Protein AF-A0A8T5RYR0-F1 (afdb_monomer_lite)

Foldseek 3Di:
DPQPLVVLLVVLLVLLVLLLCLLVPLFDPDPALQLLLLLLQLVLCLPPPQLVVLQVLCVVPPDSVVSQVLLVLLQVVVVVVVVVLVVVLVVVVVVVVVVLVVVVVVVVVVVVVVVVVLLDVVQDDDPVSVVVSLVVVLVVLLVVLLVLLVVLLVVLVVLVVVLVVDPPPVVVNVVSLVVNVVSLVVNVVSLVVSVVSVVVNVVVLDDDPPPPDDPVSVVLVVLVVVLVVLSVVLVVLSVVLVVLSCVLVVVVVVCVVDVDDDDPVVSVVSVVVSVVSSVVSVVSSVVNVLSVLVSVLVSQVPPDPDDLLSNLVSLLVNLVVLLVLLVVLLVLLVVLLCCLVVPDPDLVSNLVSLVVNLVSLVVSLVSLVVNVVSVVVSVVSVVVPVPDPPPPPVVVVLSVVLVVLSVVLNVLSVVLSVLSVVLNCLSPPPDDDNQPPVNNVVSSVSNVVSSVSNVVSSVSVVVSSVVVCVVSLPPPPVVPSVVVVVVVVVVVVVVVVVSVVVVLVVLLVSLVVSLVVVVVVLLVVLLVLLLLLLLLLSVCCSVPVVSSVSSSVSVSSLSSQSSPPDSDCPDPPDDDPPPDDDPPVSSSVSSSSSVNSNVVNVCCCPPVVDDSSVSSSSSSSSSSNSVSCSVPRSQDDPPSDDNVSSVVSNVVSVVVVVVVVVVVVVVVVD

Radius of gyration: 36.92 Å; chains: 1; bounding box: 91×62×112 Å

Structure (mmCIF, N/CA/C/O backbone):
data_AF-A0A8T5RYR0-F1
#
_entry.id   AF-A0A8T5RYR0-F1
#
loop_
_atom_site.group_PDB
_atom_site.id
_atom_site.type_symbol
_atom_site.label_atom_id
_atom_site.label_alt_id
_atom_site.label_comp_id
_atom_site.label_asym_id
_atom_site.label_entity_id
_atom_site.label_seq_id
_atom_site.pdbx_PDB_ins_code
_atom_site.Cartn_x
_atom_site.Cartn_y
_atom_site.Cartn_z
_atom_site.occupancy
_atom_site.B_iso_or_equiv
_atom_site.auth_seq_id
_atom_site.auth_comp_id
_atom_site.auth_asym_id
_atom_site.auth_atom_id
_atom_site.pdbx_PDB_model_num
ATOM 1 N N . MET A 1 1 ? 32.685 -0.122 -35.891 1.00 48.34 1 MET A N 1
ATOM 2 C CA . MET A 1 1 ? 32.875 1.288 -35.494 1.00 48.34 1 MET A CA 1
ATOM 3 C C . MET A 1 1 ? 33.095 1.297 -33.997 1.00 48.34 1 MET A C 1
ATOM 5 O O . MET A 1 1 ? 32.309 0.670 -33.303 1.00 48.34 1 MET A O 1
ATOM 9 N N . SER A 1 2 ? 34.163 1.917 -33.499 1.00 61.47 2 SER A N 1
ATOM 10 C CA . SER A 1 2 ? 34.266 2.234 -32.073 1.00 61.47 2 SER A CA 1
ATOM 11 C C . SER A 1 2 ? 33.228 3.317 -31.791 1.00 61.47 2 SER A C 1
ATOM 13 O O . SER A 1 2 ? 33.514 4.496 -31.992 1.00 61.47 2 SER A O 1
ATOM 15 N N . VAL A 1 3 ? 31.996 2.914 -31.465 1.00 64.06 3 VAL A N 1
ATOM 16 C CA . VAL A 1 3 ? 30.991 3.843 -30.939 1.00 64.06 3 VAL A CA 1
ATOM 17 C C . VAL A 1 3 ? 31.652 4.532 -29.755 1.00 64.06 3 VAL A C 1
ATOM 19 O O . VAL A 1 3 ? 32.257 3.864 -28.914 1.00 64.06 3 VAL A O 1
ATOM 22 N N . ASP A 1 4 ? 31.639 5.859 -29.752 1.00 90.75 4 ASP A N 1
ATOM 23 C CA . ASP A 1 4 ? 32.261 6.633 -28.690 1.00 90.75 4 ASP A CA 1
ATOM 24 C C . ASP A 1 4 ? 31.447 6.441 -27.407 1.00 90.75 4 ASP A C 1
ATOM 26 O O . ASP A 1 4 ? 30.490 7.168 -27.157 1.00 90.75 4 ASP A O 1
ATOM 30 N N . ILE A 1 5 ? 31.809 5.420 -26.619 1.00 94.44 5 ILE A N 1
ATOM 31 C CA . ILE A 1 5 ? 31.150 5.014 -25.364 1.00 94.44 5 ILE A CA 1
ATOM 32 C C . ILE A 1 5 ? 31.005 6.200 -24.399 1.00 94.44 5 ILE A C 1
ATOM 34 O O . ILE A 1 5 ? 30.100 6.211 -23.564 1.00 94.44 5 ILE A O 1
ATOM 38 N N . ILE A 1 6 ? 31.856 7.224 -24.532 1.00 95.50 6 ILE A N 1
ATOM 39 C CA . ILE A 1 6 ? 31.826 8.429 -23.704 1.00 95.50 6 ILE A CA 1
ATOM 40 C C . ILE A 1 6 ? 30.469 9.133 -23.806 1.00 95.50 6 ILE A C 1
ATOM 42 O O . ILE A 1 6 ? 29.952 9.599 -22.787 1.00 95.50 6 ILE A O 1
ATOM 46 N N . PHE A 1 7 ? 29.867 9.197 -24.996 1.00 95.06 7 PHE A N 1
ATOM 47 C CA . PHE A 1 7 ? 28.600 9.901 -25.184 1.00 95.06 7 PHE A CA 1
ATOM 48 C C . PHE A 1 7 ? 27.394 9.155 -24.567 1.00 95.06 7 PHE A C 1
ATOM 50 O O . PHE A 1 7 ? 26.741 9.757 -23.707 1.00 95.06 7 PHE A O 1
ATOM 57 N N . PRO A 1 8 ? 27.128 7.860 -24.870 1.00 96.31 8 PRO A N 1
ATOM 58 C CA . PRO A 1 8 ? 26.122 7.056 -24.167 1.00 96.31 8 PRO A CA 1
ATOM 59 C C . PRO A 1 8 ? 26.311 7.050 -22.648 1.00 96.31 8 PRO A C 1
ATOM 61 O O . PRO A 1 8 ? 25.336 7.160 -21.908 1.00 96.31 8 PRO A O 1
ATOM 64 N N . LEU A 1 9 ? 27.559 6.977 -22.167 1.00 97.19 9 LEU A N 1
ATOM 65 C CA . LEU A 1 9 ? 27.861 7.007 -20.735 1.00 97.19 9 LEU A CA 1
ATOM 66 C C . LEU A 1 9 ? 27.463 8.341 -20.104 1.00 97.19 9 LEU A C 1
ATOM 68 O O . LEU A 1 9 ? 26.803 8.362 -19.067 1.00 97.19 9 LEU A O 1
ATOM 72 N N . SER A 1 10 ? 27.840 9.452 -20.736 1.00 97.00 10 SER A N 1
ATOM 73 C CA . SER A 1 10 ? 27.502 10.791 -20.249 1.00 97.00 10 SER A CA 1
ATOM 74 C C . SER A 1 10 ? 25.987 10.980 -20.178 1.00 97.00 10 SER A C 1
ATOM 76 O O . SER A 1 10 ? 25.469 11.437 -19.161 1.00 97.00 10 SER A O 1
ATOM 78 N N . LEU A 1 11 ? 25.269 10.572 -21.228 1.00 96.88 11 LEU A N 1
ATOM 79 C CA . LEU A 1 11 ? 23.815 10.682 -21.288 1.00 96.88 11 LEU A CA 1
ATOM 80 C C . LEU A 1 11 ? 23.120 9.747 -20.283 1.00 96.88 11 LEU A C 1
ATOM 82 O O . LEU A 1 11 ? 22.223 10.183 -19.563 1.00 96.88 11 LEU A O 1
ATOM 86 N N . GLY A 1 12 ? 23.585 8.501 -20.157 1.00 97.75 12 GLY A N 1
ATOM 87 C CA . GLY A 1 12 ? 23.091 7.543 -19.168 1.00 97.75 12 GLY A CA 1
ATOM 88 C C . GLY A 1 12 ? 23.269 8.040 -17.732 1.00 97.75 12 GLY A C 1
ATOM 89 O O . GLY A 1 12 ? 22.342 7.941 -16.932 1.00 97.75 12 GLY A O 1
ATOM 90 N N . LEU A 1 13 ? 24.412 8.649 -17.399 1.00 98.12 13 LEU A N 1
ATOM 91 C CA . LEU A 1 13 ? 24.643 9.238 -16.074 1.00 98.12 13 LEU A CA 1
ATOM 92 C C . LEU A 1 13 ? 23.741 10.449 -15.802 1.00 98.12 13 LEU A C 1
ATOM 94 O O . LEU A 1 13 ? 23.253 10.594 -14.679 1.00 98.12 13 LEU A O 1
ATOM 98 N N . ILE A 1 14 ? 23.481 11.294 -16.807 1.00 97.75 14 ILE A N 1
ATOM 99 C CA . ILE A 1 14 ? 22.520 12.403 -16.691 1.00 97.75 14 ILE A CA 1
ATOM 100 C C . ILE A 1 14 ? 21.125 11.848 -16.395 1.00 97.75 14 ILE A C 1
ATOM 102 O O . ILE A 1 14 ? 20.492 12.262 -15.425 1.00 97.75 14 ILE A O 1
ATOM 106 N N . PHE A 1 15 ? 20.665 10.871 -17.176 1.00 97.62 15 PHE A N 1
ATOM 107 C CA . PHE A 1 15 ? 19.359 10.242 -16.986 1.00 97.62 15 PHE A CA 1
ATOM 108 C C . PHE A 1 15 ? 19.239 9.518 -15.640 1.00 97.62 15 PHE A C 1
ATOM 110 O O . PHE A 1 15 ? 18.255 9.712 -14.928 1.00 97.62 15 PHE A O 1
ATOM 117 N N . GLY A 1 16 ? 20.261 8.763 -15.231 1.00 96.94 16 GLY A N 1
ATOM 118 C CA . GLY A 1 16 ? 20.325 8.142 -13.906 1.00 96.94 16 GLY A CA 1
ATOM 119 C C . GLY A 1 16 ? 20.284 9.168 -12.769 1.00 96.94 16 GLY A C 1
ATOM 120 O O . GLY A 1 16 ? 19.612 8.948 -11.765 1.00 96.94 16 GLY A O 1
ATOM 121 N N . SER A 1 17 ? 20.933 10.323 -12.943 1.00 97.06 17 SER A N 1
ATOM 122 C CA . SER A 1 17 ? 20.884 11.423 -11.970 1.00 97.06 17 SER A CA 1
ATOM 123 C C . SER A 1 17 ? 19.500 12.074 -11.901 1.00 97.06 17 SER A C 1
ATOM 125 O O . SER A 1 17 ? 19.059 12.458 -10.822 1.00 97.06 17 SER A O 1
ATOM 127 N N . ILE A 1 18 ? 18.782 12.175 -13.025 1.00 96.31 18 ILE A N 1
ATOM 128 C CA . ILE A 1 18 ? 17.394 12.656 -13.029 1.00 96.31 18 ILE A CA 1
ATOM 129 C C . ILE A 1 18 ? 16.492 11.691 -12.249 1.00 96.31 18 ILE A C 1
ATOM 131 O O . ILE A 1 18 ? 15.712 12.157 -11.422 1.00 96.31 18 ILE A O 1
ATOM 135 N N . PHE A 1 19 ? 16.631 10.372 -12.444 1.00 94.25 19 PHE A N 1
ATOM 136 C CA . PHE A 1 19 ? 15.916 9.379 -11.626 1.00 94.25 19 PHE A CA 1
ATOM 137 C C . PHE A 1 19 ? 16.214 9.548 -10.139 1.00 94.25 19 PHE A C 1
ATOM 139 O O . PHE A 1 19 ? 15.282 9.626 -9.346 1.00 94.25 19 PHE A O 1
ATOM 146 N N . PHE A 1 20 ? 17.490 9.707 -9.778 1.00 94.62 20 PHE A N 1
ATOM 147 C CA . PHE A 1 20 ? 17.896 9.963 -8.397 1.00 94.62 20 PHE A CA 1
ATOM 148 C C . PHE A 1 20 ? 17.194 11.198 -7.810 1.00 94.62 20 PHE A C 1
ATOM 150 O O . PHE A 1 20 ? 16.667 11.147 -6.703 1.00 94.62 20 PHE A O 1
ATOM 157 N N . ILE A 1 21 ? 17.144 12.309 -8.555 1.00 94.06 21 ILE A N 1
ATOM 158 C CA . ILE A 1 21 ? 16.470 13.537 -8.108 1.00 94.06 21 ILE A CA 1
ATOM 159 C C . ILE A 1 21 ? 14.967 13.290 -7.929 1.00 94.06 21 ILE A C 1
ATOM 161 O O . ILE A 1 21 ? 14.403 13.688 -6.912 1.00 94.06 21 ILE A O 1
ATOM 165 N N . VAL A 1 22 ? 14.304 12.632 -8.882 1.00 91.38 22 VAL A N 1
ATOM 166 C CA . VAL A 1 22 ? 12.870 12.315 -8.761 1.00 91.38 22 VAL A CA 1
ATOM 167 C C . VAL A 1 22 ? 12.610 11.458 -7.525 1.00 91.38 22 VAL A C 1
ATOM 169 O O . VAL A 1 22 ? 11.732 11.786 -6.725 1.00 91.38 22 VAL A O 1
ATOM 172 N N . ASP A 1 23 ? 13.413 10.418 -7.323 1.00 88.88 23 ASP A N 1
ATOM 173 C CA . ASP A 1 23 ? 13.276 9.506 -6.192 1.00 88.88 23 ASP A CA 1
ATOM 174 C C . ASP A 1 23 ? 13.583 10.177 -4.852 1.00 88.88 23 ASP A C 1
ATOM 176 O O . ASP A 1 23 ? 13.017 9.775 -3.843 1.00 88.88 23 ASP A O 1
ATOM 180 N N . VAL A 1 24 ? 14.408 11.221 -4.796 1.00 89.81 24 VAL A N 1
ATOM 181 C CA . VAL A 1 24 ? 14.650 11.969 -3.551 1.00 89.81 24 VAL A CA 1
ATOM 182 C C . VAL A 1 24 ? 13.555 13.011 -3.288 1.00 89.81 24 VAL A C 1
ATOM 184 O O . VAL A 1 24 ? 13.100 13.149 -2.158 1.00 89.81 24 VAL A O 1
ATOM 187 N N . TYR A 1 25 ? 13.087 13.741 -4.306 1.00 86.88 25 TYR A N 1
ATOM 188 C CA . TYR A 1 25 ? 12.253 14.937 -4.098 1.00 86.88 25 TYR A CA 1
ATOM 189 C C . TYR A 1 25 ? 10.734 14.724 -4.241 1.00 86.88 25 TYR A C 1
ATOM 191 O O . TYR A 1 25 ? 9.960 15.578 -3.804 1.00 86.88 25 TYR A O 1
ATOM 199 N N . ASN A 1 26 ? 10.264 13.622 -4.832 1.00 79.62 26 ASN A N 1
ATOM 200 C CA . ASN A 1 26 ? 8.847 13.446 -5.194 1.00 79.62 26 ASN A CA 1
ATOM 201 C C . ASN A 1 26 ? 7.929 12.962 -4.042 1.00 79.62 26 ASN A C 1
ATOM 203 O O . ASN A 1 26 ? 6.965 12.242 -4.282 1.00 79.62 26 ASN A O 1
ATOM 207 N N . GLU A 1 27 ? 8.203 13.302 -2.777 1.00 68.56 27 GLU A N 1
ATOM 208 C CA . GLU A 1 27 ? 7.495 12.665 -1.651 1.00 68.56 27 GLU A CA 1
ATOM 209 C C . GLU A 1 27 ? 6.054 13.125 -1.403 1.00 68.56 27 GLU A C 1
ATOM 211 O O . GLU A 1 27 ? 5.293 12.334 -0.863 1.00 68.56 27 GLU A O 1
ATOM 216 N N . ASN A 1 28 ? 5.623 14.340 -1.777 1.00 59.81 28 ASN A N 1
ATOM 217 C CA . ASN A 1 28 ? 4.366 14.858 -1.198 1.00 59.81 28 ASN A CA 1
ATOM 218 C C . ASN A 1 28 ? 3.474 15.774 -2.064 1.00 59.81 28 ASN A C 1
ATOM 220 O O . ASN A 1 28 ? 2.496 16.294 -1.532 1.00 59.81 28 ASN A O 1
ATOM 224 N N . LYS A 1 29 ? 3.741 16.019 -3.362 1.00 57.31 29 LYS A N 1
ATOM 225 C CA . LYS A 1 29 ? 3.126 17.196 -4.036 1.00 57.31 29 LYS A CA 1
ATOM 226 C C . LYS A 1 29 ? 2.291 16.993 -5.310 1.00 57.31 29 LYS A C 1
ATOM 228 O O . LYS A 1 29 ? 1.731 17.970 -5.794 1.00 57.31 29 LYS A O 1
ATOM 233 N N . THR A 1 30 ? 2.143 15.788 -5.855 1.00 59.16 30 THR A N 1
ATOM 234 C CA . THR A 1 30 ? 1.615 15.602 -7.232 1.00 59.16 30 THR A CA 1
ATOM 235 C C . THR A 1 30 ? 0.280 14.844 -7.347 1.00 59.16 30 THR A C 1
ATOM 237 O O . THR A 1 30 ? -0.147 14.491 -8.445 1.00 59.16 30 THR A O 1
ATOM 240 N N . ARG A 1 31 ? -0.423 14.629 -6.229 1.00 58.12 31 ARG A N 1
ATOM 241 C CA . ARG A 1 31 ? -1.202 13.400 -5.990 1.00 58.12 31 ARG A CA 1
ATOM 242 C C . ARG A 1 31 ? -2.435 13.067 -6.841 1.00 58.12 31 ARG A C 1
ATOM 244 O O . ARG A 1 31 ? -2.744 11.887 -6.890 1.00 58.12 31 ARG A O 1
ATOM 251 N N . GLU A 1 32 ? -3.119 13.979 -7.534 1.00 60.66 32 GLU A N 1
ATOM 252 C CA . GLU A 1 32 ? -4.402 13.575 -8.168 1.00 60.66 32 GLU A CA 1
ATOM 253 C C . GLU A 1 32 ? -4.607 13.965 -9.628 1.00 60.66 32 GLU A C 1
ATOM 255 O O . GLU A 1 32 ? -5.208 13.212 -10.389 1.00 60.66 32 GLU A O 1
ATOM 260 N N . ILE A 1 33 ? -4.126 15.128 -10.066 1.00 60.00 33 ILE A N 1
ATOM 261 C CA . ILE A 1 33 ? -4.369 15.572 -11.452 1.00 60.00 33 ILE A CA 1
ATOM 262 C C . ILE A 1 33 ? -3.377 14.908 -12.424 1.00 60.00 33 ILE A C 1
ATOM 264 O O . ILE A 1 33 ? -3.654 14.787 -13.616 1.00 60.00 33 ILE A O 1
ATOM 268 N N . GLN A 1 34 ? -2.238 14.424 -11.922 1.00 75.06 34 GLN A N 1
ATOM 269 C CA . GLN A 1 34 ? -1.176 13.868 -12.757 1.00 75.06 34 GLN A CA 1
ATOM 270 C C . GLN A 1 34 ? -1.337 12.370 -13.041 1.00 75.06 34 GLN A C 1
ATOM 272 O O . GLN A 1 34 ? -0.968 11.935 -14.125 1.00 75.06 34 GLN A O 1
ATOM 277 N N . THR A 1 35 ? -1.918 11.575 -12.140 1.00 86.19 35 THR A N 1
ATOM 278 C CA . THR A 1 35 ? -1.907 10.104 -12.268 1.00 86.19 35 THR A CA 1
ATOM 279 C C . THR A 1 35 ? -2.655 9.618 -13.510 1.00 86.19 35 THR A C 1
ATOM 281 O O . THR A 1 35 ? -2.075 8.908 -14.327 1.00 86.19 35 THR A O 1
ATOM 284 N N . SER A 1 36 ? -3.895 10.076 -13.730 1.00 88.25 36 SER A N 1
ATOM 285 C CA . SER A 1 36 ? -4.678 9.706 -14.923 1.00 88.25 36 SER A CA 1
ATOM 286 C C . SER A 1 36 ? -4.006 10.158 -16.227 1.00 88.25 36 SER A C 1
ATOM 288 O O . SER A 1 36 ? -3.950 9.389 -17.184 1.00 88.25 36 SER A O 1
ATOM 290 N N . LEU A 1 37 ? -3.456 11.380 -16.264 1.00 91.62 37 LEU A N 1
ATOM 291 C CA . LEU A 1 37 ? -2.739 11.909 -17.431 1.00 91.62 37 LEU A CA 1
ATOM 292 C C . LEU A 1 37 ? -1.499 11.063 -17.752 1.00 91.62 37 LEU A C 1
ATOM 294 O O . LEU A 1 37 ? -1.302 10.663 -18.899 1.00 91.62 37 LEU A O 1
ATOM 298 N N . ILE A 1 38 ? -0.682 10.766 -16.738 1.00 90.31 38 ILE A N 1
ATOM 299 C CA . ILE A 1 38 ? 0.534 9.975 -16.916 1.00 90.31 38 ILE A CA 1
ATOM 300 C C . ILE A 1 38 ? 0.182 8.530 -17.304 1.00 90.31 38 ILE A C 1
ATOM 302 O O . ILE A 1 38 ? 0.850 7.974 -18.172 1.00 90.31 38 ILE A O 1
ATOM 306 N N . ALA A 1 39 ? -0.893 7.932 -16.773 1.00 90.50 39 ALA A N 1
ATOM 307 C CA . ALA A 1 39 ? -1.381 6.631 -17.248 1.00 90.50 39 ALA A CA 1
ATOM 308 C C . ALA A 1 39 ? -1.670 6.643 -18.755 1.00 90.50 39 ALA A C 1
ATOM 310 O O . ALA A 1 39 ? -1.235 5.735 -19.460 1.00 90.50 39 ALA A O 1
ATOM 311 N N . GLY A 1 40 ? -2.349 7.679 -19.260 1.00 93.38 40 GLY A N 1
ATOM 312 C CA . GLY A 1 40 ? -2.639 7.823 -20.691 1.00 93.38 40 GLY A CA 1
ATOM 313 C C . GLY A 1 40 ? -1.374 7.890 -21.546 1.00 93.38 40 GLY A C 1
ATOM 314 O O . GLY A 1 40 ? -1.249 7.166 -22.537 1.00 93.38 40 GLY A O 1
ATOM 315 N N . VAL A 1 41 ? -0.401 8.700 -21.118 1.00 93.12 41 VAL A N 1
ATOM 316 C CA . VAL A 1 41 ? 0.931 8.796 -21.741 1.00 93.12 41 VAL A CA 1
ATOM 317 C C . VAL A 1 41 ? 1.626 7.432 -21.770 1.00 93.12 41 VAL A C 1
ATOM 319 O O . VAL A 1 41 ? 2.108 6.982 -22.808 1.00 93.12 41 VAL A O 1
ATOM 322 N N . THR A 1 42 ? 1.632 6.745 -20.632 1.00 91.56 42 THR A N 1
ATOM 323 C CA . THR A 1 42 ? 2.400 5.515 -20.429 1.00 91.56 42 THR A CA 1
ATOM 324 C C . THR A 1 42 ? 1.789 4.334 -21.192 1.00 91.56 42 THR A C 1
ATOM 326 O O . THR A 1 42 ? 2.519 3.575 -21.825 1.00 91.56 42 THR A O 1
ATOM 329 N N . ILE A 1 43 ? 0.454 4.212 -21.223 1.00 94.19 43 ILE A N 1
ATOM 330 C CA . ILE A 1 43 ? -0.252 3.212 -22.045 1.00 94.19 43 ILE A CA 1
ATOM 331 C C . ILE A 1 43 ? -0.008 3.455 -23.535 1.00 94.19 43 ILE A C 1
ATOM 333 O O . ILE A 1 43 ? 0.263 2.512 -24.275 1.00 94.19 43 ILE A O 1
ATOM 337 N N . THR A 1 44 ? -0.049 4.713 -23.974 1.00 95.25 44 THR A N 1
ATOM 338 C CA . THR A 1 44 ? 0.218 5.063 -25.377 1.00 95.25 44 THR A CA 1
ATOM 339 C C . THR A 1 44 ? 1.630 4.671 -25.781 1.00 95.25 44 THR A C 1
ATOM 341 O O . THR A 1 44 ? 1.809 4.017 -26.803 1.00 95.25 44 THR A O 1
ATOM 344 N N . TYR A 1 45 ? 2.626 5.005 -24.957 1.00 93.19 45 TYR A N 1
ATOM 345 C CA . TYR A 1 45 ? 4.001 4.574 -25.187 1.00 93.19 45 TYR A CA 1
ATOM 346 C C . TYR A 1 45 ? 4.122 3.053 -25.278 1.00 93.19 45 TYR A C 1
ATOM 348 O O . TYR A 1 45 ? 4.747 2.539 -26.205 1.00 93.19 45 TYR A O 1
ATOM 356 N N . PHE A 1 46 ? 3.509 2.338 -24.328 1.00 94.31 46 PHE A N 1
ATOM 357 C CA . PHE A 1 46 ? 3.577 0.884 -24.263 1.00 94.31 46 PHE A CA 1
ATOM 358 C C . PHE A 1 46 ? 3.101 0.236 -25.572 1.00 94.31 46 PHE A C 1
ATOM 360 O O . PHE A 1 46 ? 3.798 -0.608 -26.131 1.00 94.31 46 PHE A O 1
ATOM 367 N N . PHE A 1 47 ? 1.940 0.657 -26.084 1.00 95.81 47 PHE A N 1
ATOM 368 C CA . PHE A 1 47 ? 1.344 0.057 -27.279 1.00 95.81 47 PHE A CA 1
ATOM 369 C C . PHE A 1 47 ? 1.919 0.568 -28.600 1.00 95.81 47 PHE A C 1
ATOM 371 O O . PHE A 1 47 ? 2.031 -0.219 -29.535 1.00 95.81 47 PHE A O 1
ATOM 378 N N . ILE A 1 48 ? 2.256 1.857 -28.701 1.00 95.62 48 ILE A N 1
ATOM 379 C CA . ILE A 1 48 ? 2.672 2.462 -29.977 1.00 95.62 48 ILE A CA 1
ATOM 380 C C . ILE A 1 48 ? 4.175 2.315 -30.219 1.00 95.62 48 ILE A C 1
ATOM 382 O O . ILE A 1 48 ? 4.577 2.134 -31.361 1.00 95.62 48 ILE A O 1
ATOM 386 N N . ILE A 1 49 ? 5.000 2.392 -29.172 1.00 93.56 49 ILE A N 1
ATOM 387 C CA . ILE A 1 49 ? 6.463 2.406 -29.312 1.00 93.56 49 ILE A CA 1
ATOM 388 C C . ILE A 1 49 ? 7.062 1.094 -28.823 1.00 93.56 49 ILE A C 1
ATOM 390 O O . ILE A 1 49 ? 7.742 0.390 -29.560 1.00 93.56 49 ILE A O 1
ATOM 394 N N . LEU A 1 50 ? 6.790 0.741 -27.572 1.00 93.31 50 LEU A N 1
ATOM 395 C CA . LEU A 1 50 ? 7.540 -0.305 -26.888 1.00 93.31 50 LEU A CA 1
ATOM 396 C C . LEU A 1 50 ? 7.214 -1.716 -27.391 1.00 93.31 50 LEU A C 1
ATOM 398 O O . LEU A 1 50 ? 8.120 -2.532 -27.534 1.00 93.31 50 LEU A O 1
ATOM 402 N N . LEU A 1 51 ? 5.941 -2.016 -27.661 1.00 94.81 51 LEU A N 1
ATOM 403 C CA . LEU A 1 51 ? 5.533 -3.323 -28.184 1.00 94.81 51 LEU A CA 1
ATOM 404 C C . LEU A 1 51 ? 6.139 -3.613 -29.571 1.00 94.81 51 LEU A C 1
ATOM 406 O O . LEU A 1 51 ? 6.745 -4.677 -29.714 1.00 94.81 51 LEU A O 1
ATOM 410 N N . PRO A 1 52 ? 6.041 -2.699 -30.559 1.00 95.31 52 PRO A N 1
ATOM 411 C CA . PRO A 1 52 ? 6.723 -2.864 -31.844 1.00 95.31 52 PRO A CA 1
ATOM 412 C C . PRO A 1 52 ? 8.244 -2.992 -31.712 1.00 95.31 52 PRO A C 1
ATOM 414 O O . PRO A 1 52 ? 8.841 -3.853 -32.351 1.00 95.31 52 PRO A O 1
ATOM 417 N N . GLU A 1 53 ? 8.867 -2.196 -30.841 1.00 94.31 53 GLU A N 1
ATOM 418 C CA . GLU A 1 53 ? 10.317 -2.235 -30.623 1.00 94.31 53 GLU A CA 1
ATOM 419 C C . GLU A 1 53 ? 10.781 -3.594 -30.074 1.00 94.31 53 GLU A C 1
ATOM 421 O O . GLU A 1 53 ? 11.789 -4.144 -30.512 1.00 94.31 53 GLU A O 1
ATOM 426 N N . ILE A 1 54 ? 10.018 -4.188 -29.150 1.00 94.81 54 ILE A N 1
ATOM 427 C CA . ILE A 1 54 ? 10.271 -5.549 -28.653 1.00 94.81 54 ILE A CA 1
ATOM 428 C C . ILE A 1 54 ? 10.107 -6.587 -29.767 1.00 94.81 54 ILE A C 1
ATOM 430 O O . ILE A 1 54 ? 10.893 -7.532 -29.850 1.00 94.81 54 ILE A O 1
ATOM 434 N N . GLU A 1 55 ? 9.082 -6.440 -30.607 1.00 95.81 55 GLU A N 1
ATOM 435 C CA . GLU A 1 55 ? 8.819 -7.369 -31.705 1.00 95.81 55 GLU A CA 1
ATOM 436 C C . GLU A 1 55 ? 9.964 -7.384 -32.725 1.00 95.81 55 GLU A C 1
ATOM 438 O O . GLU A 1 55 ? 10.395 -8.467 -33.130 1.00 95.81 55 GLU A O 1
ATOM 443 N N . ILE A 1 56 ? 10.483 -6.203 -33.077 1.00 95.50 56 ILE A N 1
ATOM 444 C CA . ILE A 1 56 ? 11.636 -6.029 -33.969 1.00 95.50 56 ILE A CA 1
ATOM 445 C C . ILE A 1 56 ? 12.917 -6.528 -33.286 1.00 95.50 56 ILE A C 1
ATOM 447 O O . ILE A 1 56 ? 13.661 -7.328 -33.853 1.00 95.50 56 ILE A O 1
ATOM 451 N N . GLY A 1 57 ? 13.161 -6.121 -32.039 1.00 93.06 57 GLY A N 1
ATOM 452 C CA . GLY A 1 57 ? 14.365 -6.486 -31.290 1.00 93.06 57 GLY A CA 1
ATOM 453 C C . GLY A 1 57 ? 14.516 -7.988 -31.033 1.00 93.06 57 GLY A C 1
ATOM 454 O O . GLY A 1 57 ? 15.634 -8.485 -30.909 1.00 93.06 57 GLY A O 1
ATOM 455 N N . LEU A 1 58 ? 13.404 -8.730 -30.999 1.00 94.69 58 LEU A N 1
ATOM 456 C CA . LEU A 1 58 ? 13.369 -10.188 -30.838 1.00 94.69 58 LEU A CA 1
ATOM 457 C C . LEU A 1 58 ? 13.020 -10.926 -32.142 1.00 94.69 58 LEU A C 1
ATOM 459 O O . LEU A 1 58 ? 12.575 -12.079 -32.097 1.00 94.69 58 LEU A O 1
ATOM 463 N N . GLU A 1 59 ? 13.226 -10.309 -33.311 1.00 95.25 59 GLU A N 1
ATOM 464 C CA . GLU A 1 59 ? 12.887 -10.920 -34.603 1.00 95.25 59 GLU A CA 1
ATOM 465 C C . GLU A 1 59 ? 13.578 -12.283 -34.800 1.00 95.25 59 GLU A C 1
ATOM 467 O O . GLU A 1 59 ? 12.950 -13.232 -35.276 1.00 95.25 59 GLU A O 1
ATOM 472 N N . HIS A 1 60 ? 14.827 -12.406 -34.334 1.00 92.06 60 HIS A N 1
ATOM 473 C CA . HIS A 1 60 ? 15.663 -13.606 -34.440 1.00 92.06 60 HIS A CA 1
ATOM 474 C C . HIS A 1 60 ? 15.214 -14.783 -33.557 1.00 92.06 60 HIS A C 1
ATOM 476 O O . HIS A 1 60 ? 15.733 -15.894 -33.713 1.00 92.06 60 HIS A O 1
ATOM 482 N N . PHE A 1 61 ? 14.265 -14.586 -32.633 1.00 90.62 61 PHE A N 1
ATOM 483 C CA . PHE A 1 61 ? 13.770 -15.686 -31.809 1.00 90.62 61 PHE A CA 1
ATOM 484 C C . PHE A 1 61 ? 12.947 -16.674 -32.650 1.00 90.62 61 PHE A C 1
ATOM 486 O O . PHE A 1 61 ? 12.013 -16.271 -33.342 1.00 90.62 61 PHE A O 1
ATOM 493 N N . PRO A 1 62 ? 13.227 -17.989 -32.557 1.00 88.06 62 PRO A N 1
ATOM 494 C CA . PRO A 1 62 ? 12.673 -18.988 -33.472 1.00 88.06 62 PRO A CA 1
ATOM 495 C C . PRO A 1 62 ? 11.161 -19.212 -33.338 1.00 88.06 62 PRO A C 1
ATOM 497 O O . PRO A 1 62 ? 10.575 -19.866 -34.197 1.00 88.06 62 PRO A O 1
ATOM 500 N N . PHE A 1 63 ? 10.520 -18.702 -32.282 1.00 89.62 63 PHE A N 1
ATOM 501 C CA . PHE A 1 63 ? 9.070 -18.779 -32.141 1.00 89.62 63 PHE A CA 1
ATOM 502 C C . PHE A 1 63 ? 8.489 -17.404 -31.829 1.00 89.62 63 PHE A C 1
ATOM 504 O O . PHE A 1 63 ? 8.839 -16.795 -30.818 1.00 89.62 63 PHE A O 1
ATOM 511 N N . GLU A 1 64 ? 7.538 -16.973 -32.656 1.00 89.38 64 GLU A N 1
ATOM 512 C CA . GLU A 1 64 ? 6.849 -15.680 -32.545 1.00 89.38 64 GLU A CA 1
ATOM 513 C C . GLU A 1 64 ? 6.227 -15.470 -31.157 1.00 89.38 64 GLU A C 1
ATOM 515 O O . GLU A 1 64 ? 6.322 -14.389 -30.583 1.00 89.38 64 GLU A O 1
ATOM 520 N N . LEU A 1 65 ? 5.679 -16.534 -30.555 1.00 88.12 65 LEU A N 1
ATOM 521 C CA . LEU A 1 65 ? 5.095 -16.491 -29.211 1.00 88.12 65 LEU A CA 1
ATOM 522 C C . LEU A 1 65 ? 6.102 -16.080 -28.125 1.00 88.12 65 LEU A C 1
ATOM 524 O O . LEU A 1 65 ? 5.706 -15.426 -27.163 1.00 88.12 65 LEU A O 1
ATOM 528 N N . PHE A 1 66 ? 7.392 -16.425 -28.255 1.00 89.50 66 PHE A N 1
ATOM 529 C CA . PHE A 1 66 ? 8.389 -16.089 -27.230 1.00 89.50 66 PHE A CA 1
ATOM 530 C C . PHE A 1 66 ? 8.718 -14.596 -27.175 1.00 89.50 66 PHE A C 1
ATOM 532 O O . PHE A 1 66 ? 9.182 -14.144 -26.128 1.00 89.50 66 PHE A O 1
ATOM 539 N N . ARG A 1 67 ? 8.409 -13.821 -28.226 1.00 92.31 67 ARG A N 1
ATOM 540 C CA . ARG A 1 67 ? 8.652 -12.369 -28.255 1.00 92.31 67 ARG A CA 1
ATOM 541 C C . ARG A 1 67 ? 7.909 -11.638 -27.131 1.00 92.31 67 ARG A C 1
ATOM 543 O O . ARG A 1 67 ? 8.451 -10.728 -26.520 1.00 92.31 67 ARG A O 1
ATOM 550 N N . TYR A 1 68 ? 6.709 -12.100 -26.771 1.00 95.12 68 TYR A N 1
ATOM 551 C CA . TYR A 1 68 ? 5.892 -11.480 -25.716 1.00 95.12 68 TYR A CA 1
ATOM 552 C C . TYR A 1 68 ? 5.937 -12.223 -24.373 1.00 95.12 68 TYR A C 1
ATOM 554 O O . TYR A 1 68 ? 5.403 -11.734 -23.374 1.00 95.12 68 TYR A O 1
ATOM 562 N N . VAL A 1 69 ? 6.594 -13.387 -24.302 1.00 95.44 69 VAL A N 1
ATOM 563 C CA . VAL A 1 69 ? 6.709 -14.162 -23.053 1.00 95.44 69 VAL A CA 1
ATOM 564 C C . VAL A 1 69 ? 7.451 -13.369 -21.979 1.00 95.44 69 VAL A C 1
ATOM 566 O O . VAL A 1 69 ? 7.069 -13.445 -20.815 1.00 95.44 69 VAL A O 1
ATOM 569 N N . GLY A 1 70 ? 8.444 -12.554 -22.349 1.00 95.56 70 GLY A N 1
ATOM 570 C CA . GLY A 1 70 ? 9.124 -11.662 -21.405 1.00 95.56 70 GLY A CA 1
ATOM 571 C C . GLY A 1 70 ? 8.155 -10.701 -20.708 1.00 95.56 70 GLY A C 1
ATOM 572 O O . GLY A 1 70 ? 8.168 -10.609 -19.481 1.00 95.56 70 GLY A O 1
ATOM 573 N N . ILE A 1 71 ? 7.252 -10.072 -21.471 1.00 96.88 71 ILE A N 1
ATOM 574 C CA . ILE A 1 71 ? 6.207 -9.177 -20.945 1.00 96.88 71 ILE A CA 1
ATOM 575 C C . ILE A 1 71 ? 5.290 -9.941 -19.984 1.00 96.88 71 ILE A C 1
ATOM 577 O O . ILE A 1 71 ? 5.049 -9.492 -18.864 1.00 96.88 71 ILE A O 1
ATOM 581 N N . LEU A 1 72 ? 4.820 -11.127 -20.378 1.00 97.12 72 LEU A N 1
ATOM 582 C CA . LEU A 1 72 ? 3.954 -11.943 -19.525 1.00 97.12 72 LEU A CA 1
ATOM 583 C C . LEU A 1 72 ? 4.657 -12.370 -18.228 1.00 97.12 72 LEU A C 1
ATOM 585 O O . LEU A 1 72 ? 4.055 -12.312 -17.158 1.00 97.12 72 LEU A O 1
ATOM 589 N N . ILE A 1 73 ? 5.930 -12.773 -18.299 1.00 97.19 73 ILE A N 1
ATOM 590 C CA . ILE A 1 73 ? 6.722 -13.146 -17.120 1.00 97.19 73 ILE A CA 1
ATOM 591 C C . ILE A 1 73 ? 6.892 -11.942 -16.194 1.00 97.19 73 ILE A C 1
ATOM 593 O O . ILE A 1 73 ? 6.689 -12.089 -14.990 1.00 97.19 73 ILE A O 1
ATOM 597 N N . GLY A 1 74 ? 7.223 -10.763 -16.725 1.00 96.00 74 GLY A N 1
ATOM 598 C CA . GLY A 1 74 ? 7.336 -9.529 -15.942 1.00 96.00 74 GLY A CA 1
ATOM 599 C C . GLY A 1 74 ? 6.042 -9.180 -15.214 1.00 96.00 74 GLY A C 1
ATOM 600 O O . GLY A 1 74 ? 6.043 -8.999 -13.995 1.00 96.00 74 GLY A O 1
ATOM 601 N N . PHE A 1 75 ? 4.927 -9.192 -15.946 1.00 96.38 75 PHE A N 1
ATOM 602 C CA . PHE A 1 75 ? 3.592 -8.941 -15.406 1.00 96.38 75 PHE A CA 1
ATOM 603 C C . PHE A 1 75 ? 3.230 -9.938 -14.294 1.00 96.38 75 PHE A C 1
ATOM 605 O O . PHE A 1 75 ? 2.883 -9.551 -13.177 1.00 96.38 75 PHE A O 1
ATOM 612 N N . CYS A 1 76 ? 3.367 -11.239 -14.572 1.00 96.81 76 CYS A N 1
ATOM 613 C CA . CYS A 1 76 ? 3.070 -12.302 -13.614 1.00 96.81 76 CYS A CA 1
ATOM 614 C C . CYS A 1 76 ? 3.982 -12.247 -12.385 1.00 96.81 76 CYS A C 1
ATOM 616 O O . CYS A 1 76 ? 3.519 -12.514 -11.281 1.00 96.81 76 CYS A O 1
ATOM 618 N N . THR A 1 77 ? 5.260 -11.899 -12.548 1.00 94.62 77 THR A N 1
ATOM 619 C CA . THR A 1 77 ? 6.218 -11.844 -11.435 1.00 94.62 77 THR A CA 1
ATOM 620 C C . THR A 1 77 ? 5.791 -10.812 -10.401 1.00 94.62 77 THR A C 1
ATOM 622 O O . THR A 1 77 ? 5.759 -11.131 -9.213 1.00 94.62 77 THR A O 1
ATOM 625 N N . ILE A 1 78 ? 5.407 -9.605 -10.826 1.00 90.50 78 ILE A N 1
ATOM 626 C CA . ILE A 1 78 ? 4.954 -8.564 -9.894 1.00 90.50 78 ILE A CA 1
ATOM 627 C C . ILE A 1 78 ? 3.613 -8.939 -9.280 1.00 90.50 78 ILE A C 1
ATOM 629 O O . ILE A 1 78 ? 3.480 -8.888 -8.059 1.00 90.50 78 ILE A O 1
ATOM 633 N N . HIS A 1 79 ? 2.666 -9.417 -10.091 1.00 91.69 79 HIS A N 1
ATOM 634 C CA . HIS A 1 79 ? 1.364 -9.851 -9.595 1.00 91.69 79 HIS A CA 1
ATOM 635 C C . HIS A 1 79 ? 1.472 -10.936 -8.513 1.00 91.69 79 HIS A C 1
ATOM 637 O O . HIS A 1 79 ? 0.879 -10.830 -7.438 1.00 91.69 79 HIS A O 1
ATOM 643 N N . LEU A 1 80 ? 2.251 -11.987 -8.785 1.00 93.31 80 LEU A N 1
ATOM 644 C CA . LEU A 1 80 ? 2.456 -13.093 -7.854 1.00 93.31 80 LEU A CA 1
ATOM 645 C C . LEU A 1 80 ? 3.237 -12.649 -6.621 1.00 93.31 80 LEU A C 1
ATOM 647 O O . LEU A 1 80 ? 2.924 -13.108 -5.526 1.00 93.31 80 LEU A O 1
ATOM 651 N N . THR A 1 81 ? 4.216 -11.755 -6.779 1.00 86.81 81 THR A N 1
ATOM 652 C CA . THR A 1 81 ? 4.968 -11.193 -5.652 1.00 86.81 81 THR A CA 1
ATOM 653 C C . THR A 1 81 ? 4.027 -10.423 -4.731 1.00 86.81 81 THR A C 1
ATOM 655 O O . THR A 1 81 ? 3.927 -10.788 -3.560 1.00 86.81 81 THR A O 1
ATOM 658 N N . GLU A 1 82 ? 3.259 -9.457 -5.251 1.00 84.56 82 GLU A N 1
ATOM 659 C CA . GLU A 1 82 ? 2.255 -8.692 -4.491 1.00 84.56 82 GLU A CA 1
ATOM 660 C C . GLU A 1 82 ? 1.274 -9.627 -3.768 1.00 84.56 82 GLU A C 1
ATOM 662 O O . GLU A 1 82 ? 1.104 -9.538 -2.550 1.00 84.56 82 GLU A O 1
ATOM 667 N N . LYS A 1 83 ? 0.685 -10.594 -4.487 1.00 87.25 83 LYS A N 1
ATOM 668 C CA . LYS A 1 83 ? -0.244 -11.569 -3.896 1.00 87.25 83 LYS A CA 1
ATOM 669 C C . LYS A 1 83 ? 0.404 -12.423 -2.815 1.00 87.25 83 LYS A C 1
ATOM 671 O O . LYS A 1 83 ? -0.210 -12.645 -1.774 1.00 87.25 83 LYS A O 1
ATOM 676 N N . PHE A 1 84 ? 1.628 -12.895 -3.027 1.00 87.88 84 PHE A N 1
ATOM 677 C CA . PHE A 1 84 ? 2.352 -13.688 -2.039 1.00 87.88 84 PHE A CA 1
ATOM 678 C C . PHE A 1 84 ? 2.617 -12.890 -0.759 1.00 87.88 84 PHE A C 1
ATOM 680 O O . PHE A 1 84 ? 2.482 -13.424 0.344 1.00 87.88 84 PHE A O 1
ATOM 687 N N . ILE A 1 85 ? 2.952 -11.607 -0.890 1.00 80.88 85 ILE A N 1
ATOM 688 C CA . ILE A 1 85 ? 3.192 -10.724 0.251 1.00 80.88 85 ILE A CA 1
ATOM 689 C C . ILE A 1 85 ? 1.905 -10.487 1.024 1.00 80.88 85 ILE A C 1
ATOM 691 O O . ILE A 1 85 ? 1.899 -10.701 2.236 1.00 80.88 85 ILE A O 1
ATOM 695 N N . LEU A 1 86 ? 0.818 -10.130 0.333 1.00 79.88 86 LEU A N 1
ATOM 696 C CA . LEU A 1 86 ? -0.493 -9.933 0.949 1.00 79.88 86 LEU A CA 1
ATOM 697 C C . LEU A 1 86 ? -0.945 -11.196 1.693 1.00 79.88 86 LEU A C 1
ATOM 699 O O . LEU A 1 86 ? -1.290 -11.117 2.868 1.00 79.88 86 LEU A O 1
ATOM 703 N N . LEU A 1 87 ? -0.825 -12.374 1.073 1.00 85.50 87 LEU A N 1
ATOM 704 C CA . LEU A 1 87 ? -1.168 -13.650 1.708 1.00 85.50 87 LEU A CA 1
ATOM 705 C C . LEU A 1 87 ? -0.294 -13.959 2.929 1.00 85.50 87 LEU A C 1
ATOM 707 O O . LEU A 1 87 ? -0.780 -14.477 3.936 1.00 85.50 87 LEU A O 1
ATOM 711 N N . ARG A 1 88 ? 1.014 -13.687 2.870 1.00 84.44 88 ARG A N 1
ATOM 712 C CA . ARG A 1 88 ? 1.924 -13.946 3.997 1.00 84.44 88 ARG A CA 1
ATOM 713 C C . ARG A 1 88 ? 1.638 -13.017 5.173 1.00 84.44 88 ARG A C 1
ATOM 715 O O . ARG A 1 88 ? 1.667 -13.456 6.326 1.00 84.44 88 ARG A O 1
ATOM 722 N N . VAL A 1 89 ? 1.382 -11.750 4.870 1.00 76.88 89 VAL A N 1
ATOM 723 C CA . VAL A 1 89 ? 0.983 -10.715 5.822 1.00 76.88 89 VAL A CA 1
ATOM 724 C C . VAL A 1 89 ? -0.337 -11.095 6.490 1.00 76.88 89 VAL A C 1
ATOM 726 O O . VAL A 1 89 ? -0.403 -11.162 7.720 1.00 76.88 89 VAL A O 1
ATOM 729 N N . GLU A 1 90 ? -1.343 -11.446 5.692 1.00 78.94 90 GLU A N 1
ATOM 730 C CA . GLU A 1 90 ? -2.663 -11.849 6.163 1.00 78.94 90 GLU A CA 1
ATOM 731 C C . GLU A 1 90 ? -2.568 -13.077 7.076 1.00 78.94 90 GLU A C 1
ATOM 733 O O . GLU A 1 90 ? -2.986 -13.012 8.230 1.00 78.94 90 GLU A O 1
ATOM 738 N N . ASN A 1 91 ? -1.898 -14.152 6.646 1.00 83.50 91 ASN A N 1
ATOM 739 C CA . ASN A 1 91 ? -1.743 -15.367 7.454 1.00 83.50 91 ASN A CA 1
ATOM 740 C C . ASN A 1 91 ? -1.054 -15.108 8.805 1.00 83.50 91 ASN A C 1
ATOM 742 O O . ASN A 1 91 ? -1.492 -15.613 9.841 1.00 83.50 91 ASN A O 1
ATOM 746 N N . LYS A 1 92 ? 0.022 -14.308 8.825 1.00 78.44 92 LYS A N 1
ATOM 747 C CA . LYS A 1 92 ? 0.739 -13.986 10.071 1.00 78.44 92 LYS A CA 1
ATOM 748 C C . LYS A 1 92 ? -0.109 -13.113 11.000 1.00 78.44 92 LYS A C 1
ATOM 750 O O . LYS A 1 92 ? -0.042 -13.288 12.217 1.00 78.44 92 LYS A O 1
ATOM 755 N N . SER A 1 93 ? -0.896 -12.193 10.440 1.00 74.00 93 SER A N 1
ATOM 756 C CA . SER A 1 93 ? -1.825 -11.356 11.205 1.00 74.00 93 SER A CA 1
ATOM 757 C C . SER A 1 93 ? -2.975 -12.180 11.792 1.00 74.00 93 SER A C 1
ATOM 759 O O . SER A 1 93 ? -3.235 -12.078 12.987 1.00 74.00 93 SER A O 1
ATOM 761 N N . GLN A 1 94 ? -3.569 -13.089 11.011 1.00 78.00 94 GLN A N 1
ATOM 762 C CA . GLN A 1 94 ? -4.652 -13.969 11.450 1.00 78.00 94 GLN A CA 1
ATOM 763 C C . GLN A 1 94 ? -4.211 -14.935 12.555 1.00 78.00 94 GLN A C 1
ATOM 765 O O . GLN A 1 94 ? -4.983 -15.194 13.474 1.00 78.00 94 GLN A O 1
ATOM 770 N N . LEU A 1 95 ? -2.983 -15.466 12.503 1.00 83.31 95 LEU A N 1
ATOM 771 C CA . LEU A 1 95 ? -2.459 -16.329 13.570 1.00 83.31 95 LEU A CA 1
ATOM 772 C C . LEU A 1 95 ? -2.338 -15.579 14.900 1.00 83.31 95 LEU A C 1
ATOM 774 O O . LEU A 1 95 ? -2.829 -16.070 15.912 1.00 83.31 95 LEU A O 1
ATOM 778 N N . LYS A 1 96 ? -1.766 -14.369 14.888 1.00 76.69 96 LYS A N 1
ATOM 779 C CA . LYS A 1 96 ? -1.686 -13.529 16.093 1.00 76.69 96 LYS A CA 1
ATOM 780 C C . LYS A 1 96 ? -3.066 -13.130 16.605 1.00 76.69 96 LYS A C 1
ATOM 782 O O . LYS A 1 96 ? -3.306 -13.175 17.802 1.00 76.69 96 LYS A O 1
ATOM 787 N N . LEU A 1 97 ? -3.982 -12.780 15.703 1.00 75.06 97 LEU A N 1
ATOM 788 C CA . LEU A 1 97 ? -5.358 -12.440 16.063 1.00 75.06 97 LEU A CA 1
ATOM 789 C C . LEU A 1 97 ? -6.067 -13.627 16.745 1.00 75.06 97 LEU A C 1
ATOM 791 O O . LEU A 1 97 ? -6.749 -13.452 17.747 1.00 75.06 97 LEU A O 1
ATOM 795 N N . LYS A 1 98 ? -5.859 -14.853 16.244 1.00 81.75 98 LYS A N 1
ATOM 796 C CA . LYS A 1 98 ? -6.389 -16.083 16.855 1.00 81.75 98 LYS A CA 1
ATOM 797 C C . LYS A 1 98 ? -5.801 -16.366 18.238 1.00 81.75 98 LYS A C 1
ATOM 799 O O . LYS A 1 98 ? -6.530 -16.848 19.101 1.00 81.75 98 LYS A O 1
ATOM 804 N N . GLU A 1 99 ? -4.511 -16.105 18.448 1.00 82.00 99 GLU A N 1
ATOM 805 C CA . GLU A 1 99 ? -3.882 -16.229 19.771 1.00 82.00 99 GLU A CA 1
ATOM 806 C C . GLU A 1 99 ? -4.524 -15.263 20.774 1.00 82.00 99 GLU A C 1
ATOM 808 O O . GLU A 1 99 ? -4.881 -15.685 21.870 1.00 82.00 99 GLU A O 1
ATOM 813 N N . LEU A 1 100 ? -4.793 -14.023 20.361 1.00 71.62 100 LEU A N 1
ATOM 814 C CA . LEU A 1 100 ? -5.446 -13.030 21.217 1.00 71.62 100 LEU A CA 1
ATOM 815 C C . LEU A 1 100 ? -6.881 -13.384 21.564 1.00 71.62 100 LEU A C 1
ATOM 817 O O . LEU A 1 100 ? -7.239 -13.349 22.733 1.00 71.62 100 LEU A O 1
ATOM 821 N N . TYR A 1 101 ? -7.689 -13.795 20.585 1.00 76.88 101 TYR A N 1
ATOM 822 C CA . TYR A 1 101 ? -9.059 -14.223 20.874 1.00 76.88 101 TYR A CA 1
ATOM 823 C C . TYR A 1 101 ? -9.107 -15.420 21.826 1.00 76.88 101 TYR A C 1
ATOM 825 O O . TYR A 1 101 ? -10.057 -15.580 22.590 1.00 76.88 101 TYR A O 1
ATOM 833 N N . LYS A 1 102 ? -8.078 -16.273 21.805 1.00 85.38 102 LYS A N 1
ATOM 834 C CA . LYS A 1 102 ? -7.954 -17.375 22.757 1.00 85.38 102 LYS A CA 1
ATOM 835 C C . LYS A 1 102 ? -7.611 -16.875 24.164 1.00 85.38 102 LYS A C 1
ATOM 837 O O . LYS A 1 102 ? -8.169 -17.402 25.124 1.00 85.38 102 LYS A O 1
ATOM 842 N N . GLU A 1 103 ? -6.718 -15.894 24.287 1.00 77.31 103 GLU A N 1
ATOM 843 C CA . GLU A 1 103 ? -6.382 -15.258 25.568 1.00 77.31 103 GLU A CA 1
ATOM 844 C C . GLU A 1 103 ? -7.585 -14.511 26.159 1.00 77.31 103 GLU A C 1
ATOM 846 O O . GLU A 1 103 ? -7.912 -14.714 27.328 1.00 77.31 103 GLU A O 1
ATOM 851 N N . GLU A 1 104 ? -8.298 -13.738 25.341 1.00 73.25 104 GLU A N 1
ATOM 852 C CA . GLU A 1 104 ? -9.532 -13.034 25.707 1.00 73.25 104 GLU A CA 1
ATOM 853 C C . GLU A 1 104 ? -10.592 -14.017 26.225 1.00 73.25 104 GLU A C 1
ATOM 855 O O . GLU A 1 104 ? -11.070 -13.886 27.352 1.00 73.25 104 GLU A O 1
ATOM 860 N N . ALA A 1 105 ? -10.862 -15.094 25.478 1.00 79.00 105 ALA A N 1
ATOM 861 C CA . ALA A 1 105 ? -11.808 -16.128 25.894 1.00 79.00 105 ALA A CA 1
ATOM 862 C C . ALA A 1 105 ? -11.408 -16.824 27.212 1.00 79.00 105 ALA A C 1
ATOM 864 O O . ALA A 1 105 ? -12.275 -17.198 28.010 1.00 79.00 105 ALA A O 1
ATOM 865 N N . GLU A 1 106 ? -10.108 -17.017 27.467 1.00 81.50 106 GLU A N 1
ATOM 866 C CA . GLU A 1 106 ? -9.627 -17.579 28.734 1.00 81.50 106 GLU A CA 1
ATOM 867 C C . GLU A 1 106 ? -9.886 -16.625 29.910 1.00 81.50 106 GLU A C 1
ATOM 869 O O . GLU A 1 106 ? -10.225 -17.077 31.010 1.00 81.50 106 GLU A O 1
ATOM 874 N N . ILE A 1 107 ? -9.753 -15.316 29.689 1.00 71.88 107 ILE A N 1
ATOM 875 C CA . ILE A 1 107 ? -10.015 -14.295 30.706 1.00 71.88 107 ILE A CA 1
ATOM 876 C C . ILE A 1 107 ? -11.506 -14.220 31.021 1.00 71.88 107 ILE A C 1
ATOM 878 O O . ILE A 1 107 ? -11.864 -14.376 32.190 1.00 71.88 107 ILE A O 1
ATOM 882 N N . THR A 1 108 ? -12.372 -14.146 30.008 1.00 72.19 108 THR A N 1
ATOM 883 C CA . THR A 1 108 ? -13.831 -14.153 30.202 1.00 72.19 108 THR A CA 1
ATOM 884 C C . THR A 1 108 ? -14.291 -15.401 30.965 1.00 72.19 108 THR A C 1
ATOM 886 O O . THR A 1 108 ? -15.184 -15.362 31.814 1.00 72.19 108 THR A O 1
ATOM 889 N N . LEU A 1 109 ? -13.657 -16.554 30.716 1.00 80.00 109 LEU A N 1
ATOM 890 C CA . LEU A 1 109 ? -13.958 -17.786 31.444 1.00 80.00 109 LEU A CA 1
ATOM 891 C C . LEU A 1 109 ? -13.502 -17.727 32.913 1.00 80.00 109 LEU A C 1
ATOM 893 O O . LEU A 1 109 ? -14.190 -18.259 33.794 1.00 80.00 109 LEU A O 1
ATOM 897 N N . LYS A 1 110 ? -12.363 -17.084 33.203 1.00 77.62 110 LYS A N 1
ATOM 898 C CA . LYS A 1 110 ? -11.890 -16.842 34.578 1.00 77.62 110 LYS A CA 1
ATOM 899 C C . LYS A 1 110 ? -12.809 -15.876 35.325 1.00 77.62 110 LYS A C 1
ATOM 901 O O . LYS A 1 110 ? -13.126 -16.159 36.480 1.00 77.62 110 LYS A O 1
ATOM 906 N N . GLU A 1 111 ? -13.277 -14.815 34.676 1.00 69.06 111 GLU A N 1
ATOM 907 C CA . GLU A 1 111 ? -14.233 -13.848 35.233 1.00 69.06 111 GLU A CA 1
ATOM 908 C C . GLU A 1 111 ? -15.535 -14.532 35.637 1.00 69.06 111 GLU A C 1
ATOM 910 O O . GLU A 1 111 ? -15.866 -14.549 36.824 1.00 69.06 111 GLU A O 1
ATOM 915 N N . LYS A 1 112 ? -16.168 -15.266 34.710 1.00 75.19 112 LYS A N 1
ATOM 916 C CA . LYS A 1 112 ? -17.386 -16.050 34.990 1.00 75.19 112 LYS A CA 1
ATOM 917 C C . LYS A 1 112 ? -17.213 -17.033 36.149 1.00 75.19 112 LYS A C 1
ATOM 919 O O . LYS A 1 112 ? -18.153 -17.324 36.892 1.00 75.19 112 LYS A O 1
ATOM 924 N N . LYS A 1 113 ? -16.014 -17.599 36.326 1.00 78.69 113 LYS A N 1
ATOM 925 C CA . LYS A 1 113 ? -15.720 -18.507 37.446 1.00 78.69 113 LYS A CA 1
ATOM 926 C C . LYS A 1 113 ? -15.601 -17.761 38.777 1.00 78.69 113 LYS A C 1
ATOM 928 O O . LYS A 1 113 ? -16.051 -18.282 39.801 1.00 78.69 113 LYS A O 1
ATOM 933 N N . ILE A 1 114 ? -14.973 -16.586 38.783 1.00 69.50 114 ILE A N 1
ATOM 934 C CA . ILE A 1 114 ? -14.821 -15.767 39.991 1.00 69.50 114 ILE A CA 1
ATOM 935 C C . ILE A 1 114 ? -16.171 -15.201 40.410 1.00 69.50 114 ILE A C 1
ATOM 937 O O . ILE A 1 114 ? -16.525 -15.295 41.581 1.00 69.50 114 ILE A O 1
ATOM 941 N N . GLU A 1 115 ? -16.951 -14.719 39.458 1.00 65.62 115 GLU A N 1
ATOM 942 C CA . GLU A 1 115 ? -18.314 -14.261 39.662 1.00 65.62 115 GLU A CA 1
ATOM 943 C C . GLU A 1 115 ? -19.201 -15.334 40.297 1.00 65.62 115 GLU A C 1
ATOM 945 O O . GLU A 1 115 ? -19.747 -15.119 41.378 1.00 65.62 115 GLU A O 1
ATOM 950 N N . LYS A 1 116 ? -19.237 -16.549 39.733 1.00 74.62 116 LYS A N 1
ATOM 951 C CA . LYS A 1 116 ? -19.949 -17.685 40.350 1.00 74.62 116 LYS A CA 1
ATOM 952 C C . LYS A 1 116 ? -19.490 -17.966 41.784 1.00 74.62 116 LYS A C 1
ATOM 954 O O . LYS A 1 116 ? -20.298 -18.322 42.639 1.00 74.62 116 LYS A O 1
ATOM 959 N N . SER A 1 117 ? -18.193 -17.821 42.062 1.00 71.00 117 SER A N 1
ATOM 960 C CA . SER A 1 117 ? -17.630 -17.990 43.408 1.00 71.00 117 SER A CA 1
ATOM 961 C C . SER A 1 117 ? -18.062 -16.871 44.365 1.00 71.00 117 SER A C 1
ATOM 963 O O . SER A 1 117 ? -18.369 -17.145 45.526 1.00 71.00 117 SER A O 1
ATOM 965 N N . LEU A 1 118 ? -18.123 -15.625 43.887 1.00 64.81 118 LEU A N 1
ATOM 966 C CA . LEU A 1 118 ? -18.591 -14.468 44.652 1.00 64.81 118 LEU A CA 1
ATOM 967 C C . LEU A 1 118 ? -20.081 -14.583 44.967 1.00 64.81 118 LEU A C 1
ATOM 969 O O . LEU A 1 118 ? -20.445 -14.478 46.135 1.00 64.81 118 LEU A O 1
ATOM 973 N N . ILE A 1 119 ? -20.909 -14.905 43.970 1.00 64.50 119 ILE A N 1
ATOM 974 C CA . ILE A 1 119 ? -22.344 -15.168 44.141 1.00 64.50 119 ILE A CA 1
ATOM 975 C C . ILE A 1 119 ? -22.547 -16.249 45.209 1.00 64.50 119 ILE A C 1
ATOM 977 O O . ILE A 1 119 ? -23.281 -16.041 46.173 1.00 64.50 119 ILE A O 1
ATOM 981 N N . LYS A 1 120 ? -21.811 -17.366 45.122 1.00 69.44 120 LYS A N 1
ATOM 982 C CA . LYS A 1 120 ? -21.883 -18.437 46.126 1.00 69.44 120 LYS A CA 1
ATOM 983 C C . LYS A 1 120 ? -21.507 -17.961 47.539 1.00 69.44 120 LYS A C 1
ATOM 985 O O . LYS A 1 120 ? -22.154 -18.357 48.504 1.00 69.44 120 LYS A O 1
ATOM 990 N N . LYS A 1 121 ? -20.477 -17.116 47.682 1.00 64.56 121 LYS A N 1
ATOM 991 C CA . LYS A 1 121 ? -20.039 -16.580 48.986 1.00 64.56 121 LYS A CA 1
ATOM 992 C C . LYS A 1 121 ? -21.025 -15.585 49.592 1.00 64.56 121 LYS A C 1
ATOM 994 O O . LYS A 1 121 ? -21.288 -15.669 50.785 1.00 64.56 121 LYS A O 1
ATOM 999 N N . ILE A 1 122 ? -21.554 -14.665 48.786 1.00 57.19 122 ILE A N 1
ATOM 1000 C CA . ILE A 1 122 ? -22.544 -13.667 49.222 1.00 57.19 122 ILE A CA 1
ATOM 1001 C C . ILE A 1 122 ? -23.813 -14.378 49.695 1.00 57.19 122 ILE A C 1
ATOM 1003 O O . ILE A 1 122 ? -24.420 -14.013 50.705 1.00 57.19 122 ILE A O 1
ATOM 1007 N N . ILE A 1 123 ? -24.194 -15.439 48.984 1.00 56.12 123 ILE A N 1
ATOM 1008 C CA . ILE A 1 123 ? -25.466 -16.099 49.216 1.00 56.12 123 ILE A CA 1
ATOM 1009 C C . ILE A 1 123 ? -25.384 -17.133 50.336 1.00 56.12 123 ILE A C 1
ATOM 1011 O O . ILE A 1 123 ? -26.398 -17.309 50.971 1.00 56.12 123 ILE A O 1
ATOM 1015 N N . GLY A 1 124 ? -24.242 -17.694 50.745 1.00 55.06 124 GLY A N 1
ATOM 1016 C CA . GLY A 1 124 ? -24.146 -18.596 51.917 1.00 55.06 124 GLY A CA 1
ATOM 1017 C C . GLY A 1 124 ? -25.029 -19.868 51.855 1.00 55.06 124 GLY A C 1
ATOM 1018 O O . GLY A 1 124 ? -26.017 -19.934 51.133 1.00 55.06 124 GLY A O 1
ATOM 1019 N N . ASP A 1 125 ? -24.692 -20.908 52.622 1.00 53.06 125 ASP A N 1
ATOM 1020 C CA . ASP A 1 125 ? -25.244 -22.273 52.444 1.00 53.06 125 ASP A CA 1
ATOM 1021 C C . ASP A 1 125 ? -26.671 -22.516 53.009 1.00 53.06 125 ASP A C 1
ATOM 1023 O O . ASP A 1 125 ? -27.070 -23.659 53.219 1.00 53.06 125 ASP A O 1
ATOM 1027 N N . ASP A 1 126 ? -27.472 -21.477 53.260 1.00 52.69 126 ASP A N 1
ATOM 1028 C CA . ASP A 1 126 ? -28.781 -21.637 53.917 1.00 52.69 126 ASP A CA 1
ATOM 1029 C C . ASP A 1 126 ? -29.897 -22.073 52.938 1.00 52.69 126 ASP A C 1
ATOM 1031 O O . ASP A 1 126 ? -30.106 -21.470 51.887 1.00 52.69 126 ASP A O 1
ATOM 1035 N N . GLU A 1 127 ? -30.694 -23.095 53.268 1.00 48.22 127 GLU A N 1
ATOM 1036 C CA . GLU A 1 127 ? -31.695 -23.666 52.340 1.00 48.22 127 GLU A CA 1
ATOM 1037 C C . GLU A 1 127 ? -32.863 -22.712 52.002 1.00 48.22 127 GLU A C 1
ATOM 1039 O O . GLU A 1 127 ? -33.422 -22.783 50.904 1.00 48.22 127 GLU A O 1
ATOM 1044 N N . LYS A 1 128 ? -33.197 -21.746 52.876 1.00 49.34 128 LYS A N 1
ATOM 1045 C CA . LYS A 1 128 ? -34.149 -20.654 52.553 1.00 49.34 128 LYS A CA 1
ATOM 1046 C C . LYS A 1 128 ? -33.574 -19.648 51.542 1.00 49.34 128 LYS A C 1
ATOM 1048 O O . LYS A 1 128 ? -34.324 -18.936 50.875 1.00 49.34 128 LYS A O 1
ATOM 1053 N N . LYS A 1 129 ? -32.251 -19.641 51.366 1.00 49.28 129 LYS A N 1
ATOM 1054 C CA . LYS A 1 129 ? -31.492 -18.781 50.449 1.00 49.28 129 LYS A CA 1
ATOM 1055 C C . LYS A 1 129 ? -31.541 -19.255 48.989 1.00 49.28 129 LYS A C 1
ATOM 1057 O O . LYS A 1 129 ? -31.234 -18.488 48.083 1.00 49.28 129 LYS A O 1
ATOM 1062 N N . ASN A 1 130 ? -32.077 -20.452 48.732 1.00 49.25 130 ASN A N 1
ATOM 1063 C CA . ASN A 1 130 ? -32.256 -21.028 47.391 1.00 49.25 130 ASN A CA 1
ATOM 1064 C C . ASN A 1 130 ? -33.306 -20.280 46.527 1.00 49.25 130 ASN A C 1
ATOM 1066 O O . ASN A 1 130 ? -33.280 -20.350 45.297 1.00 49.25 130 ASN A O 1
ATOM 1070 N N . SER A 1 131 ? -34.226 -19.530 47.153 1.00 50.66 131 SER A N 1
ATOM 1071 C CA . SER A 1 131 ? -35.134 -18.611 46.441 1.00 50.66 131 SER A CA 1
ATOM 1072 C C . SER A 1 131 ? -34.395 -17.356 45.963 1.00 50.66 131 SER A C 1
ATOM 1074 O O . SER A 1 131 ? -34.500 -16.982 44.797 1.00 50.66 131 SER A O 1
ATOM 1076 N N . TYR A 1 132 ? -33.568 -16.770 46.835 1.00 48.16 132 TYR A N 1
ATOM 1077 C CA . TYR A 1 132 ? -32.753 -15.592 46.533 1.00 48.16 132 TYR A CA 1
ATOM 1078 C C . TYR A 1 132 ? -31.636 -15.898 45.535 1.00 48.16 132 TYR A C 1
ATOM 1080 O O . TYR A 1 132 ? -31.374 -15.074 44.672 1.00 48.16 132 TYR A O 1
ATOM 1088 N N . MET A 1 133 ? -31.053 -17.102 45.575 1.00 49.34 133 MET A N 1
ATOM 1089 C CA . MET A 1 133 ? -30.109 -17.584 44.560 1.00 49.34 133 MET A CA 1
ATOM 1090 C C . MET A 1 133 ? -30.744 -17.576 43.171 1.00 49.34 133 MET A C 1
ATOM 1092 O O . MET A 1 133 ? -30.176 -17.024 42.241 1.00 49.34 133 MET A O 1
ATOM 1096 N N . LYS A 1 134 ? -31.974 -18.086 43.044 1.00 52.06 134 LYS A N 1
ATOM 1097 C CA . LYS A 1 134 ? -32.699 -18.086 41.768 1.00 52.06 134 LYS A CA 1
ATOM 1098 C C . LYS A 1 134 ? -33.123 -16.693 41.310 1.00 52.06 134 LYS A C 1
ATOM 1100 O O . LYS A 1 134 ? -33.351 -16.523 40.121 1.00 52.06 134 LYS A O 1
ATOM 1105 N N . ILE A 1 135 ? -33.296 -15.735 42.221 1.00 50.69 135 ILE A N 1
ATOM 1106 C CA . ILE A 1 135 ? -33.611 -14.341 41.876 1.00 50.69 135 ILE A CA 1
ATOM 1107 C C . ILE A 1 135 ? -32.330 -13.612 41.465 1.00 50.69 135 ILE A C 1
ATOM 1109 O O . ILE A 1 135 ? -32.308 -13.025 40.396 1.00 50.69 135 ILE A O 1
ATOM 1113 N N . ALA A 1 136 ? -31.246 -13.728 42.233 1.00 49.56 136 ALA A N 1
ATOM 1114 C CA . ALA A 1 136 ? -29.948 -13.139 41.912 1.00 49.56 136 ALA A CA 1
ATOM 1115 C C . ALA A 1 136 ? -29.355 -13.707 40.614 1.00 49.56 136 ALA A C 1
ATOM 1117 O O . ALA A 1 136 ? -28.879 -12.943 39.790 1.00 49.56 136 ALA A O 1
ATOM 1118 N N . GLU A 1 137 ? -29.444 -15.022 40.379 1.00 49.03 137 GLU A N 1
ATOM 1119 C CA . GLU A 1 137 ? -29.044 -15.645 39.107 1.00 49.03 137 GLU A CA 1
ATOM 1120 C C . GLU A 1 137 ? -29.875 -15.133 37.926 1.00 49.03 137 GLU A C 1
ATOM 1122 O O . GLU A 1 137 ? -29.357 -15.034 36.819 1.00 49.03 137 GLU A O 1
ATOM 1127 N N . ARG A 1 138 ? -31.154 -14.804 38.150 1.00 51.84 138 ARG A N 1
ATOM 1128 C CA . ARG A 1 138 ? -32.022 -14.245 37.109 1.00 51.84 138 ARG A CA 1
ATOM 1129 C C . ARG A 1 138 ? -31.739 -12.775 36.860 1.00 51.84 138 ARG A C 1
ATOM 1131 O O . ARG A 1 138 ? -31.595 -12.425 35.712 1.00 51.84 138 ARG A O 1
ATOM 1138 N N . LEU A 1 139 ? -31.600 -11.951 37.892 1.00 47.81 139 LEU A N 1
ATOM 1139 C CA . LEU A 1 139 ? -31.226 -10.540 37.740 1.00 47.81 139 LEU A CA 1
ATOM 1140 C C . LEU A 1 139 ? -29.837 -10.392 37.120 1.00 47.81 139 LEU A C 1
ATOM 1142 O O . LEU A 1 139 ? -29.605 -9.517 36.302 1.00 47.81 139 LEU A O 1
ATOM 1146 N N . PHE A 1 140 ? -28.922 -11.295 37.464 1.00 49.59 140 PHE A N 1
ATOM 1147 C CA . PHE A 1 140 ? -27.622 -11.363 36.821 1.00 49.59 140 PHE A CA 1
ATOM 1148 C C . PHE A 1 140 ? -27.731 -11.765 35.345 1.00 49.59 140 PHE A C 1
ATOM 1150 O O . PHE A 1 140 ? -27.121 -11.136 34.491 1.00 49.59 140 PHE A O 1
ATOM 1157 N N . ALA A 1 141 ? -28.523 -12.795 35.032 1.00 48.03 141 ALA A N 1
ATOM 1158 C CA . ALA A 1 141 ? -28.776 -13.170 33.645 1.00 48.03 141 ALA A CA 1
ATOM 1159 C C . ALA A 1 141 ? -29.486 -12.054 32.862 1.00 48.03 141 ALA A C 1
ATOM 1161 O O . ALA A 1 141 ? -29.188 -11.900 31.689 1.00 48.03 141 ALA A O 1
ATOM 1162 N N . LEU A 1 142 ? -30.358 -11.277 33.509 1.00 46.38 142 LEU A N 1
ATOM 1163 C CA . LEU A 1 142 ? -31.004 -10.091 32.951 1.00 46.38 142 LEU A CA 1
ATOM 1164 C C . LEU A 1 142 ? -29.947 -9.039 32.606 1.00 46.38 142 LEU A C 1
ATOM 1166 O O . LEU A 1 142 ? -29.762 -8.745 31.440 1.00 46.38 142 LEU A O 1
ATOM 1170 N N . ARG A 1 143 ? -29.113 -8.638 33.573 1.00 58.38 143 ARG A N 1
ATOM 1171 C CA . ARG A 1 143 ? -28.004 -7.695 33.359 1.00 58.38 143 ARG A CA 1
ATOM 1172 C C . ARG A 1 143 ? -27.057 -8.112 32.230 1.00 58.38 143 ARG A C 1
ATOM 1174 O O . ARG A 1 143 ? -26.595 -7.274 31.464 1.00 58.38 143 ARG A O 1
ATOM 1181 N N . GLU A 1 144 ? -26.728 -9.399 32.134 1.00 52.25 144 GLU A N 1
ATOM 1182 C CA . GLU A 1 144 ? -25.895 -9.914 31.040 1.00 52.25 144 GLU A CA 1
ATOM 1183 C C . GLU A 1 144 ? -26.622 -9.880 29.689 1.00 52.25 144 GLU A C 1
ATOM 1185 O O . GLU A 1 144 ? -25.973 -9.675 28.664 1.00 52.25 144 GLU A O 1
ATOM 1190 N N . ILE A 1 145 ? -27.946 -10.073 29.673 1.00 47.97 145 ILE A N 1
ATOM 1191 C CA . ILE A 1 145 ? -28.778 -9.897 28.478 1.00 47.97 145 ILE A CA 1
ATOM 1192 C C . ILE A 1 145 ? -28.809 -8.413 28.075 1.00 47.97 145 ILE A C 1
ATOM 1194 O O . ILE A 1 145 ? -28.488 -8.141 26.920 1.00 47.97 145 ILE A O 1
ATOM 1198 N N . CYS A 1 146 ? -29.001 -7.481 29.016 1.00 47.78 146 CYS A N 1
ATOM 1199 C CA . CYS A 1 146 ? -28.951 -6.032 28.771 1.00 47.78 146 CYS A CA 1
ATOM 1200 C C . CYS A 1 146 ? -27.572 -5.596 28.242 1.00 47.78 146 CYS A C 1
ATOM 1202 O O . CYS A 1 146 ? -27.468 -4.923 27.218 1.00 47.78 146 CYS A O 1
ATOM 1204 N N . LYS A 1 147 ? -26.470 -6.085 28.842 1.00 52.53 147 LYS A N 1
ATOM 1205 C CA . LYS A 1 147 ? -25.104 -5.838 28.328 1.00 52.53 147 LYS A CA 1
ATOM 1206 C C . LYS A 1 147 ? -24.932 -6.394 26.906 1.00 52.53 147 LYS A C 1
ATOM 1208 O O . LYS A 1 147 ? -24.268 -5.774 26.077 1.00 52.53 147 LYS A O 1
ATOM 1213 N N . MET A 1 148 ? -25.521 -7.554 26.590 1.00 49.09 148 MET A N 1
ATOM 1214 C CA . MET A 1 148 ? -25.510 -8.090 25.224 1.00 49.09 148 MET A CA 1
ATOM 1215 C C . MET A 1 148 ? -26.367 -7.268 24.257 1.00 49.09 148 MET A C 1
ATOM 1217 O O . MET A 1 148 ? -25.933 -7.096 23.118 1.00 49.09 148 MET A O 1
ATOM 1221 N N . GLN A 1 149 ? -27.533 -6.767 24.670 1.00 50.91 149 GLN A N 1
ATOM 1222 C CA . GLN A 1 149 ? -28.368 -5.868 23.866 1.00 50.91 149 GLN A CA 1
ATOM 1223 C C . GLN A 1 149 ? -27.625 -4.575 23.550 1.00 50.91 149 GLN A C 1
ATOM 1225 O O . GLN A 1 149 ? -27.525 -4.237 22.375 1.00 50.91 149 GLN A O 1
ATOM 1230 N N . TYR A 1 150 ? -26.988 -3.952 24.545 1.00 56.09 150 TYR A N 1
ATOM 1231 C CA . TYR A 1 150 ? -26.159 -2.760 24.358 1.00 56.09 150 TYR A CA 1
ATOM 1232 C C . TYR A 1 150 ? -25.035 -2.989 23.334 1.00 56.09 150 TYR A C 1
ATOM 1234 O O . TYR A 1 150 ? -24.887 -2.234 22.378 1.00 56.09 150 TYR A O 1
ATOM 1242 N N . ILE A 1 151 ? -24.288 -4.096 23.448 1.00 52.09 151 ILE A N 1
ATOM 1243 C CA . ILE A 1 151 ? -23.229 -4.445 22.480 1.00 52.09 151 ILE A CA 1
ATOM 1244 C C . ILE A 1 151 ? -23.799 -4.723 21.076 1.00 52.09 151 ILE A C 1
ATOM 1246 O O . ILE A 1 151 ? -23.135 -4.454 20.070 1.00 52.09 151 ILE A O 1
ATOM 1250 N N . CYS A 1 152 ? -24.988 -5.328 20.979 1.00 48.88 152 CYS A N 1
ATOM 1251 C CA . CYS A 1 152 ? -25.651 -5.551 19.692 1.00 48.88 152 CYS A CA 1
ATOM 1252 C C . CYS A 1 152 ? -26.061 -4.224 19.057 1.00 48.88 152 CYS A C 1
ATOM 1254 O O . CYS A 1 152 ? -25.767 -4.020 17.883 1.00 48.88 152 CYS A O 1
ATOM 1256 N N . PHE A 1 153 ? -26.652 -3.337 19.851 1.00 57.84 153 PHE A N 1
ATOM 1257 C CA . PHE A 1 153 ? -27.098 -2.010 19.453 1.00 57.84 153 PHE A CA 1
ATOM 1258 C C . PHE A 1 153 ? -25.932 -1.131 18.984 1.00 57.84 153 PHE A C 1
ATOM 1260 O O . PHE A 1 153 ? -25.956 -0.602 17.877 1.00 57.84 153 PHE A O 1
ATOM 1267 N N . GLU A 1 154 ? -24.834 -1.071 19.741 1.00 58.31 154 GLU A N 1
ATOM 1268 C CA . GLU A 1 154 ? -23.658 -0.281 19.357 1.00 58.31 154 GLU A CA 1
ATOM 1269 C C . GLU A 1 154 ? -23.031 -0.786 18.039 1.00 58.31 154 GLU A C 1
ATOM 1271 O O . GLU A 1 154 ? -22.607 -0.013 17.176 1.00 58.31 154 GLU A O 1
ATOM 1276 N N . LYS A 1 155 ? -23.021 -2.111 17.825 1.00 56.03 155 LYS A N 1
ATOM 1277 C CA . LYS A 1 155 ? -22.574 -2.711 16.556 1.00 56.03 155 LYS A CA 1
ATOM 1278 C C . LYS A 1 155 ? -23.522 -2.443 15.395 1.00 56.03 155 LYS A C 1
ATOM 1280 O O . LYS A 1 155 ? -23.041 -2.356 14.265 1.00 56.03 155 LYS A O 1
ATOM 1285 N N . GLU A 1 156 ? -24.820 -2.376 15.656 1.00 57.31 156 GLU A N 1
ATOM 1286 C CA . GLU A 1 156 ? -25.852 -2.028 14.683 1.00 57.31 156 GLU A CA 1
ATOM 1287 C C . GLU A 1 156 ? -25.669 -0.577 14.231 1.00 57.31 156 GLU A C 1
ATOM 1289 O O . GLU A 1 156 ? -25.396 -0.361 13.052 1.00 57.31 156 GLU A O 1
ATOM 1294 N N . LYS A 1 157 ? -25.585 0.372 15.172 1.00 65.31 157 LYS A N 1
ATOM 1295 C CA . LYS A 1 157 ? -25.265 1.788 14.918 1.00 65.31 157 LYS A CA 1
ATOM 1296 C C . LYS A 1 157 ? -23.980 1.967 14.103 1.00 65.31 157 LYS A C 1
ATOM 1298 O O . LYS A 1 157 ? -23.957 2.630 13.070 1.00 65.31 157 LYS A O 1
ATOM 1303 N N . ASN A 1 158 ? -22.904 1.284 14.492 1.00 56.47 158 ASN A N 1
ATOM 1304 C CA . ASN A 1 158 ? -21.620 1.359 13.785 1.00 56.47 158 ASN A CA 1
ATOM 1305 C C . ASN A 1 158 ? -21.681 0.725 12.373 1.00 56.47 158 ASN A C 1
ATOM 1307 O O . ASN A 1 158 ? -20.893 1.062 11.485 1.00 56.47 158 ASN A O 1
ATOM 1311 N N . LEU A 1 159 ? -22.590 -0.229 12.137 1.00 59.69 159 LEU A N 1
ATOM 1312 C CA . LEU A 1 159 ? -22.856 -0.773 10.803 1.00 59.69 159 LEU A CA 1
ATOM 1313 C C . LEU A 1 159 ? -23.721 0.164 9.957 1.00 59.69 159 LEU A C 1
ATOM 1315 O O . LEU A 1 159 ? -23.453 0.243 8.757 1.00 59.69 159 LEU A O 1
ATOM 1319 N N . GLU A 1 160 ? -24.685 0.867 10.555 1.00 60.84 160 GLU A N 1
ATOM 1320 C CA . GLU A 1 160 ? -25.506 1.904 9.914 1.00 60.84 160 GLU A CA 1
ATOM 1321 C C . GLU A 1 160 ? -24.653 3.091 9.457 1.00 60.84 160 GLU A C 1
ATOM 1323 O O . GLU A 1 160 ? -24.654 3.424 8.273 1.00 60.84 160 GLU A O 1
ATOM 1328 N N . GLU A 1 161 ? -23.801 3.629 10.332 1.00 62.50 161 GLU A N 1
ATOM 1329 C CA . GLU A 1 161 ? -22.849 4.697 9.985 1.00 62.50 161 GLU A CA 1
ATOM 1330 C C . GLU A 1 161 ? -21.906 4.264 8.849 1.00 62.50 161 GLU A C 1
ATOM 1332 O O . GLU A 1 161 ? -21.622 4.999 7.900 1.00 62.50 161 GLU A O 1
ATOM 1337 N N . LYS A 1 162 ? -21.443 3.007 8.883 1.00 62.09 162 LYS A N 1
ATOM 1338 C CA . LYS A 1 162 ? -20.638 2.432 7.796 1.00 62.09 162 LYS A CA 1
ATOM 1339 C C . LYS A 1 162 ? -21.433 2.180 6.522 1.00 62.09 162 LYS A C 1
ATOM 1341 O O . LYS A 1 162 ? -20.796 1.985 5.480 1.00 62.09 162 LYS A O 1
ATOM 1346 N N . LEU A 1 163 ? -22.755 2.065 6.586 1.00 62.16 163 LEU A N 1
ATOM 1347 C CA . LEU A 1 163 ? -23.648 1.942 5.435 1.00 62.16 163 LEU A CA 1
ATOM 1348 C C . LEU A 1 163 ? -23.805 3.308 4.762 1.00 62.16 163 LEU A C 1
ATOM 1350 O O . LEU A 1 163 ? -23.635 3.368 3.546 1.00 62.16 163 LEU A O 1
ATOM 1354 N N . ASP A 1 164 ? -23.954 4.376 5.546 1.00 55.81 164 ASP A N 1
ATOM 1355 C CA . ASP A 1 164 ? -24.019 5.765 5.068 1.00 55.81 164 ASP A CA 1
ATOM 1356 C C . ASP A 1 164 ? -22.730 6.210 4.357 1.00 55.81 164 ASP A C 1
ATOM 1358 O O . ASP A 1 164 ? -22.771 6.899 3.339 1.00 55.81 164 ASP A O 1
ATOM 1362 N N . ILE A 1 165 ? -21.565 5.752 4.831 1.00 55.00 165 ILE A N 1
ATOM 1363 C CA . ILE A 1 165 ? -20.255 6.065 4.221 1.00 55.00 165 ILE A CA 1
ATOM 1364 C C . ILE A 1 165 ? -19.942 5.143 3.016 1.00 55.00 165 ILE A C 1
ATOM 1366 O O . ILE A 1 165 ? -19.008 5.370 2.240 1.00 55.00 165 ILE A O 1
ATOM 1370 N N . SER A 1 166 ? -20.696 4.056 2.835 1.00 50.81 166 SER A N 1
ATOM 1371 C CA . SER A 1 166 ? -20.417 3.047 1.811 1.00 50.81 166 SER A CA 1
ATOM 1372 C C . SER A 1 166 ? -20.844 3.511 0.419 1.00 50.81 166 SER A C 1
ATOM 1374 O O . SER A 1 166 ? -21.998 3.345 0.041 1.00 50.81 166 SER A O 1
ATOM 1376 N N . ASN A 1 167 ? -19.897 3.954 -0.411 1.00 52.97 167 ASN A N 1
ATOM 1377 C CA . ASN A 1 167 ? -20.155 4.145 -1.845 1.00 52.97 167 ASN A CA 1
ATOM 1378 C C . ASN A 1 167 ? -20.759 2.878 -2.490 1.00 52.97 167 ASN A C 1
ATOM 1380 O O . ASN A 1 167 ? -20.432 1.769 -2.060 1.00 52.97 167 ASN A O 1
ATOM 1384 N N . ASN A 1 168 ? -21.585 3.089 -3.532 1.00 49.50 168 ASN A N 1
ATOM 1385 C CA . ASN A 1 168 ? -22.501 2.215 -4.312 1.00 49.50 168 ASN A CA 1
ATOM 1386 C C . ASN A 1 168 ? -22.091 0.763 -4.682 1.00 49.50 168 ASN A C 1
ATOM 1388 O O . ASN A 1 168 ? -22.717 0.139 -5.541 1.00 49.50 168 ASN A O 1
ATOM 1392 N N . ASN A 1 169 ? -21.072 0.168 -4.070 1.00 54.97 169 ASN A N 1
ATOM 1393 C CA . ASN A 1 169 ? -20.706 -1.222 -4.267 1.00 54.97 169 ASN A CA 1
ATOM 1394 C C . ASN A 1 169 ? -21.761 -2.144 -3.631 1.00 54.97 169 ASN A C 1
ATOM 1396 O O . ASN A 1 169 ? -21.732 -2.452 -2.436 1.00 54.97 169 ASN A O 1
ATOM 1400 N N . SER A 1 170 ? -22.694 -2.593 -4.467 1.00 50.75 170 SER A N 1
ATOM 1401 C CA . SER A 1 170 ? -23.904 -3.341 -4.110 1.00 50.75 170 SER A CA 1
ATOM 1402 C C . SER A 1 170 ? -23.606 -4.585 -3.266 1.00 50.75 170 SER A C 1
ATOM 1404 O O . SER A 1 170 ? -24.392 -4.945 -2.395 1.00 50.75 170 SER A O 1
ATOM 1406 N N . LEU A 1 171 ? -22.447 -5.225 -3.474 1.00 46.66 171 LEU A N 1
ATOM 1407 C CA . LEU A 1 171 ? -22.028 -6.413 -2.724 1.00 46.66 171 LEU A CA 1
ATOM 1408 C C . LEU A 1 171 ? -21.577 -6.082 -1.290 1.00 46.66 171 LEU A C 1
ATOM 1410 O O . LEU A 1 171 ? -21.849 -6.846 -0.366 1.00 46.66 171 LEU A O 1
ATOM 1414 N N . ALA A 1 172 ? -20.907 -4.944 -1.091 1.00 53.59 172 ALA A N 1
ATOM 1415 C CA . ALA A 1 172 ? -20.514 -4.480 0.238 1.00 53.59 172 ALA A CA 1
ATOM 1416 C C . ALA A 1 172 ? -21.746 -4.056 1.051 1.00 53.59 172 ALA A C 1
ATOM 1418 O O . ALA A 1 172 ? -21.848 -4.411 2.223 1.00 53.59 172 ALA A O 1
ATOM 1419 N N . ILE A 1 173 ? -22.703 -3.384 0.403 1.00 57.84 173 ILE A N 1
ATOM 1420 C CA . ILE A 1 173 ? -24.001 -3.016 0.985 1.00 57.84 173 ILE A CA 1
ATOM 1421 C C . ILE A 1 173 ? -24.791 -4.277 1.366 1.00 57.84 173 ILE A C 1
ATOM 1423 O O . ILE A 1 173 ? -25.241 -4.392 2.500 1.00 57.84 173 ILE A O 1
ATOM 1427 N N . LEU A 1 174 ? -24.880 -5.277 0.480 1.00 54.03 174 LEU A N 1
ATOM 1428 C CA . LEU A 1 174 ? -25.555 -6.555 0.759 1.00 54.03 174 LEU A CA 1
ATOM 1429 C C . LEU A 1 174 ? -24.939 -7.328 1.930 1.00 54.03 174 LEU A C 1
ATOM 1431 O O . LEU A 1 174 ? -25.670 -7.869 2.759 1.00 54.03 174 LEU A O 1
ATOM 1435 N N . ASN A 1 175 ? -23.608 -7.375 2.022 1.00 51.38 175 ASN A N 1
ATOM 1436 C CA . ASN A 1 175 ? -22.927 -8.031 3.139 1.00 51.38 175 ASN A CA 1
ATOM 1437 C C . ASN A 1 175 ? -23.155 -7.284 4.462 1.00 51.38 175 ASN A C 1
ATOM 1439 O O . ASN A 1 175 ? -23.363 -7.931 5.487 1.00 51.38 175 ASN A O 1
ATOM 1443 N N . LYS A 1 176 ? -23.161 -5.943 4.437 1.00 61.34 176 LYS A N 1
ATOM 1444 C CA . LYS A 1 176 ? -23.462 -5.105 5.608 1.00 61.34 176 LYS A CA 1
ATOM 1445 C C . LYS A 1 176 ? -24.918 -5.263 6.055 1.00 61.34 176 LYS A C 1
ATOM 1447 O O . LYS A 1 176 ? -25.140 -5.577 7.215 1.00 61.34 176 LYS A O 1
ATOM 1452 N N . LEU A 1 177 ? -25.886 -5.193 5.137 1.00 58.28 177 LEU A N 1
ATOM 1453 C CA . LEU A 1 177 ? -27.309 -5.439 5.418 1.00 58.28 177 LEU A CA 1
ATOM 1454 C C . LEU A 1 177 ? -27.564 -6.864 5.930 1.00 58.28 177 LEU A C 1
ATOM 1456 O O . LEU A 1 177 ? -28.375 -7.079 6.823 1.00 58.28 177 LEU A O 1
ATOM 1460 N N . SER A 1 178 ? -26.854 -7.865 5.400 1.00 58.97 178 SER A N 1
ATOM 1461 C CA . SER A 1 178 ? -26.948 -9.231 5.920 1.00 58.97 178 SER A CA 1
ATOM 1462 C C . SER A 1 178 ? -26.389 -9.358 7.339 1.00 58.97 178 SER A C 1
ATOM 1464 O O . SER A 1 178 ? -26.877 -10.205 8.088 1.00 58.97 178 SER A O 1
ATOM 1466 N N . ALA A 1 179 ? -25.347 -8.601 7.686 1.00 51.38 179 ALA A N 1
ATOM 1467 C CA . ALA A 1 179 ? -24.796 -8.577 9.036 1.00 51.38 179 ALA A CA 1
ATOM 1468 C C . ALA A 1 179 ? -25.750 -7.858 10.000 1.00 51.38 179 ALA A C 1
ATOM 1470 O O . ALA A 1 179 ? -26.030 -8.397 11.067 1.00 51.38 179 ALA A O 1
ATOM 1471 N N . LEU A 1 180 ? -26.315 -6.725 9.574 1.00 58.91 180 LEU A N 1
ATOM 1472 C CA . LEU A 1 180 ? -27.303 -5.940 10.316 1.00 58.91 180 LEU A CA 1
ATOM 1473 C C . LEU A 1 180 ? -28.541 -6.788 10.642 1.00 58.91 180 LEU A C 1
ATOM 1475 O O . LEU A 1 180 ? -28.836 -7.036 11.804 1.00 58.91 180 LEU A O 1
ATOM 1479 N N . LYS A 1 181 ? -29.108 -7.466 9.638 1.00 65.56 181 LYS A N 1
ATOM 1480 C CA . LYS A 1 181 ? -30.202 -8.434 9.821 1.00 65.56 181 LYS A CA 1
ATOM 1481 C C . LYS A 1 181 ? -29.884 -9.580 10.793 1.00 65.56 181 LYS A C 1
ATOM 1483 O O . LYS A 1 181 ? -30.780 -10.112 11.451 1.00 65.56 181 LYS A O 1
ATOM 1488 N N . GLN A 1 182 ? -28.635 -10.051 10.842 1.00 54.06 182 GLN A N 1
ATOM 1489 C CA . GLN A 1 182 ? -28.240 -11.094 11.798 1.00 54.06 182 GLN A CA 1
ATOM 1490 C C . GLN A 1 182 ? -28.131 -10.550 13.224 1.00 54.06 182 GLN A C 1
ATOM 1492 O O . GLN A 1 182 ? -28.487 -11.273 14.155 1.00 54.06 182 GLN A O 1
ATOM 1497 N N . ILE A 1 183 ? -27.661 -9.310 13.377 1.00 47.41 183 ILE A N 1
ATOM 1498 C CA . ILE A 1 183 ? -27.556 -8.607 14.658 1.00 47.41 183 ILE A CA 1
ATOM 1499 C C . ILE A 1 183 ? -28.951 -8.270 15.186 1.00 47.41 183 ILE A C 1
ATOM 1501 O O . ILE A 1 183 ? -29.262 -8.706 16.290 1.00 47.41 183 ILE A O 1
ATOM 1505 N N . SER A 1 184 ? -29.829 -7.684 14.369 1.00 55.72 184 SER A N 1
ATOM 1506 C CA . SER A 1 184 ? -31.235 -7.419 14.713 1.00 55.72 184 SER A CA 1
ATOM 1507 C C . SER A 1 184 ? -31.967 -8.693 15.169 1.00 55.72 184 SER A C 1
ATOM 1509 O O . SER A 1 184 ? -32.602 -8.738 16.219 1.00 55.72 184 SER A O 1
ATOM 1511 N N . LYS A 1 185 ? -31.776 -9.824 14.472 1.00 59.69 185 LYS A N 1
ATOM 1512 C CA . LYS A 1 185 ? -32.350 -11.119 14.891 1.00 59.69 185 LYS A CA 1
ATOM 1513 C C . LYS A 1 185 ? -31.769 -11.659 16.206 1.00 59.69 185 LYS A C 1
ATOM 1515 O O . LYS A 1 185 ? -32.399 -12.476 16.884 1.00 59.69 185 LYS A O 1
ATOM 1520 N N . MET A 1 186 ? -30.525 -11.310 16.525 1.00 47.81 186 MET A N 1
ATOM 1521 C CA . MET A 1 186 ? -29.903 -11.663 17.800 1.00 47.81 186 MET A CA 1
ATOM 1522 C C . MET A 1 186 ? -30.452 -10.779 18.920 1.00 47.81 186 MET A C 1
ATOM 1524 O O . MET A 1 186 ? -30.796 -11.320 19.967 1.00 47.81 186 MET A O 1
ATOM 1528 N N . HIS A 1 187 ? -30.623 -9.482 18.652 1.00 49.88 187 HIS A N 1
ATOM 1529 C CA . HIS A 1 187 ? -31.287 -8.524 19.528 1.00 49.88 187 HIS A CA 1
ATOM 1530 C C . HIS A 1 187 ? -32.715 -8.986 19.869 1.00 49.88 187 HIS A C 1
ATOM 1532 O O . HIS A 1 187 ? -33.034 -9.157 21.040 1.00 49.88 187 HIS A O 1
ATOM 1538 N N . GLU A 1 188 ? -33.526 -9.354 18.869 1.00 62.53 188 GLU A N 1
ATOM 1539 C CA . GLU A 1 188 ? -34.891 -9.889 19.048 1.00 62.53 188 GLU A CA 1
ATOM 1540 C C . GLU A 1 188 ? -34.929 -11.101 19.998 1.00 62.53 188 GLU A C 1
ATOM 1542 O O . GLU A 1 188 ? -35.793 -11.218 20.867 1.00 62.53 188 GLU A O 1
ATOM 1547 N N . LYS A 1 189 ? -33.958 -12.015 19.871 1.00 55.31 189 LYS A N 1
ATOM 1548 C CA . LYS A 1 189 ? -33.855 -13.173 20.769 1.00 55.31 189 LYS A CA 1
ATOM 1549 C C . LYS A 1 189 ? -33.461 -12.788 22.189 1.00 55.31 189 LYS A C 1
ATOM 1551 O O . LYS A 1 189 ? -33.912 -13.459 23.115 1.00 55.31 189 LYS A O 1
ATOM 1556 N N . CYS A 1 190 ? -32.599 -11.787 22.351 1.00 45.06 190 CYS A N 1
ATOM 1557 C CA . CYS A 1 190 ? -32.225 -11.263 23.660 1.00 45.06 190 CYS A CA 1
ATOM 1558 C C . CYS A 1 190 ? -33.448 -10.648 24.350 1.00 45.06 190 CYS A C 1
ATOM 1560 O O . CYS A 1 190 ? -33.783 -11.108 25.438 1.00 45.06 190 CYS A O 1
ATOM 1562 N N . VAL A 1 191 ? -34.187 -9.775 23.655 1.00 57.28 191 VAL A N 1
ATOM 1563 C CA . VAL A 1 191 ? -35.451 -9.176 24.128 1.00 57.28 191 VAL A CA 1
ATOM 1564 C C . VAL A 1 191 ? -36.473 -10.260 24.493 1.00 57.28 191 VAL A C 1
ATOM 1566 O O . VAL A 1 191 ? -37.143 -10.202 25.524 1.00 57.28 191 VAL A O 1
ATOM 1569 N N . GLU A 1 192 ? -36.604 -11.323 23.692 1.00 62.75 192 GLU A N 1
ATOM 1570 C CA . GLU A 1 192 ? -37.557 -12.390 24.013 1.00 62.75 192 GLU A CA 1
ATOM 1571 C C . GLU A 1 192 ? -37.142 -13.223 25.242 1.00 62.75 192 GLU A C 1
ATOM 1573 O O . GLU A 1 192 ? -37.995 -13.626 26.045 1.00 62.75 192 GLU A O 1
ATOM 1578 N N . GLU A 1 193 ? -35.848 -13.511 25.407 1.00 50.41 193 GLU A N 1
ATOM 1579 C CA . GLU A 1 193 ? -35.340 -14.213 26.590 1.00 50.41 193 GLU A CA 1
ATOM 1580 C C . GLU A 1 193 ? -35.427 -13.349 27.849 1.00 50.41 193 GLU A C 1
ATOM 1582 O O . GLU A 1 193 ? -35.854 -13.858 28.889 1.00 50.41 193 GLU A O 1
ATOM 1587 N N . GLU A 1 194 ? -35.137 -12.055 27.748 1.00 51.97 194 GLU A N 1
ATOM 1588 C CA . GLU A 1 194 ? -35.396 -11.056 28.784 1.00 51.97 194 GLU A CA 1
ATOM 1589 C C . GLU A 1 194 ? -36.863 -11.085 29.207 1.00 51.97 194 GLU A C 1
ATOM 1591 O O . GLU A 1 194 ? -37.164 -11.361 30.368 1.00 51.97 194 GLU A O 1
ATOM 1596 N N . ARG A 1 195 ? -37.802 -10.998 28.257 1.00 62.94 195 ARG A N 1
ATOM 1597 C CA . ARG A 1 195 ? -39.250 -11.071 28.518 1.00 62.94 195 ARG A CA 1
ATOM 1598 C C . ARG A 1 195 ? -39.671 -12.367 29.217 1.00 62.94 195 ARG A C 1
ATOM 1600 O O . ARG A 1 195 ? -40.538 -12.376 30.104 1.00 62.94 195 ARG A O 1
ATOM 1607 N N . LYS A 1 196 ? -39.079 -13.507 28.842 1.00 62.25 196 LYS A N 1
ATOM 1608 C CA . LYS A 1 196 ? -39.307 -14.799 29.521 1.00 62.25 196 LYS A CA 1
ATOM 1609 C C . LYS A 1 196 ? -38.759 -14.780 30.943 1.00 62.25 196 LYS A C 1
ATOM 1611 O O . LYS A 1 196 ? -39.411 -15.303 31.855 1.00 62.25 196 LYS A O 1
ATOM 1616 N N . LEU A 1 197 ? -37.587 -14.188 31.147 1.00 49.78 197 LEU A N 1
ATOM 1617 C CA . LEU A 1 197 ? -36.959 -14.063 32.454 1.00 49.78 197 LEU A CA 1
ATOM 1618 C C . LEU A 1 197 ? -37.781 -13.152 33.369 1.00 49.78 197 LEU A C 1
ATOM 1620 O O . LEU A 1 197 ? -38.118 -13.565 34.485 1.00 49.78 197 LEU A O 1
ATOM 1624 N N . HIS A 1 198 ? -38.193 -11.999 32.846 1.00 53.22 198 HIS A N 1
ATOM 1625 C CA . HIS A 1 198 ? -39.057 -11.013 33.481 1.00 53.22 198 HIS A CA 1
ATOM 1626 C C . HIS A 1 198 ? -40.389 -11.607 33.876 1.00 53.22 198 HIS A C 1
ATOM 1628 O O . HIS A 1 198 ? -40.713 -11.657 35.056 1.00 53.22 198 HIS A O 1
ATOM 1634 N N . SER A 1 199 ? -41.130 -12.193 32.931 1.00 61.50 199 SER A N 1
ATOM 1635 C CA . SER A 1 199 ? -42.418 -12.837 33.223 1.00 61.50 199 SER A CA 1
ATOM 1636 C C . SER A 1 199 ? -42.290 -13.963 34.258 1.00 61.50 199 SER A C 1
ATOM 1638 O O . SER A 1 199 ? -43.187 -14.165 35.083 1.00 61.50 199 SER A O 1
ATOM 1640 N N . SER A 1 200 ? -41.159 -14.678 34.278 1.00 58.44 200 SER A N 1
ATOM 1641 C CA . SER A 1 200 ? -40.862 -15.688 35.295 1.00 58.44 200 SER A CA 1
ATOM 1642 C C . SER A 1 200 ? -40.507 -15.097 36.665 1.00 58.44 200 SER A C 1
ATOM 1644 O O . SER A 1 200 ? -40.763 -15.754 37.680 1.00 58.44 200 SER A O 1
ATOM 1646 N N . LEU A 1 201 ? -39.878 -13.919 36.711 1.00 52.06 201 LEU A N 1
ATOM 1647 C CA . LEU A 1 201 ? -39.608 -13.126 37.917 1.00 52.06 201 LEU A CA 1
ATOM 1648 C C . LEU A 1 201 ? -40.924 -12.581 38.482 1.00 52.06 201 LEU A C 1
ATOM 1650 O O . LEU A 1 201 ? -41.292 -12.913 39.607 1.00 52.06 201 LEU A O 1
ATOM 1654 N N . LEU A 1 202 ? -41.697 -11.889 37.651 1.00 56.06 202 LEU A N 1
ATOM 1655 C CA . LEU A 1 202 ? -43.016 -11.323 37.932 1.00 56.06 202 LEU A CA 1
ATOM 1656 C C . LEU A 1 202 ? -43.985 -12.354 38.528 1.00 56.06 202 LEU A C 1
ATOM 1658 O O . LEU A 1 202 ? -44.592 -12.124 39.571 1.00 56.06 202 LEU A O 1
ATOM 1662 N N . LYS A 1 203 ? -44.079 -13.544 37.919 1.00 65.50 203 LYS A N 1
ATOM 1663 C CA . LYS A 1 203 ? -44.970 -14.626 38.377 1.00 65.50 203 LYS A CA 1
ATOM 1664 C C . LYS A 1 203 ? -44.569 -15.226 39.731 1.00 65.50 203 LYS A C 1
ATOM 1666 O O . LYS A 1 203 ? -45.390 -15.877 40.369 1.00 65.50 203 LYS A O 1
ATOM 1671 N N . LYS A 1 204 ? -43.310 -15.062 40.147 1.00 57.53 204 LYS A N 1
ATOM 1672 C CA . LYS A 1 204 ? -42.825 -15.487 41.469 1.00 57.53 204 LYS A CA 1
ATOM 1673 C C . LYS A 1 204 ? -42.913 -14.386 42.520 1.00 57.53 204 LYS A C 1
ATOM 1675 O O . LYS A 1 204 ? -43.004 -14.719 43.695 1.00 57.53 204 LYS A O 1
ATOM 1680 N N . LEU A 1 205 ? -42.829 -13.125 42.100 1.00 50.12 205 LEU A N 1
ATOM 1681 C CA . LEU A 1 205 ? -42.842 -11.958 42.980 1.00 50.12 205 LEU A CA 1
ATOM 1682 C C . LEU A 1 205 ? -44.268 -11.486 43.308 1.00 50.12 205 LEU A C 1
ATOM 1684 O O . LEU A 1 205 ? -44.480 -10.922 44.374 1.00 50.12 205 LEU A O 1
ATOM 1688 N N . LEU A 1 206 ? -45.255 -11.754 42.443 1.00 50.53 206 LEU A N 1
ATOM 1689 C CA . LEU A 1 206 ? -46.661 -11.432 42.705 1.00 50.53 206 LEU A CA 1
ATOM 1690 C C . LEU A 1 206 ? -47.308 -12.443 43.679 1.00 50.53 206 LEU A C 1
ATOM 1692 O O . LEU A 1 206 ? -47.365 -13.636 43.361 1.00 50.53 206 LEU A O 1
ATOM 1696 N N . PRO A 1 207 ? -47.848 -12.003 44.833 1.00 51.38 207 PRO A N 1
ATOM 1697 C CA . PRO A 1 207 ? -48.609 -12.872 45.725 1.00 51.38 207 PRO A CA 1
ATOM 1698 C C . PRO A 1 207 ? -49.936 -13.313 45.079 1.00 51.38 207 PRO A C 1
ATOM 1700 O O . PRO A 1 207 ? -50.527 -12.599 44.266 1.00 51.38 207 PRO A O 1
ATOM 1703 N N . ASN A 1 208 ? -50.419 -14.511 45.438 1.00 50.34 208 ASN A N 1
ATOM 1704 C CA . ASN A 1 208 ? -51.711 -15.029 44.971 1.00 50.34 208 ASN A CA 1
ATOM 1705 C C . ASN A 1 208 ? -52.836 -14.029 45.288 1.00 50.34 208 ASN A C 1
ATOM 1707 O O . ASN A 1 208 ? -52.910 -13.515 46.400 1.00 50.34 208 ASN A O 1
ATOM 1711 N N . GLU A 1 209 ? -53.744 -13.802 44.332 1.00 47.19 209 GLU A N 1
ATOM 1712 C CA . GLU A 1 209 ? -54.731 -12.704 44.323 1.00 47.19 209 GLU A CA 1
ATOM 1713 C C . GLU A 1 209 ? -55.687 -12.597 45.530 1.00 47.19 209 GLU A C 1
ATOM 1715 O O . GLU A 1 209 ? -56.486 -11.663 45.584 1.00 47.19 209 GLU A O 1
ATOM 1720 N N . GLN A 1 210 ? -55.644 -13.525 46.483 1.00 47.38 210 GLN A N 1
ATOM 1721 C CA . GLN A 1 210 ? -56.571 -13.575 47.612 1.00 47.38 210 GLN A CA 1
ATOM 1722 C C . GLN A 1 210 ? -56.234 -12.615 48.768 1.00 47.38 210 GLN A C 1
ATOM 1724 O O . GLN A 1 210 ? -57.117 -12.384 49.586 1.00 47.38 210 GLN A O 1
ATOM 1729 N N . ASP A 1 211 ? -55.052 -11.985 48.796 1.00 50.69 211 ASP A N 1
ATOM 1730 C CA . ASP A 1 211 ? -54.626 -11.062 49.873 1.00 50.69 211 ASP A CA 1
ATOM 1731 C C . ASP A 1 211 ? -54.443 -9.600 49.397 1.00 50.69 211 ASP A C 1
ATOM 1733 O O . ASP A 1 211 ? -53.452 -8.935 49.679 1.00 50.69 211 ASP A O 1
ATOM 1737 N N . LYS A 1 212 ? -55.409 -9.058 48.642 1.00 49.44 212 LYS A N 1
ATOM 1738 C CA . LYS A 1 212 ? -55.370 -7.671 48.124 1.00 49.44 212 LYS A CA 1
ATOM 1739 C C . LYS A 1 212 ? -56.079 -6.673 49.053 1.00 49.44 212 LYS A C 1
ATOM 1741 O O . LYS A 1 212 ? -57.171 -6.208 48.717 1.00 49.44 212 LYS A O 1
ATOM 1746 N N . SER A 1 213 ? -55.502 -6.309 50.203 1.00 43.75 213 SER A N 1
ATOM 1747 C CA . SER A 1 213 ? -56.103 -5.265 51.064 1.00 43.75 213 SER A CA 1
ATOM 1748 C C . SER A 1 213 ? -55.214 -4.076 51.427 1.00 43.75 213 SER A C 1
ATOM 1750 O O . SER A 1 213 ? -55.713 -3.169 52.095 1.00 43.75 213 SER A O 1
ATOM 1752 N N . SER A 1 214 ? -53.952 -3.999 50.990 1.00 51.03 214 SER A N 1
ATOM 1753 C CA . SER A 1 214 ? -53.127 -2.817 51.270 1.00 51.03 214 SER A CA 1
ATOM 1754 C C . SER A 1 214 ? -53.135 -1.811 50.109 1.00 51.03 214 SER A C 1
ATOM 1756 O O . SER A 1 214 ? -53.182 -2.163 48.931 1.00 51.03 214 SER A O 1
ATOM 1758 N N . VAL A 1 215 ? -53.097 -0.517 50.443 1.00 48.78 215 VAL A N 1
ATOM 1759 C CA . VAL A 1 215 ? -52.907 0.585 49.476 1.00 48.78 215 VAL A CA 1
ATOM 1760 C C . VAL A 1 215 ? -51.534 0.481 48.782 1.00 48.78 215 VAL A C 1
ATOM 1762 O O . VAL A 1 215 ? -51.383 0.967 47.666 1.00 48.78 215 VAL A O 1
ATOM 1765 N N . ARG A 1 216 ? -50.572 -0.218 49.405 1.00 50.81 216 ARG A N 1
ATOM 1766 C CA . ARG A 1 216 ? -49.186 -0.410 48.953 1.00 50.81 216 ARG A CA 1
ATOM 1767 C C . ARG A 1 216 ? -49.069 -1.459 47.829 1.00 50.81 216 ARG A C 1
ATOM 1769 O O . ARG A 1 216 ? -48.346 -1.228 46.867 1.00 50.81 216 ARG A O 1
ATOM 1776 N N . ASP A 1 217 ? -49.906 -2.503 47.844 1.00 48.84 217 ASP A N 1
ATOM 1777 C CA . ASP A 1 217 ? -50.021 -3.486 46.743 1.00 48.84 217 ASP A CA 1
ATOM 1778 C C . ASP A 1 217 ? -50.544 -2.866 45.440 1.00 48.84 217 ASP A C 1
ATOM 1780 O O . ASP A 1 217 ? -50.375 -3.417 44.354 1.00 48.84 217 ASP A O 1
ATOM 1784 N N . ARG A 1 218 ? -51.212 -1.710 45.536 1.00 49.31 218 ARG A N 1
ATOM 1785 C CA . ARG A 1 218 ? -51.801 -1.016 44.391 1.00 49.31 218 ARG A CA 1
ATOM 1786 C C . ARG A 1 218 ? -50.754 -0.232 43.592 1.00 49.31 218 ARG A C 1
ATOM 1788 O O . ARG A 1 218 ? -50.894 -0.162 42.379 1.00 49.31 218 ARG A O 1
ATOM 1795 N N . ASP A 1 219 ? -49.712 0.291 44.242 1.00 49.66 219 ASP A N 1
ATOM 1796 C CA . ASP A 1 219 ? -48.650 1.085 43.603 1.00 49.66 219 ASP A CA 1
ATOM 1797 C C . ASP A 1 219 ? -47.638 0.193 42.864 1.00 49.66 219 ASP A C 1
ATOM 1799 O O . ASP A 1 219 ? -47.349 0.408 41.687 1.00 49.66 219 ASP A O 1
ATOM 1803 N N . LEU A 1 220 ? -47.215 -0.911 43.495 1.00 49.16 220 LEU A N 1
ATOM 1804 C CA . LEU A 1 220 ? -46.378 -1.934 42.857 1.00 49.16 220 LEU A CA 1
ATOM 1805 C C . LEU A 1 220 ? -47.086 -2.571 41.644 1.00 49.16 220 LEU A C 1
ATOM 1807 O O . LEU A 1 220 ? -46.468 -2.816 40.611 1.00 49.16 220 LEU A O 1
ATOM 1811 N N . LEU A 1 221 ? -48.405 -2.794 41.739 1.00 50.38 221 LEU A N 1
ATOM 1812 C CA . LEU A 1 221 ? -49.227 -3.307 40.638 1.00 50.38 221 LEU A CA 1
ATOM 1813 C C . LEU A 1 221 ? -49.379 -2.291 39.491 1.00 50.38 221 LEU A C 1
ATOM 1815 O O . LEU A 1 221 ? -49.506 -2.696 38.336 1.00 50.38 221 LEU A O 1
ATOM 1819 N N . VAL A 1 222 ? -49.372 -0.987 39.784 1.00 50.12 222 VAL A N 1
ATOM 1820 C CA . VAL A 1 222 ? -49.370 0.071 38.761 1.00 50.12 222 VAL A CA 1
ATOM 1821 C C . VAL A 1 222 ? -48.017 0.113 38.052 1.00 50.12 222 VAL A C 1
ATOM 1823 O O . VAL A 1 222 ? -48.006 0.028 36.826 1.00 50.12 222 VAL A O 1
ATOM 1826 N N . LYS A 1 223 ? -46.896 0.112 38.788 1.00 50.69 223 LYS A N 1
ATOM 1827 C CA . LYS A 1 223 ? -45.539 0.064 38.208 1.00 50.69 223 LYS A CA 1
ATOM 1828 C C . LYS A 1 223 ? -45.326 -1.185 37.345 1.00 50.69 223 LYS A C 1
ATOM 1830 O O . LYS A 1 223 ? -44.889 -1.075 36.207 1.00 50.69 223 LYS A O 1
ATOM 1835 N N . LEU A 1 224 ? -45.774 -2.354 37.811 1.00 47.62 224 LEU A N 1
ATOM 1836 C CA . LEU A 1 224 ? -45.732 -3.607 37.045 1.00 47.62 224 LEU A CA 1
ATOM 1837 C C . LEU A 1 224 ? -46.597 -3.601 35.778 1.00 47.62 224 LEU A C 1
ATOM 1839 O O . LEU A 1 224 ? -46.230 -4.216 34.778 1.00 47.62 224 LEU A O 1
ATOM 1843 N N . ASN A 1 225 ? -47.754 -2.934 35.801 1.00 48.72 225 ASN A N 1
ATOM 1844 C CA . ASN A 1 225 ? -48.585 -2.788 34.605 1.00 48.72 225 ASN A CA 1
ATOM 1845 C C . ASN A 1 225 ? -48.013 -1.755 33.624 1.00 48.72 225 ASN A C 1
ATOM 1847 O O . ASN A 1 225 ? -48.180 -1.936 32.423 1.00 48.72 225 ASN A O 1
ATOM 1851 N N . MET A 1 226 ? -47.322 -0.717 34.107 1.00 46.25 226 MET A N 1
ATOM 1852 C CA . MET A 1 226 ? -46.601 0.238 33.256 1.00 46.25 226 MET A CA 1
ATOM 1853 C C . MET A 1 226 ? -45.425 -0.436 32.549 1.00 46.25 226 MET A C 1
ATOM 1855 O O . MET A 1 226 ? -45.313 -0.324 31.333 1.00 46.25 226 MET A O 1
ATOM 1859 N N . LEU A 1 227 ? -44.639 -1.223 33.284 1.00 45.81 227 LEU A N 1
ATOM 1860 C CA . LEU A 1 227 ? -43.515 -1.995 32.754 1.00 45.81 227 LEU A CA 1
ATOM 1861 C C . LEU A 1 227 ? -43.999 -3.019 31.704 1.00 45.81 227 LEU A C 1
ATOM 1863 O O . LEU A 1 227 ? -43.448 -3.136 30.616 1.00 45.81 227 LEU A O 1
ATOM 1867 N N . LYS A 1 228 ? -45.147 -3.669 31.950 1.00 51.59 228 LYS A N 1
ATOM 1868 C CA . LYS A 1 228 ? -45.813 -4.545 30.969 1.00 51.59 228 LYS A CA 1
ATOM 1869 C C . LYS A 1 228 ? -46.279 -3.821 29.692 1.00 51.59 228 LYS A C 1
ATOM 1871 O O . LYS A 1 228 ? -46.270 -4.436 28.627 1.00 51.59 228 LYS A O 1
ATOM 1876 N N . GLU A 1 229 ? -46.740 -2.572 29.783 1.00 46.16 229 GLU A N 1
ATOM 1877 C CA . GLU A 1 229 ? -47.162 -1.778 28.616 1.00 46.16 229 GLU A CA 1
ATOM 1878 C C . GLU A 1 229 ? -45.970 -1.176 27.851 1.00 46.16 229 GLU A C 1
ATOM 1880 O O . GLU A 1 229 ? -46.028 -1.118 26.624 1.00 46.16 229 GLU A O 1
ATOM 1885 N N . LEU A 1 230 ? -44.877 -0.805 28.530 1.00 42.84 230 LEU A N 1
ATOM 1886 C CA . LEU A 1 230 ? -43.613 -0.401 27.893 1.00 42.84 230 LEU A CA 1
ATOM 1887 C C . LEU A 1 230 ? -43.037 -1.548 27.056 1.00 42.84 230 LEU A C 1
ATOM 1889 O O . LEU A 1 230 ? -42.889 -1.394 25.847 1.00 42.84 230 LEU A O 1
ATOM 1893 N N . TYR A 1 231 ? -42.932 -2.746 27.635 1.00 49.44 231 TYR A N 1
ATOM 1894 C CA . TYR A 1 231 ? -42.533 -3.962 26.914 1.00 49.44 231 TYR A CA 1
ATOM 1895 C C . TYR A 1 231 ? -43.443 -4.347 25.750 1.00 49.44 231 TYR A C 1
ATOM 1897 O O . TYR A 1 231 ? -43.070 -5.111 24.856 1.00 49.44 231 TYR A O 1
ATOM 1905 N N . LYS A 1 232 ? -44.716 -3.951 25.795 1.00 52.12 232 LYS A N 1
ATOM 1906 C CA . LYS A 1 232 ? -45.634 -4.191 24.683 1.00 52.12 232 LYS A CA 1
ATOM 1907 C C . LYS A 1 232 ? -45.330 -3.229 23.535 1.00 52.12 232 LYS A C 1
ATOM 1909 O O . LYS A 1 232 ? -45.339 -3.666 22.389 1.00 52.12 232 LYS A O 1
ATOM 1914 N N . LYS A 1 233 ? -45.034 -1.966 23.851 1.00 44.75 233 LYS A N 1
ATOM 1915 C CA . LYS A 1 233 ? -44.659 -0.943 22.873 1.00 44.75 233 LYS A CA 1
ATOM 1916 C C . LYS A 1 233 ? -43.297 -1.193 22.244 1.00 44.75 233 LYS A C 1
ATOM 1918 O O . LYS A 1 233 ? -43.184 -1.037 21.040 1.00 44.75 233 LYS A O 1
ATOM 1923 N N . GLU A 1 234 ? -42.307 -1.615 23.017 1.00 48.88 234 GLU A N 1
ATOM 1924 C CA . GLU A 1 234 ? -40.976 -1.961 22.507 1.00 48.88 234 GLU A CA 1
ATOM 1925 C C . GLU A 1 234 ? -41.055 -3.047 21.416 1.00 48.88 234 GLU A C 1
ATOM 1927 O O . GLU A 1 234 ? -40.500 -2.901 20.333 1.00 48.88 234 GLU A O 1
ATOM 1932 N N . VAL A 1 235 ? -41.879 -4.080 21.629 1.00 50.94 235 VAL A N 1
ATOM 1933 C CA . VAL A 1 235 ? -42.139 -5.116 20.614 1.00 50.94 235 VAL A CA 1
ATOM 1934 C C . VAL A 1 235 ? -42.908 -4.589 19.403 1.00 50.94 235 VAL A C 1
ATOM 1936 O O . VAL A 1 235 ? -42.641 -5.019 18.283 1.00 50.94 235 VAL A O 1
ATOM 1939 N N . GLU A 1 236 ? -43.843 -3.657 19.599 1.00 48.41 236 GLU A N 1
ATOM 1940 C CA . GLU A 1 236 ? -44.501 -2.975 18.478 1.00 48.41 236 GLU A CA 1
ATOM 1941 C C . GLU A 1 236 ? -43.485 -2.141 17.669 1.00 48.41 236 GLU A C 1
ATOM 1943 O O . GLU A 1 236 ? -43.554 -2.143 16.442 1.00 48.41 236 GLU A O 1
ATOM 1948 N N . PHE A 1 237 ? -42.507 -1.493 18.315 1.00 46.22 237 PHE A N 1
ATOM 1949 C CA . PHE A 1 237 ? -41.439 -0.740 17.645 1.00 46.22 237 PHE A CA 1
ATOM 1950 C C . PHE A 1 237 ? -40.472 -1.645 16.876 1.00 46.22 237 PHE A C 1
ATOM 1952 O O . PHE A 1 237 ? -40.236 -1.384 15.698 1.00 46.22 237 PHE A O 1
ATOM 1959 N N . LEU A 1 238 ? -40.020 -2.751 17.472 1.00 51.31 238 LEU A N 1
ATOM 1960 C CA . LEU A 1 238 ? -39.191 -3.767 16.809 1.00 51.31 238 LEU A CA 1
ATOM 1961 C C . LEU A 1 238 ? -39.897 -4.401 15.595 1.00 51.31 238 LEU A C 1
ATOM 1963 O O . LEU A 1 238 ? -39.285 -4.590 14.542 1.00 51.31 238 LEU A O 1
ATOM 1967 N N . GLU A 1 239 ? -41.204 -4.690 15.682 1.00 59.12 239 GLU A N 1
ATOM 1968 C CA . GLU A 1 239 ? -41.984 -5.161 14.524 1.00 59.12 239 GLU A CA 1
ATOM 1969 C C . GLU A 1 239 ? -42.105 -4.088 13.428 1.00 59.12 239 GLU A C 1
ATOM 1971 O O . GLU A 1 239 ? -42.093 -4.412 12.236 1.00 59.12 239 GLU A O 1
ATOM 1976 N N . ILE A 1 240 ? -42.241 -2.810 13.797 1.00 49.72 240 ILE A N 1
ATOM 1977 C CA . ILE A 1 240 ? -42.306 -1.691 12.846 1.00 49.72 240 ILE A CA 1
ATOM 1978 C C . ILE A 1 240 ? -40.956 -1.500 12.146 1.00 49.72 240 ILE A C 1
ATOM 1980 O O . ILE A 1 240 ? -40.924 -1.380 10.918 1.00 49.72 240 ILE A O 1
ATOM 1984 N N . GLU A 1 241 ? -39.860 -1.529 12.897 1.00 50.12 241 GLU A N 1
ATOM 1985 C CA . GLU A 1 241 ? -38.493 -1.408 12.396 1.00 50.12 241 GLU A CA 1
ATOM 1986 C C . GLU A 1 241 ? -38.153 -2.553 11.438 1.00 50.12 241 GLU A C 1
ATOM 1988 O O . GLU A 1 241 ? -37.796 -2.301 10.289 1.00 50.12 241 GLU A O 1
ATOM 1993 N N . GLN A 1 242 ? -38.417 -3.809 11.816 1.00 55.91 242 GLN A N 1
ATOM 1994 C CA . GLN A 1 242 ? -38.227 -4.957 10.923 1.00 55.91 242 GLN A CA 1
ATOM 1995 C C . GLN A 1 242 ? -39.109 -4.887 9.673 1.00 55.91 242 GLN A C 1
ATOM 1997 O O . GLN A 1 242 ? -38.700 -5.314 8.588 1.00 55.91 242 GLN A O 1
ATOM 2002 N N . ASN A 1 243 ? -40.343 -4.391 9.783 1.00 60.41 243 ASN A N 1
ATOM 2003 C CA . ASN A 1 243 ? -41.197 -4.207 8.613 1.00 60.41 243 ASN A CA 1
ATOM 2004 C C . ASN A 1 243 ? -40.619 -3.145 7.675 1.00 60.41 243 ASN A C 1
ATOM 2006 O O . ASN A 1 243 ? -40.583 -3.372 6.465 1.00 60.41 243 ASN A O 1
ATOM 2010 N N . LEU A 1 244 ? -40.120 -2.032 8.207 1.00 51.78 244 LEU A N 1
ATOM 2011 C CA . LEU A 1 244 ? -39.457 -0.989 7.429 1.00 51.78 244 LEU A CA 1
ATOM 2012 C C . LEU A 1 244 ? -38.154 -1.489 6.801 1.00 51.78 244 LEU A C 1
ATOM 2014 O O . LEU A 1 244 ? -37.971 -1.321 5.597 1.00 51.78 244 LEU A O 1
ATOM 2018 N N . GLU A 1 245 ? -37.314 -2.195 7.550 1.00 53.84 245 GLU A N 1
ATOM 2019 C CA . GLU A 1 245 ? -36.061 -2.779 7.073 1.00 53.84 245 GLU A CA 1
ATOM 2020 C C . GLU A 1 245 ? -36.322 -3.810 5.959 1.00 53.84 245 GLU A C 1
ATOM 2022 O O . GLU A 1 245 ? -35.724 -3.764 4.882 1.00 53.84 245 GLU A O 1
ATOM 2027 N N . ASN A 1 246 ? -37.314 -4.693 6.136 1.00 61.72 246 ASN A N 1
ATOM 2028 C CA . ASN A 1 246 ? -37.729 -5.634 5.095 1.00 61.72 246 ASN A CA 1
ATOM 2029 C C . ASN A 1 246 ? -38.331 -4.922 3.873 1.00 61.72 246 ASN A C 1
ATOM 2031 O O . ASN A 1 246 ? -38.141 -5.396 2.752 1.00 61.72 246 ASN A O 1
ATOM 2035 N N . ILE A 1 247 ? -39.038 -3.800 4.046 1.00 64.12 247 ILE A N 1
ATOM 2036 C CA . ILE A 1 247 ? -39.538 -2.971 2.938 1.00 64.12 247 ILE A CA 1
ATOM 2037 C C . ILE A 1 247 ? -38.370 -2.321 2.189 1.00 64.12 247 ILE A C 1
ATOM 2039 O O . ILE A 1 247 ? -38.363 -2.355 0.959 1.00 64.12 247 ILE A O 1
ATOM 2043 N N . VAL A 1 248 ? -37.374 -1.780 2.894 1.00 55.44 248 VAL A N 1
ATOM 2044 C CA . VAL A 1 248 ? -36.168 -1.174 2.309 1.00 55.44 248 VAL A CA 1
ATOM 2045 C C . VAL A 1 248 ? -35.368 -2.226 1.540 1.00 55.44 248 VAL A C 1
ATOM 2047 O O . VAL A 1 248 ? -35.102 -2.040 0.352 1.00 55.44 248 VAL A O 1
ATOM 2050 N N . ILE A 1 249 ? -35.095 -3.387 2.144 1.00 59.22 249 ILE A N 1
ATOM 2051 C CA . ILE A 1 249 ? -34.379 -4.502 1.506 1.00 59.22 249 ILE A CA 1
ATOM 2052 C C . ILE A 1 249 ? -35.151 -5.034 0.291 1.00 59.22 249 ILE A C 1
ATOM 2054 O O . ILE A 1 249 ? -34.567 -5.267 -0.768 1.00 59.22 249 ILE A O 1
ATOM 2058 N N . LYS A 1 250 ? -36.471 -5.225 0.403 1.00 66.31 250 LYS A N 1
ATOM 2059 C CA . LYS A 1 250 ? -37.301 -5.750 -0.692 1.00 66.31 250 LYS A CA 1
ATOM 2060 C C . LYS A 1 250 ? -37.430 -4.751 -1.842 1.00 66.31 250 LYS A C 1
ATOM 2062 O O . LYS A 1 250 ? -37.399 -5.171 -2.997 1.00 66.31 250 LYS A O 1
ATOM 2067 N N . ASN A 1 251 ? -37.529 -3.455 -1.552 1.00 58.84 251 ASN A N 1
ATOM 2068 C CA . ASN A 1 251 ? -37.536 -2.405 -2.571 1.00 58.84 251 ASN A CA 1
ATOM 2069 C C . ASN A 1 251 ? -36.171 -2.283 -3.258 1.00 58.84 251 ASN A C 1
ATOM 2071 O O . ASN A 1 251 ? -36.121 -2.205 -4.483 1.00 58.84 251 ASN A O 1
ATOM 2075 N N . TYR A 1 252 ? -35.072 -2.363 -2.505 1.00 55.22 252 TYR A N 1
ATOM 2076 C CA . TYR A 1 252 ? -33.717 -2.374 -3.060 1.00 55.22 252 TYR A CA 1
ATOM 2077 C C . TYR A 1 252 ? -33.487 -3.585 -3.984 1.00 55.22 252 TYR A C 1
ATOM 2079 O O . TYR A 1 252 ? -33.016 -3.436 -5.111 1.00 55.22 252 TYR A O 1
ATOM 2087 N N . MET A 1 253 ? -33.908 -4.782 -3.559 1.00 57.12 253 MET A N 1
ATOM 2088 C CA . MET A 1 253 ? -33.798 -6.013 -4.354 1.00 57.12 253 MET A CA 1
ATOM 2089 C C . MET A 1 253 ? -34.694 -6.011 -5.607 1.00 57.12 253 MET A C 1
ATOM 2091 O O . MET A 1 253 ? -34.267 -6.481 -6.662 1.00 57.12 253 MET A O 1
ATOM 2095 N N . ASN A 1 254 ? -35.918 -5.473 -5.525 1.00 56.97 254 ASN A N 1
ATOM 2096 C CA . ASN A 1 254 ? -36.847 -5.402 -6.662 1.00 56.97 254 ASN A CA 1
ATOM 2097 C C . ASN A 1 254 ? -36.449 -4.334 -7.699 1.00 56.97 254 ASN A C 1
ATOM 2099 O O . ASN A 1 254 ? -36.608 -4.567 -8.899 1.00 56.97 254 ASN A O 1
ATOM 2103 N N . ASN A 1 255 ? -35.885 -3.201 -7.267 1.00 55.06 255 ASN A N 1
ATOM 2104 C CA . ASN A 1 255 ? -35.398 -2.142 -8.164 1.00 55.06 255 ASN A CA 1
ATOM 2105 C C . ASN A 1 255 ? -34.175 -2.569 -8.984 1.00 55.06 255 ASN A C 1
ATOM 2107 O O . ASN A 1 255 ? -33.909 -2.016 -10.047 1.00 55.06 255 ASN A O 1
ATOM 2111 N N . HIS A 1 256 ? -33.449 -3.595 -8.539 1.00 51.88 256 HIS A N 1
ATOM 2112 C CA . HIS A 1 256 ? -32.379 -4.185 -9.338 1.00 51.88 256 HIS A CA 1
ATOM 2113 C C . HIS A 1 256 ? -32.899 -5.050 -10.505 1.00 51.88 256 HIS A C 1
ATOM 2115 O O . HIS A 1 256 ? -32.125 -5.369 -11.409 1.00 51.88 256 HIS A O 1
ATOM 2121 N N . GLN A 1 257 ? -34.190 -5.420 -10.507 1.00 49.97 257 GLN A N 1
ATOM 2122 C CA . GLN A 1 257 ? -34.827 -6.234 -11.553 1.00 49.97 257 GLN A CA 1
ATOM 2123 C C . GLN A 1 257 ? -35.767 -5.446 -12.481 1.00 49.97 257 GLN A C 1
ATOM 2125 O O . GLN A 1 257 ? -35.957 -5.875 -13.617 1.00 49.97 257 GLN A O 1
ATOM 2130 N N . ASN A 1 258 ? -36.309 -4.298 -12.055 1.00 47.00 258 ASN A N 1
ATOM 2131 C CA . ASN A 1 258 ? -37.176 -3.439 -12.872 1.00 47.00 258 ASN A CA 1
ATOM 2132 C C . ASN A 1 258 ? -36.654 -1.992 -12.904 1.00 47.00 258 ASN A C 1
ATOM 2134 O O . ASN A 1 258 ? -36.328 -1.427 -11.869 1.00 47.00 258 ASN A O 1
ATOM 2138 N N . GLN A 1 259 ? -36.602 -1.388 -14.096 1.00 43.50 259 GLN A N 1
ATOM 2139 C CA . GLN A 1 259 ? -35.992 -0.075 -14.385 1.00 43.50 259 GLN A CA 1
ATOM 2140 C C . GLN A 1 259 ? -36.695 1.161 -13.781 1.00 43.50 259 GLN A C 1
ATOM 2142 O O . GLN A 1 259 ? -36.258 2.283 -14.050 1.00 43.50 259 GLN A O 1
ATOM 2147 N N . ASP A 1 260 ? -37.740 0.999 -12.969 1.00 44.19 260 ASP A N 1
ATOM 2148 C CA . ASP A 1 260 ? -38.411 2.132 -12.329 1.00 44.19 260 ASP A CA 1
ATOM 2149 C C . ASP A 1 260 ? -37.636 2.553 -11.075 1.00 44.19 260 ASP A C 1
ATOM 2151 O O . ASP A 1 260 ? -37.648 1.892 -10.037 1.00 44.19 260 ASP A O 1
ATOM 2155 N N . ARG A 1 261 ? -36.903 3.664 -11.200 1.00 45.12 261 ARG A N 1
ATOM 2156 C CA . ARG A 1 261 ? -36.131 4.274 -10.114 1.00 45.12 261 ARG A CA 1
ATOM 2157 C C . ARG A 1 261 ? -37.086 4.813 -9.046 1.00 45.12 261 ARG A C 1
ATOM 2159 O O . ARG A 1 261 ? -37.790 5.786 -9.309 1.00 45.12 261 ARG A O 1
ATOM 2166 N N . LEU A 1 262 ? -37.056 4.249 -7.835 1.00 48.28 262 LEU A N 1
ATOM 2167 C CA . LEU A 1 262 ? -37.392 5.050 -6.651 1.00 48.28 262 LEU A CA 1
ATOM 2168 C C . LEU A 1 262 ? -36.416 6.232 -6.594 1.00 48.28 262 LEU A C 1
ATOM 2170 O O . LEU A 1 262 ? -35.223 6.050 -6.862 1.00 48.28 262 LEU A O 1
ATOM 2174 N N . SER A 1 263 ? -36.921 7.430 -6.297 1.00 60.16 263 SER A N 1
ATOM 2175 C CA . SER A 1 263 ? -36.059 8.598 -6.145 1.00 60.16 263 SER A CA 1
ATOM 2176 C C . SER A 1 263 ? -35.148 8.395 -4.932 1.00 60.16 263 SER A C 1
ATOM 2178 O O . SER A 1 263 ? -35.517 7.770 -3.938 1.00 60.16 263 SER A O 1
ATOM 2180 N N . GLU A 1 264 ? -33.931 8.916 -5.022 1.00 50.84 264 GLU A N 1
ATOM 2181 C CA . GLU A 1 264 ? -32.980 8.957 -3.908 1.00 50.84 264 GLU A CA 1
ATOM 2182 C C . GLU A 1 264 ? -33.585 9.679 -2.685 1.00 50.84 264 GLU A C 1
ATOM 2184 O O . GLU A 1 264 ? -33.325 9.301 -1.545 1.00 50.84 264 GLU A O 1
ATOM 2189 N N . GLU A 1 265 ? -34.500 10.627 -2.929 1.00 56.25 265 GLU A N 1
ATOM 2190 C CA . GLU A 1 265 ? -35.319 11.294 -1.910 1.00 56.25 265 GLU A CA 1
ATOM 2191 C C . GLU A 1 265 ? -36.252 10.333 -1.158 1.00 56.25 265 GLU A C 1
ATOM 2193 O O . GLU A 1 265 ? -36.322 10.410 0.065 1.00 56.25 265 GLU A O 1
ATOM 2198 N N . ASP A 1 266 ? -36.927 9.396 -1.833 1.00 58.31 266 ASP A N 1
ATOM 2199 C CA . ASP A 1 266 ? -37.834 8.444 -1.171 1.00 58.31 266 ASP A CA 1
ATOM 2200 C C . ASP A 1 266 ? -37.073 7.447 -0.279 1.00 58.31 266 ASP A C 1
ATOM 2202 O O . ASP A 1 266 ? -37.585 7.001 0.750 1.00 58.31 266 ASP A O 1
ATOM 2206 N N . LEU A 1 267 ? -35.845 7.080 -0.668 1.00 55.25 267 LEU A N 1
ATOM 2207 C CA . LEU A 1 267 ? -34.954 6.252 0.150 1.00 55.25 267 LEU A CA 1
ATOM 2208 C C . LEU A 1 267 ? -34.424 7.038 1.351 1.00 55.25 267 LEU A C 1
ATOM 2210 O O . LEU A 1 267 ? -34.501 6.541 2.472 1.00 55.25 267 LEU A O 1
ATOM 2214 N N . SER A 1 268 ? -33.955 8.268 1.131 1.00 57.31 268 SER A N 1
ATOM 2215 C CA . SER A 1 268 ? -33.489 9.163 2.196 1.00 57.31 268 SER A CA 1
ATOM 2216 C C . SER A 1 268 ? -34.583 9.438 3.235 1.00 57.31 268 SER A C 1
ATOM 2218 O O . SER A 1 268 ? -34.326 9.354 4.436 1.00 57.31 268 SER A O 1
ATOM 2220 N N . LEU A 1 269 ? -35.826 9.659 2.792 1.00 58.09 269 LEU A N 1
ATOM 2221 C CA . LEU A 1 269 ? -36.976 9.852 3.675 1.00 58.09 269 LEU A CA 1
ATOM 2222 C C . LEU A 1 269 ? -37.226 8.618 4.554 1.00 58.09 269 LEU A C 1
ATOM 2224 O O . LEU A 1 269 ? -37.412 8.746 5.760 1.00 58.09 269 LEU A O 1
ATOM 2228 N N . LYS A 1 270 ? -37.169 7.413 3.974 1.00 60.03 270 LYS A N 1
ATOM 2229 C CA . LYS A 1 270 ? -37.367 6.162 4.722 1.00 60.03 270 LYS A CA 1
ATOM 2230 C C . LYS A 1 270 ? -36.236 5.857 5.698 1.00 60.03 270 LYS A C 1
ATOM 2232 O O . LYS A 1 270 ? -36.515 5.353 6.779 1.00 60.03 270 LYS A O 1
ATOM 2237 N N . PHE A 1 271 ? -34.990 6.180 5.355 1.00 53.22 271 PHE A N 1
ATOM 2238 C CA . PHE A 1 271 ? -33.869 6.093 6.297 1.00 53.22 271 PHE A CA 1
ATOM 2239 C C . PHE A 1 271 ? -34.020 7.097 7.444 1.00 53.22 271 PHE A C 1
ATOM 2241 O O . PHE A 1 271 ? -33.768 6.751 8.593 1.00 53.22 271 PHE A O 1
ATOM 2248 N N . SER A 1 2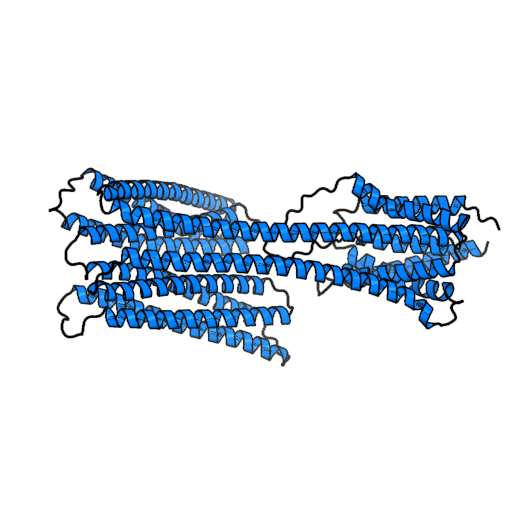72 ? -34.516 8.306 7.165 1.00 57.56 272 SER A N 1
ATOM 2249 C CA . SER A 1 272 ? -34.843 9.277 8.213 1.00 57.56 272 SER A CA 1
ATOM 2250 C C . SER A 1 272 ? -35.979 8.800 9.126 1.00 57.56 272 SER A C 1
ATOM 2252 O O . SER A 1 272 ? -35.921 9.046 10.328 1.00 57.56 272 SER A O 1
ATOM 2254 N N . GLU A 1 273 ? -37.006 8.136 8.590 1.00 53.94 273 GLU A N 1
ATOM 2255 C CA . GLU A 1 273 ? -38.071 7.521 9.395 1.00 53.94 273 GLU A CA 1
ATOM 2256 C C . GLU A 1 273 ? -37.522 6.398 10.284 1.00 53.94 273 GLU A C 1
ATOM 2258 O O . GLU A 1 273 ? -37.862 6.341 11.463 1.00 53.94 273 GLU A O 1
ATOM 2263 N N . LEU A 1 274 ? -36.630 5.560 9.746 1.00 50.00 274 LEU A N 1
ATOM 2264 C CA . LEU A 1 274 ? -35.971 4.477 10.482 1.00 50.00 274 LEU A CA 1
ATOM 2265 C C . LEU A 1 274 ? -35.102 5.026 11.623 1.00 50.00 274 LEU A C 1
ATOM 2267 O O . LEU A 1 274 ? -35.231 4.579 12.756 1.00 50.00 274 LEU A O 1
ATOM 2271 N N . LYS A 1 275 ? -34.333 6.088 11.358 1.00 54.44 275 LYS A N 1
ATOM 2272 C CA . LYS A 1 275 ? -33.520 6.794 12.359 1.00 54.44 275 LYS A CA 1
ATOM 2273 C C . LYS A 1 275 ? -34.364 7.391 13.487 1.00 54.44 275 LYS A C 1
ATOM 2275 O O . LYS A 1 275 ? -33.994 7.306 14.652 1.00 54.44 275 LYS A O 1
ATOM 2280 N N . ASN A 1 276 ? -35.518 7.971 13.156 1.00 51.88 276 ASN A N 1
ATOM 2281 C CA . ASN A 1 276 ? -36.440 8.500 14.162 1.00 51.88 276 ASN A CA 1
ATOM 2282 C C . ASN A 1 276 ? -37.070 7.386 15.012 1.00 51.88 276 ASN A C 1
ATOM 2284 O O . ASN A 1 276 ? -37.328 7.601 16.190 1.00 51.88 276 ASN A O 1
ATOM 2288 N N . ILE A 1 277 ? -37.326 6.210 14.434 1.00 44.84 277 ILE A N 1
ATOM 2289 C CA . ILE A 1 277 ? -37.887 5.057 15.152 1.00 44.84 277 ILE A CA 1
ATOM 2290 C C . ILE A 1 277 ? -36.834 4.399 16.049 1.00 44.84 277 ILE A C 1
ATOM 2292 O O . ILE A 1 277 ? -37.133 4.148 17.212 1.00 44.84 277 ILE A O 1
ATOM 2296 N N . SER A 1 278 ? -35.613 4.201 15.546 1.00 48.12 278 SER A N 1
ATOM 2297 C CA . SER A 1 278 ? -34.462 3.685 16.303 1.00 48.12 278 SER A CA 1
ATOM 2298 C C . SER A 1 278 ? -34.178 4.538 17.545 1.00 48.12 278 SER A C 1
ATOM 2300 O O . SER A 1 278 ? -34.057 4.034 18.653 1.00 48.12 278 SER A O 1
ATOM 2302 N N . LYS A 1 279 ? -34.245 5.859 17.394 1.00 55.25 279 LYS A N 1
ATOM 2303 C CA . LYS A 1 279 ? -34.124 6.817 18.494 1.00 55.25 279 LYS A CA 1
ATOM 2304 C C . LYS A 1 279 ? -35.257 6.754 19.523 1.00 55.25 279 LYS A C 1
ATOM 2306 O O . LYS A 1 279 ? -35.026 6.839 20.719 1.00 55.25 279 LYS A O 1
ATOM 2311 N N . ILE A 1 280 ? -36.502 6.580 19.073 1.00 44.84 280 ILE A N 1
ATOM 2312 C CA . ILE A 1 280 ? -37.639 6.369 19.986 1.00 44.84 280 ILE A CA 1
ATOM 2313 C C . ILE A 1 280 ? -37.490 5.035 20.734 1.00 44.84 280 ILE A C 1
ATOM 2315 O O . ILE A 1 280 ? -37.951 4.917 21.870 1.00 44.84 280 ILE A O 1
ATOM 2319 N N . HIS A 1 281 ? -36.874 4.033 20.104 1.00 45.50 281 HIS A N 1
ATOM 2320 C CA . HIS A 1 281 ? -36.547 2.764 20.741 1.00 45.50 281 HIS A CA 1
ATOM 2321 C C . HIS A 1 281 ? -35.440 2.935 21.793 1.00 45.50 281 HIS A C 1
ATOM 2323 O O . HIS A 1 281 ? -35.615 2.428 22.898 1.00 45.50 281 HIS A O 1
ATOM 2329 N N . GLU A 1 282 ? -34.389 3.705 21.494 1.00 50.38 282 GLU A N 1
ATOM 2330 C CA . GLU A 1 282 ? -33.312 4.102 22.418 1.00 50.38 282 GLU A CA 1
ATOM 2331 C C . GLU A 1 282 ? -33.891 4.773 23.680 1.00 50.38 282 GLU A C 1
ATOM 2333 O O . GLU A 1 282 ? -33.695 4.275 24.787 1.00 50.38 282 GLU A O 1
ATOM 2338 N N . ASP A 1 283 ? -34.772 5.767 23.504 1.00 49.34 283 ASP A N 1
ATOM 2339 C CA . ASP A 1 283 ? -35.503 6.437 24.595 1.00 49.34 283 ASP A CA 1
ATOM 2340 C C . ASP A 1 283 ? -36.411 5.489 25.413 1.00 49.34 283 ASP A C 1
ATOM 2342 O O . ASP A 1 283 ? -36.812 5.805 26.538 1.00 49.34 283 ASP A O 1
ATOM 2346 N N . CYS A 1 284 ? -36.854 4.367 24.833 1.00 43.56 284 CYS A N 1
ATOM 2347 C CA . CYS A 1 284 ? -37.705 3.388 25.518 1.00 43.56 284 CYS A CA 1
ATOM 2348 C C . CYS A 1 284 ? -36.893 2.356 26.307 1.00 43.56 284 CYS A C 1
ATOM 2350 O O . CYS A 1 284 ? -37.344 1.990 27.389 1.00 43.56 284 CYS A O 1
ATOM 2352 N N . VAL A 1 285 ? -35.740 1.922 25.784 1.00 46.12 285 VAL A N 1
ATOM 2353 C CA . VAL A 1 285 ? -34.807 0.997 26.455 1.00 46.12 285 VAL A CA 1
ATOM 2354 C C . VAL A 1 285 ? -34.185 1.674 27.673 1.00 46.12 285 VAL A C 1
ATOM 2356 O O . VAL A 1 285 ? -34.160 1.102 28.756 1.00 46.12 285 VAL A O 1
ATOM 2359 N N . GLU A 1 286 ? -33.788 2.938 27.535 1.00 48.84 286 GLU A N 1
ATOM 2360 C CA . GLU A 1 286 ? -33.228 3.726 28.637 1.00 48.84 286 GLU A CA 1
ATOM 2361 C C . GLU A 1 286 ? -34.240 3.887 29.792 1.00 48.84 286 GLU A C 1
ATOM 2363 O O . GLU A 1 286 ? -33.938 3.612 30.950 1.00 48.84 286 GLU A O 1
ATOM 2368 N N . ARG A 1 287 ? -35.512 4.167 29.467 1.00 46.25 287 ARG A N 1
ATOM 2369 C CA . ARG A 1 287 ? -36.614 4.216 30.452 1.00 46.25 287 ARG A CA 1
ATOM 2370 C C . ARG A 1 287 ? -36.950 2.871 31.095 1.00 46.25 287 ARG A C 1
ATOM 2372 O O . ARG A 1 287 ? -37.672 2.841 32.094 1.00 46.25 287 ARG A O 1
ATOM 2379 N N . GLU A 1 288 ? -36.550 1.763 30.485 1.00 43.47 288 GLU A N 1
ATOM 2380 C CA . GLU A 1 288 ? -36.806 0.420 30.991 1.00 43.47 288 GLU A CA 1
ATOM 2381 C C . GLU A 1 288 ? -35.790 0.026 32.062 1.00 43.47 288 GLU A C 1
ATOM 2383 O O . GLU A 1 288 ? -36.208 -0.430 33.131 1.00 43.47 288 GLU A O 1
ATOM 2388 N N . ASP A 1 289 ? -34.506 0.301 31.815 1.00 46.06 289 ASP A N 1
ATOM 2389 C CA . ASP A 1 289 ? -33.419 0.134 32.785 1.00 46.06 289 ASP A CA 1
ATOM 2390 C C . ASP A 1 289 ? -33.711 0.929 34.078 1.00 46.06 289 ASP A C 1
ATOM 2392 O O . ASP A 1 289 ? -33.583 0.398 35.187 1.00 46.06 289 ASP A O 1
ATOM 2396 N N . ASP A 1 290 ? -34.250 2.147 33.954 1.00 51.00 290 ASP A N 1
ATOM 2397 C CA . ASP A 1 290 ? -34.652 2.994 35.090 1.00 51.00 290 ASP A CA 1
ATOM 2398 C C . ASP A 1 290 ? -35.803 2.407 35.908 1.00 51.00 290 ASP A C 1
ATOM 2400 O O . ASP A 1 290 ? -35.805 2.388 37.147 1.00 51.00 290 ASP A O 1
ATOM 2404 N N . LEU A 1 291 ? -36.828 1.915 35.206 1.00 44.47 291 LEU A N 1
ATOM 2405 C CA . LEU A 1 291 ? -38.032 1.385 35.830 1.00 44.47 291 LEU A CA 1
ATOM 2406 C C . LEU A 1 291 ? -37.750 0.025 36.484 1.00 44.47 291 LEU A C 1
ATOM 2408 O O . LEU A 1 291 ? -38.320 -0.278 37.540 1.00 44.47 291 LEU A O 1
ATOM 2412 N N . GLU A 1 292 ? -36.863 -0.774 35.888 1.00 45.00 292 GLU A N 1
ATOM 2413 C CA . GLU A 1 292 ? -36.296 -1.986 36.469 1.00 45.00 292 GLU A CA 1
ATOM 2414 C C . GLU A 1 292 ? -35.514 -1.687 37.740 1.00 45.00 292 GLU A C 1
ATOM 2416 O O . GLU A 1 292 ? -35.780 -2.315 38.770 1.00 45.00 292 GLU A O 1
ATOM 2421 N N . GLU A 1 293 ? -34.596 -0.721 37.702 1.00 48.22 293 GLU A N 1
ATOM 2422 C CA . GLU A 1 293 ? -33.780 -0.352 38.850 1.00 48.22 293 GLU A CA 1
ATOM 2423 C C . GLU A 1 293 ? -34.666 0.128 40.009 1.00 48.22 293 GLU A C 1
ATOM 2425 O O . GLU A 1 293 ? -34.571 -0.405 41.121 1.00 48.22 293 GLU A O 1
ATOM 2430 N N . ALA A 1 294 ? -35.642 1.002 39.738 1.00 46.06 294 ALA A N 1
ATOM 2431 C CA . ALA A 1 294 ? -36.634 1.466 40.709 1.00 46.06 294 ALA A CA 1
ATOM 2432 C C . ALA A 1 294 ? -37.518 0.330 41.273 1.00 46.06 294 ALA A C 1
ATOM 2434 O O . ALA A 1 294 ? -37.941 0.351 42.439 1.00 46.06 294 ALA A O 1
ATOM 2435 N N . MET A 1 295 ? -37.809 -0.700 40.479 1.00 43.09 295 MET A N 1
ATOM 2436 C CA . MET A 1 295 ? -38.584 -1.868 40.899 1.00 43.09 295 MET A CA 1
ATOM 2437 C C . MET A 1 295 ? -37.784 -2.851 41.753 1.00 43.09 295 MET A C 1
ATOM 2439 O O . MET A 1 295 ? -38.278 -3.336 42.775 1.00 43.09 295 MET A O 1
ATOM 2443 N N . LEU A 1 296 ? -36.548 -3.133 41.353 1.00 45.47 296 LEU A N 1
ATOM 2444 C CA . LEU A 1 296 ? -35.574 -3.964 42.062 1.00 45.47 296 LEU A CA 1
ATOM 2445 C C . LEU A 1 296 ? -35.244 -3.342 43.427 1.00 45.47 296 LEU A C 1
ATOM 2447 O O . LEU A 1 296 ? -35.046 -4.051 44.419 1.00 45.47 296 LEU A O 1
ATOM 2451 N N . PHE A 1 297 ? -35.302 -2.012 43.474 1.00 48.00 297 PHE A N 1
ATOM 2452 C CA . PHE A 1 297 ? -35.243 -1.192 44.665 1.00 48.00 297 PHE A CA 1
ATOM 2453 C C . PHE A 1 297 ? -36.438 -1.411 45.608 1.00 48.00 297 PHE A C 1
ATOM 2455 O O . PHE A 1 297 ? -36.266 -1.800 46.765 1.00 48.00 297 PHE A O 1
ATOM 2462 N N . THR A 1 298 ? -37.659 -1.269 45.086 1.00 42.06 298 THR A N 1
ATOM 2463 C CA . THR A 1 298 ? -38.914 -1.399 45.851 1.00 42.06 298 THR A CA 1
ATOM 2464 C C . THR A 1 298 ? -39.149 -2.837 46.357 1.00 42.06 298 THR A C 1
ATOM 2466 O O . THR A 1 298 ? -39.574 -3.052 47.489 1.00 42.06 298 THR A O 1
ATOM 2469 N N . LEU A 1 299 ? -38.806 -3.860 45.564 1.00 40.41 299 LEU A N 1
ATOM 2470 C CA . LEU A 1 299 ? -38.962 -5.281 45.923 1.00 40.41 299 LEU A CA 1
ATOM 2471 C C . LEU A 1 299 ? -38.015 -5.748 47.043 1.00 40.41 299 LEU A C 1
ATOM 2473 O O . LEU A 1 299 ? -38.297 -6.735 47.729 1.00 40.41 299 LEU A O 1
ATOM 2477 N N . LYS A 1 300 ? -36.893 -5.048 47.244 1.00 45.22 300 LYS A N 1
ATOM 2478 C CA . LYS A 1 300 ? -35.965 -5.283 48.359 1.00 45.22 300 LYS A CA 1
ATOM 2479 C C . LYS A 1 300 ? -36.555 -4.825 49.702 1.00 45.22 300 LYS A C 1
ATOM 2481 O O . LYS A 1 300 ? -36.184 -5.387 50.733 1.00 45.22 300 LYS A O 1
ATOM 2486 N N . GLU A 1 301 ? -37.481 -3.860 49.685 1.00 45.38 301 GLU A N 1
ATOM 2487 C CA . GLU A 1 301 ? -38.112 -3.258 50.871 1.00 45.38 301 GLU A CA 1
ATOM 2488 C C . GLU A 1 301 ? -39.213 -4.136 51.499 1.00 45.38 301 GLU A C 1
ATOM 2490 O O . GLU A 1 301 ? -39.377 -4.120 52.718 1.00 45.38 301 GLU A O 1
ATOM 2495 N N . ASP A 1 302 ? -39.938 -4.939 50.709 1.00 40.69 302 ASP A N 1
ATOM 2496 C CA . ASP A 1 302 ? -41.110 -5.697 51.191 1.00 40.69 302 ASP A CA 1
ATOM 2497 C C . ASP A 1 302 ? -40.778 -7.082 51.791 1.00 40.69 302 ASP A C 1
ATOM 2499 O O . ASP A 1 302 ? -41.578 -7.648 52.539 1.00 40.69 302 ASP A O 1
ATOM 2503 N N . TYR A 1 303 ? -39.598 -7.648 51.501 1.00 41.44 303 TYR A N 1
ATOM 2504 C CA . TYR A 1 303 ? -39.249 -9.029 51.888 1.00 41.44 303 TYR A CA 1
ATOM 2505 C C . TYR A 1 303 ? -38.259 -9.159 53.056 1.00 41.44 303 TYR A C 1
ATOM 2507 O O . TYR A 1 303 ? -38.079 -10.263 53.581 1.00 41.44 303 TYR A O 1
ATOM 2515 N N . VAL A 1 304 ? -37.635 -8.062 53.495 1.00 41.06 304 VAL A N 1
ATOM 2516 C CA . VAL A 1 304 ? -36.776 -8.026 54.688 1.00 41.06 304 VAL A CA 1
ATOM 2517 C C . VAL A 1 304 ? -37.549 -7.328 55.797 1.00 41.06 304 VAL A C 1
ATOM 2519 O O . VAL A 1 304 ? -37.420 -6.130 56.025 1.00 41.06 304 VAL A O 1
ATOM 2522 N N .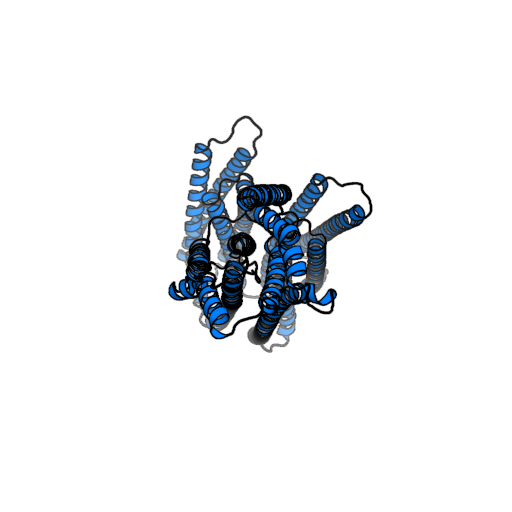 GLY A 1 305 ? -38.387 -8.089 56.499 1.00 44.94 305 GLY A N 1
ATOM 2523 C CA . GLY A 1 305 ? -38.967 -7.607 57.744 1.00 44.94 305 GLY A CA 1
ATOM 2524 C C . GLY A 1 305 ? -37.846 -7.280 58.730 1.00 44.94 305 GLY A C 1
ATOM 2525 O O . GLY A 1 305 ? -37.269 -8.197 59.310 1.00 44.94 305 GLY A O 1
ATOM 2526 N N . GLY A 1 306 ? -37.547 -5.993 58.923 1.00 43.75 306 GLY A N 1
ATOM 2527 C CA . GLY A 1 306 ? -36.855 -5.548 60.129 1.00 43.75 306 GLY A CA 1
ATOM 2528 C C . GLY A 1 306 ? -35.987 -4.297 60.073 1.00 43.75 306 GLY A C 1
ATOM 2529 O O . GLY A 1 306 ? -35.886 -3.673 61.120 1.00 43.75 306 GLY A O 1
ATOM 2530 N N . ASP A 1 307 ? -35.394 -3.886 58.948 1.00 51.09 307 ASP A N 1
ATOM 2531 C CA . ASP A 1 307 ? -34.369 -2.827 59.013 1.00 51.09 307 ASP A CA 1
ATOM 2532 C C . ASP A 1 307 ? -34.657 -1.636 58.095 1.00 51.09 307 ASP A C 1
ATOM 2534 O O . ASP A 1 307 ? -34.408 -1.673 56.889 1.00 51.09 307 ASP A O 1
ATOM 2538 N N . GLN A 1 308 ? -35.107 -0.530 58.704 1.00 54.25 308 GLN A N 1
ATOM 2539 C CA . GLN A 1 308 ? -35.101 0.808 58.093 1.00 54.25 308 GLN A CA 1
ATOM 2540 C C . GLN A 1 308 ? -33.719 1.158 57.500 1.00 54.25 308 GLN A C 1
ATOM 2542 O O . GLN A 1 308 ? -33.648 1.901 56.526 1.00 54.25 308 GLN A O 1
ATOM 2547 N N . GLU A 1 309 ? -32.629 0.574 58.01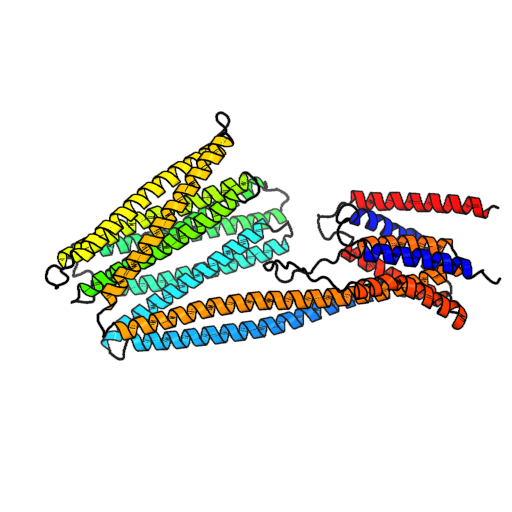4 1.00 48.16 309 GLU A N 1
ATOM 2548 C CA . GLU A 1 309 ? -31.272 0.751 57.481 1.00 48.16 309 GLU A CA 1
ATOM 2549 C C . GLU A 1 309 ? -31.101 0.207 56.054 1.00 48.16 309 GLU A C 1
ATOM 2551 O O . GLU A 1 309 ? -30.451 0.856 55.238 1.00 48.16 309 GLU A O 1
ATOM 2556 N N . PHE A 1 310 ? -31.722 -0.923 55.696 1.00 49.94 310 PHE A N 1
ATOM 2557 C CA . PHE A 1 310 ? -31.644 -1.453 54.326 1.00 49.94 310 PHE A CA 1
ATOM 2558 C C . PHE A 1 310 ? -32.406 -0.583 53.319 1.00 49.94 310 PHE A C 1
ATOM 2560 O O . PHE A 1 310 ? -31.970 -0.461 52.172 1.00 49.94 310 PHE A O 1
ATOM 2567 N N . ARG A 1 311 ? -33.499 0.053 53.766 1.00 54.84 311 ARG A N 1
ATOM 2568 C CA . ARG A 1 311 ? -34.279 1.024 52.985 1.00 54.84 311 ARG A CA 1
ATOM 2569 C C . ARG A 1 311 ? -33.419 2.234 52.614 1.00 54.84 311 ARG A C 1
ATOM 2571 O O . ARG A 1 311 ? -33.298 2.581 51.445 1.00 54.84 311 ARG A O 1
ATOM 2578 N N . LEU A 1 312 ? -32.736 2.796 53.612 1.00 52.75 312 LEU A N 1
ATOM 2579 C CA . LEU A 1 312 ? -31.842 3.940 53.439 1.00 52.75 312 LEU A CA 1
ATOM 2580 C C . LEU A 1 312 ? -30.618 3.595 52.579 1.00 52.75 312 LEU A C 1
ATOM 2582 O O . LEU A 1 312 ? -30.294 4.345 51.665 1.00 52.75 312 LEU A O 1
ATOM 2586 N N . VAL A 1 313 ? -29.961 2.454 52.827 1.00 49.47 313 VAL A N 1
ATOM 2587 C CA . VAL A 1 313 ? -28.777 2.018 52.055 1.00 49.47 313 VAL A CA 1
ATOM 2588 C C . VAL A 1 313 ? -29.109 1.886 50.586 1.00 49.47 313 VAL A C 1
ATOM 2590 O O . VAL A 1 313 ? -28.345 2.311 49.726 1.00 49.47 313 VAL A O 1
ATOM 2593 N N . GLY A 1 314 ? -30.247 1.281 50.288 1.00 55.78 314 GLY A N 1
ATOM 2594 C CA . GLY A 1 314 ? -30.583 1.108 48.910 1.00 55.78 314 GLY A CA 1
ATOM 2595 C C . GLY A 1 314 ? -30.998 2.430 48.233 1.00 55.78 314 GLY A C 1
ATOM 2596 O O . GLY A 1 314 ? -30.609 2.646 47.090 1.00 55.78 314 GLY A O 1
ATOM 2597 N N . GLN A 1 315 ? -31.748 3.312 48.909 1.00 58.16 315 GLN A N 1
ATOM 2598 C CA . GLN A 1 315 ? -32.116 4.610 48.332 1.00 58.16 315 GLN A CA 1
ATOM 2599 C C . GLN A 1 315 ? -30.846 5.412 48.021 1.00 58.16 315 GLN A C 1
ATOM 2601 O O . GLN A 1 315 ? -30.769 6.066 46.991 1.00 58.16 315 GLN A O 1
ATOM 2606 N N . VAL A 1 316 ? -29.807 5.278 48.853 1.00 51.34 316 VAL A N 1
ATOM 2607 C CA . VAL A 1 316 ? -28.467 5.815 48.578 1.00 51.34 316 VAL A CA 1
ATOM 2608 C C . VAL A 1 316 ? -27.827 5.171 47.342 1.00 51.34 316 VAL A C 1
ATOM 2610 O O . VAL A 1 316 ? -27.229 5.891 46.552 1.00 51.34 316 VAL A O 1
ATOM 2613 N N . CYS A 1 317 ? -27.958 3.857 47.130 1.00 52.56 317 CYS A N 1
ATOM 2614 C CA . CYS A 1 317 ? -27.453 3.202 45.916 1.00 52.56 317 CYS A CA 1
ATOM 2615 C C . CYS A 1 317 ? -28.171 3.680 44.644 1.00 52.56 317 CYS A C 1
ATOM 2617 O O . CYS A 1 317 ? -27.492 4.001 43.678 1.00 52.56 317 CYS A O 1
ATOM 2619 N N . ALA A 1 318 ? -29.503 3.789 44.658 1.00 56.97 318 ALA A N 1
ATOM 2620 C CA . ALA A 1 318 ? -30.263 4.311 43.517 1.00 56.97 318 ALA A CA 1
ATOM 2621 C C . ALA A 1 318 ? -29.863 5.764 43.199 1.00 56.97 318 ALA A C 1
ATOM 2623 O O . ALA A 1 318 ? -29.629 6.120 42.051 1.00 56.97 318 ALA A O 1
ATOM 2624 N N . LEU A 1 319 ? -29.678 6.594 44.233 1.00 59.16 319 LEU A N 1
ATOM 2625 C CA . LEU A 1 319 ? -29.157 7.954 44.067 1.00 59.16 319 LEU A CA 1
ATOM 2626 C C . LEU A 1 319 ? -27.722 7.979 43.511 1.00 59.16 319 LEU A C 1
ATOM 2628 O O . LEU A 1 319 ? -27.367 8.908 42.794 1.00 59.16 319 LEU A O 1
ATOM 2632 N N . GLN A 1 320 ? -26.890 6.979 43.822 1.00 58.06 320 GLN A N 1
ATOM 2633 C CA . GLN A 1 320 ? -25.533 6.871 43.278 1.00 58.06 320 GLN A CA 1
ATOM 2634 C C . GLN A 1 320 ? -25.511 6.469 41.804 1.00 58.06 320 GLN A C 1
ATOM 2636 O O . GLN A 1 320 ? -24.695 7.015 41.067 1.00 58.06 320 GLN A O 1
ATOM 2641 N N . GLU A 1 321 ? -26.353 5.529 41.374 1.00 58.19 321 GLU A N 1
ATOM 2642 C CA . GLU A 1 321 ? -26.417 5.138 39.960 1.00 58.19 321 GLU A CA 1
ATOM 2643 C C . GLU A 1 321 ? -26.997 6.272 39.104 1.00 58.19 321 GLU A C 1
ATOM 2645 O O . GLU A 1 321 ? -26.372 6.650 38.114 1.00 58.19 321 GLU A O 1
ATOM 2650 N N . ILE A 1 322 ? -28.057 6.949 39.570 1.00 58.31 322 ILE A N 1
ATOM 2651 C CA . ILE A 1 322 ? -28.578 8.162 38.913 1.00 58.31 322 ILE A CA 1
ATOM 2652 C C . ILE A 1 322 ? -27.498 9.251 38.807 1.00 58.31 322 ILE A C 1
ATOM 2654 O O . ILE A 1 322 ? -27.372 9.907 37.774 1.00 58.31 322 ILE A O 1
ATOM 2658 N N . ALA A 1 323 ? -26.672 9.435 39.843 1.00 58.09 323 ALA A N 1
ATOM 2659 C CA . ALA A 1 323 ? -25.578 10.405 39.805 1.00 58.09 323 ALA A CA 1
ATOM 2660 C C . ALA A 1 323 ? -24.477 10.035 38.792 1.00 58.09 323 ALA A C 1
ATOM 2662 O O . ALA A 1 323 ? -23.943 10.923 38.129 1.00 58.09 323 ALA A O 1
ATOM 2663 N N . LYS A 1 324 ? -24.136 8.745 38.644 1.00 61.19 324 LYS A N 1
ATOM 2664 C CA . LYS A 1 324 ? -23.175 8.288 37.621 1.00 61.19 324 LYS A CA 1
ATOM 2665 C C . LYS A 1 324 ? -23.722 8.465 36.212 1.00 61.19 324 LYS A C 1
ATOM 2667 O O . LYS A 1 324 ? -22.985 8.870 35.321 1.00 61.19 324 LYS A O 1
ATOM 2672 N N . PHE A 1 325 ? -25.002 8.174 36.020 1.00 57.53 325 PHE A N 1
ATOM 2673 C CA . PHE A 1 325 ? -25.658 8.352 34.736 1.00 57.53 325 PHE A CA 1
ATOM 2674 C C . PHE A 1 325 ? -25.694 9.835 34.330 1.00 57.53 325 PHE A C 1
ATOM 2676 O O . PHE A 1 325 ? -25.283 10.199 33.233 1.00 57.53 325 PHE A O 1
ATOM 2683 N N . GLN A 1 326 ? -26.043 10.728 35.260 1.00 61.75 326 GLN A N 1
ATOM 2684 C CA . GLN A 1 326 ? -25.977 12.174 35.020 1.00 61.75 326 GLN A CA 1
ATOM 2685 C C . GLN A 1 326 ? -24.555 12.680 34.729 1.00 61.75 326 GLN A C 1
ATOM 2687 O O . GLN A 1 326 ? -24.400 13.661 34.003 1.00 61.75 326 GLN A O 1
ATOM 2692 N N . GLU A 1 327 ? -23.522 12.045 35.292 1.00 65.94 327 GLU A N 1
ATOM 2693 C CA . GLU A 1 327 ? -22.123 12.326 34.951 1.00 65.94 327 GLU A CA 1
ATOM 2694 C C . GLU A 1 327 ? -21.786 11.886 33.522 1.00 65.94 327 GLU A C 1
ATOM 2696 O O . GLU A 1 327 ? -21.113 12.630 32.811 1.00 65.94 327 GLU A O 1
ATOM 2701 N N . PHE A 1 328 ? -22.263 10.717 33.096 1.00 63.69 328 PHE A N 1
ATOM 2702 C CA . PHE A 1 328 ? -22.090 10.233 31.728 1.00 63.69 328 PHE A CA 1
ATOM 2703 C C . PHE A 1 328 ? -22.735 11.186 30.712 1.00 63.69 328 PHE A C 1
ATOM 2705 O O . PHE A 1 328 ? -22.037 11.675 29.826 1.00 63.69 328 PHE A O 1
ATOM 2712 N N . CYS A 1 329 ? -24.010 11.548 30.907 1.00 58.78 329 CYS A N 1
ATOM 2713 C CA . CYS A 1 329 ? -24.699 12.532 30.063 1.00 58.78 329 CYS A CA 1
ATOM 2714 C C . CYS A 1 329 ? -23.930 13.855 29.971 1.00 58.78 329 CYS A C 1
ATOM 2716 O O . CYS A 1 329 ? -23.796 14.426 28.896 1.00 58.78 329 CYS A O 1
ATOM 2718 N N . TYR A 1 330 ? -23.384 14.323 31.094 1.00 69.25 330 TYR A N 1
ATOM 2719 C CA . TYR A 1 330 ? -22.601 15.555 31.135 1.00 69.25 330 TYR A CA 1
ATOM 2720 C C . TYR A 1 330 ? -21.276 15.462 30.352 1.00 69.25 330 TYR A C 1
ATOM 2722 O O . TYR A 1 330 ? -20.859 16.439 29.732 1.00 69.25 330 TYR A O 1
ATOM 2730 N N . LEU A 1 331 ? -20.581 14.320 30.390 1.00 65.62 331 LEU A N 1
ATOM 2731 C CA . LEU A 1 331 ? -19.336 14.132 29.636 1.00 65.62 331 LEU A CA 1
ATOM 2732 C C . LEU A 1 331 ? -19.588 14.116 28.123 1.00 65.62 331 LEU A C 1
ATOM 2734 O O . LEU A 1 331 ? -18.832 14.753 27.394 1.00 65.62 331 LEU A O 1
ATOM 2738 N N . GLU A 1 332 ? -20.665 13.466 27.687 1.00 65.94 332 GLU A N 1
ATOM 2739 C CA . GLU A 1 332 ? -21.114 13.461 26.287 1.00 65.94 332 GLU A CA 1
ATOM 2740 C C . GLU A 1 332 ? -21.551 14.860 25.819 1.00 65.94 332 GLU A C 1
ATOM 2742 O O . GLU A 1 332 ? -21.128 15.321 24.760 1.00 65.94 332 GLU A O 1
ATOM 2747 N N . GLU A 1 333 ? -22.321 15.599 26.631 1.00 69.44 333 GLU A N 1
ATOM 2748 C CA . GLU A 1 333 ? -22.662 17.008 26.358 1.00 69.44 333 GLU A CA 1
ATOM 2749 C C . GLU A 1 333 ? -21.401 17.861 26.166 1.00 69.44 333 GLU A C 1
ATOM 2751 O O . GLU A 1 333 ? -21.328 18.665 25.236 1.00 69.44 333 GLU A O 1
ATOM 2756 N N . LYS A 1 334 ? -20.384 17.654 27.012 1.00 71.56 334 LYS A N 1
ATOM 2757 C CA . LYS A 1 334 ? -19.112 18.380 26.953 1.00 71.56 334 LYS A CA 1
ATOM 2758 C C . LYS A 1 334 ? -18.297 18.048 25.697 1.00 71.56 334 LYS A C 1
ATOM 2760 O O . LYS A 1 334 ? -17.676 18.949 25.140 1.00 71.56 334 LYS A O 1
ATOM 2765 N N . GLU A 1 335 ? -18.265 16.788 25.267 1.00 70.06 335 GLU A N 1
ATOM 2766 C CA . GLU A 1 335 ? -17.579 16.373 24.033 1.00 70.06 335 GLU A CA 1
ATOM 2767 C C . GLU A 1 335 ? -18.270 16.967 22.799 1.00 70.06 335 GLU A C 1
ATOM 2769 O O . GLU A 1 335 ? -17.619 17.608 21.972 1.00 70.06 335 GLU A O 1
ATOM 2774 N N . LEU A 1 336 ? -19.603 16.883 22.739 1.00 68.81 336 LEU A N 1
ATOM 2775 C CA . LEU A 1 336 ? -20.398 17.518 21.686 1.00 68.81 336 LEU A CA 1
ATOM 2776 C C . LEU A 1 336 ? -20.222 19.044 21.665 1.00 68.81 336 LEU A C 1
ATOM 2778 O O . LEU A 1 336 ? -20.219 19.649 20.591 1.00 68.81 336 LEU A O 1
ATOM 2782 N N . GLU A 1 337 ? -20.065 19.679 22.828 1.00 69.31 337 GLU A N 1
ATOM 2783 C CA . GLU A 1 337 ? -19.768 21.108 22.939 1.00 69.31 337 GLU A CA 1
ATOM 2784 C C . GLU A 1 337 ? -18.376 21.443 22.382 1.00 69.31 337 GLU A C 1
ATOM 2786 O O . GLU A 1 337 ? -18.243 22.383 21.595 1.00 69.31 337 GLU A O 1
ATOM 2791 N N . GLU A 1 338 ? -17.346 20.683 22.765 1.00 75.81 338 GLU A N 1
ATOM 2792 C CA . GLU A 1 338 ? -15.983 20.843 22.244 1.00 75.81 338 GLU A CA 1
ATOM 2793 C C . GLU A 1 338 ? -15.972 20.682 20.717 1.00 75.81 338 GLU A C 1
ATOM 2795 O O . GLU A 1 338 ? -15.405 21.530 20.030 1.00 75.81 338 GLU A O 1
ATOM 2800 N N . ASP A 1 339 ? -16.718 19.721 20.172 1.00 72.19 339 ASP A N 1
ATOM 2801 C CA . ASP A 1 339 ? -16.893 19.540 18.728 1.00 72.19 339 ASP A CA 1
ATOM 2802 C C . ASP A 1 339 ? -17.632 20.708 18.052 1.00 72.19 339 ASP A C 1
ATOM 2804 O O . ASP A 1 339 ? -17.271 21.118 16.946 1.00 72.19 339 ASP A O 1
ATOM 2808 N N . ILE A 1 340 ? -18.655 21.284 18.696 1.00 72.31 340 ILE A N 1
ATOM 2809 C CA . ILE A 1 340 ? -19.361 22.475 18.184 1.00 72.31 340 ILE A CA 1
ATOM 2810 C C . ILE A 1 340 ? -18.447 23.713 18.206 1.00 72.31 340 ILE A C 1
ATOM 2812 O O . ILE A 1 340 ? -18.557 24.573 17.328 1.00 72.31 340 ILE A O 1
ATOM 2816 N N . ILE A 1 341 ? -17.565 23.830 19.203 1.00 73.06 341 ILE A N 1
ATOM 2817 C CA . ILE A 1 341 ? -16.665 24.979 19.390 1.00 73.06 341 ILE A CA 1
ATOM 2818 C C . ILE A 1 341 ? -15.411 24.876 18.509 1.00 73.06 341 ILE A C 1
ATOM 2820 O O . ILE A 1 341 ? -14.955 25.896 17.983 1.00 73.06 341 ILE A O 1
ATOM 2824 N N . GLU A 1 342 ? -14.831 23.683 18.376 1.00 75.44 342 GLU A N 1
ATOM 2825 C CA . GLU A 1 342 ? -13.561 23.431 17.681 1.00 75.44 342 GLU A CA 1
ATOM 2826 C C . GLU A 1 342 ? -13.744 22.979 16.221 1.00 75.44 342 GLU A C 1
ATOM 2828 O O . GLU A 1 342 ? -12.811 23.109 15.421 1.00 75.44 342 GLU A O 1
ATOM 2833 N N . GLY A 1 343 ? -14.932 22.483 15.857 1.00 64.56 343 GLY A N 1
ATOM 2834 C CA . GLY A 1 343 ? -15.247 21.942 14.537 1.00 64.56 343 GLY A CA 1
ATOM 2835 C C . GLY A 1 343 ? -15.318 22.976 13.408 1.00 64.56 343 GLY A C 1
ATOM 2836 O O . GLY A 1 343 ? -15.654 24.148 13.593 1.00 64.56 343 GLY A O 1
ATOM 2837 N N . ASP A 1 344 ? -15.011 22.520 12.189 1.00 52.66 344 ASP A N 1
ATOM 2838 C CA . ASP A 1 344 ? -15.154 23.317 10.967 1.00 52.66 344 ASP A CA 1
ATOM 2839 C C . ASP A 1 344 ? -16.638 23.679 10.742 1.00 52.66 344 ASP A C 1
ATOM 2841 O O . ASP A 1 344 ? -17.531 22.879 11.020 1.00 52.66 344 ASP A O 1
ATOM 2845 N N . ILE A 1 345 ? -16.909 24.892 10.241 1.00 52.28 345 ILE A N 1
ATOM 2846 C CA . ILE A 1 345 ? -18.237 25.548 10.220 1.00 52.28 345 ILE A CA 1
ATOM 2847 C C . ILE A 1 345 ? -19.182 24.931 9.162 1.00 52.28 345 ILE A C 1
ATOM 2849 O O . ILE A 1 345 ? -19.771 25.643 8.342 1.00 52.28 345 ILE A O 1
ATOM 2853 N N . ASP A 1 346 ? -19.336 23.608 9.120 1.00 69.19 346 ASP A N 1
ATOM 2854 C CA . ASP A 1 346 ? -20.446 23.012 8.390 1.00 69.19 346 ASP A CA 1
ATOM 2855 C C . ASP A 1 346 ? -21.725 23.133 9.223 1.00 69.19 346 ASP A C 1
ATOM 2857 O O . ASP A 1 346 ? -21.876 22.572 10.311 1.00 69.19 346 ASP A O 1
ATOM 2861 N N . LYS A 1 347 ? -22.683 23.883 8.677 1.00 65.69 347 LYS A N 1
ATOM 2862 C CA . LYS A 1 347 ? -23.977 24.156 9.303 1.00 65.69 347 LYS A CA 1
ATOM 2863 C C . LYS A 1 347 ? -24.739 22.862 9.625 1.00 65.69 347 LYS A C 1
ATOM 2865 O O . LYS A 1 347 ? -25.489 22.841 10.597 1.00 65.69 347 LYS A O 1
ATOM 2870 N N . LEU A 1 348 ? -24.570 21.813 8.814 1.00 58.38 348 LEU A N 1
ATOM 2871 C CA . LEU A 1 348 ? -25.213 20.511 9.019 1.00 58.38 348 LEU A CA 1
ATOM 2872 C C . LEU A 1 348 ? -24.630 19.759 10.222 1.00 58.38 348 LEU A C 1
ATOM 2874 O O . LEU A 1 348 ? -25.402 19.240 11.026 1.00 58.38 348 LEU A O 1
ATOM 2878 N N . SER A 1 349 ? -23.305 19.775 10.393 1.00 65.00 349 SER A N 1
ATOM 2879 C CA . SER A 1 349 ? -22.635 19.170 11.553 1.00 65.00 349 SER A CA 1
ATOM 2880 C C . SER A 1 349 ? -23.054 19.851 12.858 1.00 65.00 349 SER A C 1
ATOM 2882 O O . SER A 1 349 ? -23.436 19.184 13.814 1.00 65.00 349 SER A O 1
ATOM 2884 N N . ILE A 1 350 ? -23.095 21.189 12.866 1.00 69.88 350 ILE A N 1
ATOM 2885 C CA . ILE A 1 350 ? -23.526 21.974 14.033 1.00 69.88 350 ILE A CA 1
ATOM 2886 C C . ILE A 1 350 ? -24.988 21.672 14.395 1.00 69.88 350 ILE A C 1
ATOM 2888 O O . ILE A 1 350 ? -25.319 21.532 15.568 1.00 69.88 350 ILE A O 1
ATOM 2892 N N . LEU A 1 351 ? -25.877 21.551 13.402 1.00 65.62 351 LEU A N 1
ATOM 2893 C CA . LEU A 1 351 ? -27.287 21.217 13.639 1.00 65.62 351 LEU A CA 1
ATOM 2894 C C . LEU A 1 351 ? -27.471 19.796 14.183 1.00 65.62 351 LEU A C 1
ATOM 2896 O O . LEU A 1 351 ? -28.321 19.595 15.047 1.00 65.62 351 LEU A O 1
ATOM 2900 N N . SER A 1 352 ? -26.687 18.832 13.693 1.00 67.69 352 SER A N 1
ATOM 2901 C CA . SER A 1 352 ? -26.700 17.457 14.200 1.00 67.69 352 SER A CA 1
ATOM 2902 C C . SER A 1 352 ? -26.262 17.412 15.664 1.00 67.69 352 SER A C 1
ATOM 2904 O O . SER A 1 352 ? -26.985 16.869 16.498 1.00 67.69 352 SER A O 1
ATOM 2906 N N . ASN A 1 353 ? -25.140 18.058 15.990 1.00 66.81 353 ASN A N 1
ATOM 2907 C CA . ASN A 1 353 ? -24.598 18.068 17.348 1.00 66.81 353 ASN A CA 1
ATOM 2908 C C . ASN A 1 353 ? -25.515 18.830 18.319 1.00 66.81 353 ASN A C 1
ATOM 2910 O O . ASN A 1 353 ? -25.751 18.355 19.421 1.00 66.81 353 ASN A O 1
ATOM 2914 N N . LEU A 1 354 ? -26.123 19.950 17.902 1.00 67.94 354 LEU A N 1
ATOM 2915 C CA . LEU A 1 354 ? -27.111 20.671 18.722 1.00 67.94 354 LEU A CA 1
ATOM 2916 C C . LEU A 1 354 ? -28.398 19.866 18.963 1.00 67.94 354 LEU A C 1
ATOM 2918 O O . LEU A 1 354 ? -29.019 20.015 20.011 1.00 67.94 354 LEU A O 1
ATOM 2922 N N . SER A 1 355 ? -28.820 19.033 18.004 1.00 69.25 355 SER A N 1
ATOM 2923 C CA . SER A 1 355 ? -29.973 18.143 18.199 1.00 69.25 355 SER A CA 1
ATOM 2924 C C . SER A 1 355 ? -29.667 17.061 19.230 1.00 69.25 355 SER A C 1
ATOM 2926 O O . SER A 1 355 ? -30.485 16.846 20.120 1.00 69.25 355 SER A O 1
ATOM 2928 N N . ALA A 1 356 ? -28.497 16.422 19.116 1.00 62.00 356 ALA A N 1
ATOM 2929 C CA . ALA A 1 356 ? -28.036 15.412 20.066 1.00 62.00 356 ALA A CA 1
ATOM 2930 C C . ALA A 1 356 ? -27.889 16.007 21.475 1.00 62.00 356 ALA A C 1
ATOM 2932 O O . ALA A 1 356 ? -28.395 15.454 22.444 1.00 62.00 356 ALA A O 1
ATOM 2933 N N . LEU A 1 357 ? -27.295 17.196 21.572 1.00 67.50 357 LEU A N 1
ATOM 2934 C CA . LEU A 1 357 ? -27.104 17.912 22.830 1.00 67.50 357 LEU A CA 1
ATOM 2935 C C . LEU A 1 357 ? -28.448 18.266 23.507 1.00 67.50 357 LEU A C 1
ATOM 2937 O O . LEU A 1 357 ? -28.621 18.001 24.693 1.00 67.50 357 LEU A O 1
ATOM 2941 N N . ASN A 1 358 ? -29.459 18.721 22.754 1.00 70.12 358 ASN A N 1
ATOM 2942 C CA . ASN A 1 358 ? -30.799 18.987 23.305 1.00 70.12 358 ASN A CA 1
ATOM 2943 C C . ASN A 1 358 ? -31.541 17.714 23.768 1.00 70.12 358 ASN A C 1
ATOM 2945 O O . ASN A 1 358 ? -32.364 17.768 24.686 1.00 70.12 358 ASN A O 1
ATOM 2949 N N . GLU A 1 359 ? -31.281 16.563 23.150 1.00 61.94 359 GLU A N 1
ATOM 2950 C CA . GLU A 1 359 ? -31.826 15.278 23.607 1.00 61.94 359 GLU A CA 1
ATOM 2951 C C . GLU A 1 359 ? -31.162 14.799 24.886 1.00 61.94 359 GLU A C 1
ATOM 2953 O O . GLU A 1 359 ? -31.876 14.484 25.838 1.00 61.94 359 GLU A O 1
ATOM 2958 N N . ILE A 1 360 ? -29.832 14.848 24.957 1.00 57.72 360 ILE A N 1
ATOM 2959 C CA . ILE A 1 360 ? -29.087 14.472 26.163 1.00 57.72 360 ILE A CA 1
ATOM 2960 C C . ILE A 1 360 ? -29.482 15.392 27.334 1.00 57.72 360 ILE A C 1
ATOM 2962 O O . ILE A 1 360 ? -29.834 14.899 28.409 1.00 57.72 360 ILE A O 1
ATOM 2966 N N . SER A 1 361 ? -29.609 16.704 27.099 1.00 66.88 361 SER A N 1
ATOM 2967 C CA . SER A 1 361 ? -30.105 17.674 28.091 1.00 66.88 361 SER A CA 1
ATOM 2968 C C . SER A 1 361 ? -31.562 17.403 28.509 1.00 66.88 361 SER A C 1
ATOM 2970 O O . SER A 1 361 ? -31.985 17.655 29.649 1.00 66.88 361 SER A O 1
ATOM 2972 N N . THR A 1 362 ? -32.379 16.849 27.606 1.00 69.75 362 THR A N 1
ATOM 2973 C CA . THR A 1 362 ? -33.752 16.417 27.914 1.00 69.75 362 THR A CA 1
ATOM 2974 C C . THR A 1 362 ? -33.757 15.187 28.814 1.00 69.75 362 THR A C 1
ATOM 2976 O O . THR A 1 362 ? -34.405 15.227 29.867 1.00 69.75 362 THR A O 1
ATOM 2979 N N . ILE A 1 363 ? -33.002 14.150 28.451 1.00 58.16 363 ILE A N 1
ATOM 2980 C CA . ILE A 1 363 ? -32.832 12.912 29.220 1.00 58.16 363 ILE A CA 1
ATOM 2981 C C . ILE A 1 363 ? -32.336 13.251 30.627 1.00 58.16 363 ILE A C 1
ATOM 2983 O O . ILE A 1 363 ? -33.019 12.984 31.617 1.00 58.16 363 ILE A O 1
ATOM 2987 N N . ARG A 1 364 ? -31.233 13.995 30.729 1.00 67.31 364 ARG A N 1
ATOM 2988 C CA . ARG A 1 364 ? -30.633 14.411 32.001 1.00 67.31 364 ARG A CA 1
ATOM 2989 C C . ARG A 1 364 ? -31.616 15.136 32.926 1.00 67.31 364 ARG A C 1
ATOM 2991 O O . ARG A 1 364 ? -31.571 14.963 34.144 1.00 67.31 364 ARG A O 1
ATOM 2998 N N . SER A 1 365 ? -32.546 15.922 32.375 1.00 71.81 365 SER A N 1
ATOM 2999 C CA . SER A 1 365 ? -33.564 16.612 33.179 1.00 71.81 365 SER A CA 1
ATOM 3000 C C . SER A 1 365 ? -34.648 15.702 33.758 1.00 71.81 365 SER A C 1
ATOM 3002 O O . SER A 1 365 ? -35.166 16.005 34.833 1.00 71.81 365 SER A O 1
ATOM 3004 N N . LEU A 1 366 ? -34.985 14.608 33.066 1.00 68.25 366 LEU A N 1
ATOM 3005 C CA . LEU A 1 366 ? -35.959 13.623 33.540 1.00 68.25 366 LEU A CA 1
ATOM 3006 C C . LEU A 1 366 ? -35.386 12.866 34.739 1.00 68.25 366 LEU A C 1
ATOM 3008 O O . LEU A 1 366 ? -36.036 12.777 35.779 1.00 68.25 366 LEU A O 1
ATOM 3012 N N . TYR A 1 367 ? -34.120 12.454 34.650 1.00 63.66 367 TYR A N 1
ATOM 3013 C CA . TYR A 1 367 ? -33.406 11.834 35.766 1.00 63.66 367 TYR A CA 1
ATOM 3014 C C . TYR A 1 367 ? -33.262 12.760 36.973 1.00 63.66 367 TYR A C 1
ATOM 3016 O O . TYR A 1 367 ? -33.313 12.310 38.113 1.00 63.66 367 TYR A O 1
ATOM 3024 N N . LEU A 1 368 ? -33.112 14.067 36.752 1.00 69.31 368 LEU A N 1
ATOM 3025 C CA . LEU A 1 368 ? -33.126 15.067 37.825 1.00 69.31 368 LEU A CA 1
ATOM 3026 C C . LEU A 1 368 ? -34.462 15.105 38.579 1.00 69.31 368 LEU A C 1
ATOM 3028 O O . LEU A 1 368 ? -34.475 15.296 39.795 1.00 69.31 368 LEU A O 1
ATOM 3032 N N . GLU A 1 369 ? -35.580 14.937 37.872 1.00 72.81 369 GLU A N 1
ATOM 3033 C CA . GLU A 1 369 ? -36.914 14.876 38.473 1.00 72.81 369 GLU A CA 1
ATOM 3034 C C . GLU A 1 369 ? -37.124 13.566 39.246 1.00 72.81 369 GLU A C 1
ATOM 3036 O O . GLU A 1 369 ? -37.618 13.586 40.377 1.00 72.81 369 GLU A O 1
ATOM 3041 N N . GLU A 1 370 ? -36.684 12.437 38.690 1.00 67.75 370 GLU A N 1
ATOM 3042 C CA . GLU A 1 370 ? -36.744 11.131 39.354 1.00 67.75 370 GLU A CA 1
ATOM 3043 C C . GLU A 1 370 ? -35.881 11.079 40.620 1.00 67.75 370 GLU A C 1
ATOM 3045 O O . GLU A 1 370 ? -36.307 10.593 41.675 1.00 67.75 370 GLU A O 1
ATOM 3050 N N . GLU A 1 371 ? -34.704 11.688 40.571 1.00 67.94 371 GLU A N 1
ATOM 3051 C CA . GLU A 1 371 ? -33.852 11.836 41.736 1.00 67.94 371 GLU A CA 1
ATOM 3052 C C . GLU A 1 371 ? -34.498 12.692 42.831 1.00 67.94 371 GLU A C 1
ATOM 3054 O O . GLU A 1 371 ? -34.406 12.367 44.016 1.00 67.94 371 GLU A O 1
ATOM 3059 N N . GLU A 1 372 ? -35.193 13.772 42.461 1.00 71.88 372 GLU A N 1
ATOM 3060 C CA . GLU A 1 372 ? -35.926 14.626 43.401 1.00 71.88 372 GLU A CA 1
ATOM 3061 C C . GLU A 1 372 ? -37.022 13.824 44.132 1.00 71.88 372 GLU A C 1
ATOM 3063 O O . GLU A 1 372 ? -37.207 13.969 45.348 1.00 71.88 372 GLU A O 1
ATOM 3068 N N . ILE A 1 373 ? -37.687 12.905 43.423 1.00 72.38 373 ILE A N 1
ATOM 3069 C CA . ILE A 1 373 ? -38.676 11.974 43.983 1.00 72.38 373 ILE A CA 1
ATOM 3070 C C . ILE A 1 373 ? -38.013 10.977 44.944 1.00 72.38 373 ILE A C 1
ATOM 3072 O O . ILE A 1 373 ? -38.480 10.816 46.080 1.00 72.38 373 ILE A O 1
ATOM 3076 N N . LEU A 1 374 ? -36.914 10.336 44.532 1.00 63.28 374 LEU A N 1
ATOM 3077 C CA . LEU A 1 374 ? -36.176 9.371 45.356 1.00 63.28 374 LEU A CA 1
ATOM 3078 C C . LEU A 1 374 ? -35.593 10.018 46.614 1.00 63.28 374 LEU A C 1
ATOM 3080 O O . LEU A 1 374 ? -35.687 9.449 47.702 1.00 63.28 374 LEU A O 1
ATOM 3084 N N . ARG A 1 375 ? -35.073 11.243 46.513 1.00 62.97 375 ARG A N 1
ATOM 3085 C CA . ARG A 1 375 ? -34.565 12.009 47.660 1.00 62.97 375 ARG A CA 1
ATOM 3086 C C . ARG A 1 375 ? -35.663 12.433 48.614 1.00 62.97 375 ARG A C 1
ATOM 3088 O O . ARG A 1 375 ? -35.465 12.372 49.826 1.00 62.97 375 ARG A O 1
ATOM 3095 N N . LYS A 1 376 ? -36.817 12.868 48.102 1.00 76.94 376 LYS A N 1
ATOM 3096 C CA . LYS A 1 376 ? -37.975 13.172 48.948 1.00 76.94 376 LYS A CA 1
ATOM 3097 C C . LYS A 1 376 ? -38.406 11.923 49.716 1.00 76.94 376 LYS A C 1
ATOM 3099 O O . LYS A 1 376 ? -38.573 11.987 50.928 1.00 76.94 376 LYS A O 1
ATOM 3104 N N . SER A 1 377 ? -38.462 10.778 49.034 1.00 73.00 377 SER A N 1
ATOM 3105 C CA . SER A 1 377 ? -38.733 9.481 49.660 1.00 73.00 377 SER A CA 1
ATOM 3106 C C . SER A 1 377 ? -37.683 9.101 50.712 1.00 73.00 377 SER A C 1
ATOM 3108 O O . SER A 1 377 ? -38.041 8.644 51.797 1.00 73.00 377 SER A O 1
ATOM 3110 N N . PHE A 1 378 ? -36.398 9.335 50.430 1.00 65.94 378 PHE A N 1
ATOM 3111 C CA . PHE A 1 378 ? -35.298 9.120 51.372 1.00 65.94 378 PHE A CA 1
ATOM 3112 C C . PHE A 1 378 ? -35.416 10.015 52.603 1.00 65.94 378 PHE A C 1
ATOM 3114 O O . PHE A 1 378 ? -35.287 9.539 53.726 1.00 65.94 378 PHE A O 1
ATOM 3121 N N . ARG A 1 379 ? -35.727 11.300 52.416 1.00 69.31 379 ARG A N 1
ATOM 3122 C CA . ARG A 1 379 ? -35.929 12.264 53.502 1.00 69.31 379 ARG A CA 1
ATOM 3123 C C . ARG A 1 379 ? -37.104 11.871 54.388 1.00 69.31 379 ARG A C 1
ATOM 3125 O O . ARG A 1 379 ? -36.960 11.880 55.608 1.00 69.31 379 ARG A O 1
ATOM 3132 N N . ASP A 1 380 ? -38.232 11.519 53.782 1.00 75.81 380 ASP A N 1
ATOM 3133 C CA . ASP A 1 380 ? -39.428 11.083 54.497 1.00 75.81 380 ASP A CA 1
ATOM 3134 C C . ASP A 1 380 ? -39.118 9.805 55.301 1.00 75.81 380 ASP A C 1
ATOM 3136 O O . ASP A 1 380 ? -39.428 9.731 56.489 1.00 75.81 380 ASP A O 1
ATOM 3140 N N . ALA A 1 381 ? -38.382 8.851 54.715 1.00 67.00 381 ALA A N 1
ATOM 3141 C CA . ALA A 1 381 ? -37.917 7.649 55.411 1.00 67.00 381 ALA A CA 1
ATOM 3142 C C . ALA A 1 381 ? -36.945 7.959 56.568 1.00 67.00 381 ALA A C 1
ATOM 3144 O O . ALA A 1 381 ? -36.996 7.310 57.615 1.00 67.00 381 ALA A O 1
ATOM 3145 N N . LEU A 1 382 ? -36.082 8.966 56.408 1.00 63.47 382 LEU A N 1
ATOM 3146 C CA . LEU A 1 382 ? -35.133 9.408 57.430 1.00 63.47 382 LEU A CA 1
ATOM 3147 C C . LEU A 1 382 ? -35.848 10.115 58.594 1.00 63.47 382 LEU A C 1
ATOM 3149 O O . LEU A 1 382 ? -35.525 9.864 59.755 1.00 63.47 382 LEU A O 1
ATOM 3153 N N . GLN A 1 383 ? -36.863 10.935 58.308 1.00 71.00 383 GLN A N 1
ATOM 3154 C CA . GLN A 1 383 ? -37.722 11.563 59.321 1.00 71.00 383 GLN A CA 1
ATOM 3155 C C . GLN A 1 383 ? -38.582 10.525 60.051 1.00 71.00 383 GLN A C 1
ATOM 3157 O O . GLN A 1 383 ? -38.755 10.592 61.261 1.00 71.00 383 GLN A O 1
ATOM 3162 N N . GLU A 1 384 ? -39.062 9.490 59.369 1.00 70.06 384 GLU A N 1
ATOM 3163 C CA . GLU A 1 384 ? -39.779 8.386 60.020 1.00 70.06 384 GLU A CA 1
ATOM 3164 C C . GLU A 1 384 ? -38.886 7.537 60.954 1.00 70.06 384 GLU A C 1
ATOM 3166 O O . GLU A 1 384 ? -39.400 6.813 61.809 1.00 70.06 384 GLU A O 1
ATOM 3171 N N . SER A 1 385 ? -37.554 7.635 60.849 1.00 63.72 385 SER A N 1
ATOM 3172 C CA . SER A 1 385 ? -36.586 6.841 61.631 1.00 63.72 385 SER A CA 1
ATOM 3173 C C . SER A 1 385 ? -36.209 7.423 63.009 1.00 63.72 385 SER A C 1
ATOM 3175 O O . SER A 1 385 ? -35.262 6.956 63.644 1.00 63.72 385 SER A O 1
ATOM 3177 N N . HIS A 1 386 ? -36.963 8.406 63.524 1.00 51.34 386 HIS A N 1
ATOM 3178 C CA . HIS A 1 386 ? -36.686 9.197 64.744 1.00 51.34 386 HIS A CA 1
ATOM 3179 C C . HIS A 1 386 ? -36.386 8.438 66.067 1.00 51.34 386 HIS A C 1
ATOM 3181 O O . HIS A 1 386 ? -36.135 9.080 67.088 1.00 51.34 386 HIS A O 1
ATOM 3187 N N . HIS A 1 387 ? -36.369 7.103 66.097 1.00 52.31 387 HIS A N 1
ATOM 3188 C CA . HIS A 1 387 ? -35.962 6.314 67.266 1.00 52.31 387 HIS A CA 1
ATOM 3189 C C . HIS A 1 387 ? -34.505 5.824 67.259 1.00 52.31 387 HIS A C 1
ATOM 3191 O O . HIS A 1 387 ? -34.035 5.343 68.292 1.00 52.31 387 HIS A O 1
ATOM 3197 N N . THR A 1 388 ? -33.761 5.978 66.165 1.00 49.84 388 THR A N 1
ATOM 3198 C CA . THR A 1 388 ? -32.327 5.648 66.124 1.00 49.84 388 THR A CA 1
ATOM 3199 C C . THR A 1 388 ? -31.465 6.888 66.367 1.00 49.84 388 THR A C 1
ATOM 3201 O O . THR A 1 388 ? -31.746 7.953 65.831 1.00 49.84 388 THR A O 1
ATOM 3204 N N . GLN A 1 389 ? -30.414 6.752 67.187 1.00 48.81 389 GLN A N 1
ATOM 3205 C CA . GLN A 1 389 ? -29.507 7.802 67.701 1.00 48.81 389 GLN A CA 1
ATOM 3206 C C . GLN A 1 389 ? -28.700 8.598 66.643 1.00 48.81 389 GLN A C 1
ATOM 3208 O O . GLN A 1 389 ? -27.674 9.186 66.974 1.00 48.81 389 GLN A O 1
ATOM 3213 N N . LEU A 1 390 ? -29.142 8.680 65.388 1.00 49.91 390 LEU A N 1
ATOM 3214 C CA . LEU A 1 390 ? -28.619 9.627 64.401 1.00 49.91 390 LEU A CA 1
ATOM 3215 C C . LEU A 1 390 ? -29.188 11.033 64.663 1.00 49.91 390 LEU A C 1
ATOM 3217 O O . LEU A 1 390 ? -29.896 11.625 63.857 1.00 49.91 390 LEU A O 1
ATOM 3221 N N . SER A 1 391 ? -28.858 11.584 65.828 1.00 54.53 391 SER A N 1
ATOM 3222 C CA . SER A 1 391 ? -28.915 13.023 66.071 1.00 54.53 391 SER A CA 1
ATOM 3223 C C . SER A 1 391 ? -27.744 13.662 65.325 1.00 54.53 391 SER A C 1
ATOM 3225 O O . SER A 1 391 ? -26.689 13.867 65.914 1.00 54.53 391 SER A O 1
ATOM 3227 N N . ASN A 1 392 ? -27.906 13.949 64.036 1.00 59.19 392 ASN A N 1
ATOM 3228 C CA . ASN A 1 392 ? -26.920 14.721 63.285 1.00 59.19 392 ASN A CA 1
ATOM 3229 C C . ASN A 1 392 ? -27.621 15.886 62.591 1.00 59.19 392 ASN A C 1
ATOM 3231 O O . ASN A 1 392 ? -28.023 15.782 61.431 1.00 59.19 392 ASN A O 1
ATOM 3235 N N . GLU A 1 393 ? -27.727 17.006 63.308 1.00 65.38 393 GLU A N 1
ATOM 3236 C CA . GLU A 1 393 ? -27.962 18.324 62.703 1.00 65.38 393 GLU A CA 1
ATOM 3237 C C . GLU A 1 393 ? -27.010 18.535 61.510 1.00 65.38 393 GLU A C 1
ATOM 3239 O O . GLU A 1 393 ? -27.465 18.960 60.456 1.00 65.38 393 GLU A O 1
ATOM 3244 N N . ASP A 1 394 ? -25.762 18.054 61.601 1.00 62.03 394 ASP A N 1
ATOM 3245 C CA . ASP A 1 394 ? -24.773 18.023 60.513 1.00 62.03 394 ASP A CA 1
ATOM 3246 C C . ASP A 1 394 ? -25.220 17.253 59.255 1.00 62.03 394 ASP A C 1
ATOM 3248 O O . ASP A 1 394 ? -24.861 17.616 58.137 1.00 62.03 394 ASP A O 1
ATOM 3252 N N . PHE A 1 395 ? -25.967 16.150 59.396 1.00 64.25 395 PHE A N 1
ATOM 3253 C CA . PHE A 1 395 ? -26.436 15.373 58.239 1.00 64.25 395 PHE A CA 1
ATOM 3254 C C . PHE A 1 395 ? -27.593 16.089 57.548 1.00 64.25 395 PHE A C 1
ATOM 3256 O O . PHE A 1 395 ? -27.630 16.151 56.322 1.00 64.25 395 PHE A O 1
ATOM 3263 N N . ILE A 1 396 ? -28.495 16.682 58.334 1.00 69.62 396 ILE A N 1
ATOM 3264 C CA . ILE A 1 396 ? -29.595 17.507 57.827 1.00 69.62 396 ILE A CA 1
ATOM 3265 C C . ILE A 1 396 ? -29.049 18.784 57.172 1.00 69.62 396 ILE A C 1
ATOM 3267 O O . ILE A 1 396 ? -29.516 19.167 56.103 1.00 69.62 396 ILE A O 1
ATOM 3271 N N . GLU A 1 397 ? -28.040 19.426 57.761 1.00 74.62 397 GLU A N 1
ATOM 3272 C CA . GLU A 1 397 ? -27.374 20.600 57.190 1.00 74.62 397 GLU A CA 1
ATOM 3273 C C . GLU A 1 397 ? -26.660 20.265 55.874 1.00 74.62 397 GLU A C 1
ATOM 3275 O O . GLU A 1 397 ? -26.815 20.998 54.895 1.00 74.62 397 GLU A O 1
ATOM 3280 N N . ASN A 1 398 ? -25.972 19.121 55.805 1.00 67.25 398 ASN A N 1
ATOM 3281 C CA . ASN A 1 398 ? -25.365 18.645 54.564 1.00 67.25 398 ASN A CA 1
ATOM 3282 C C . ASN A 1 398 ? -26.423 18.284 53.501 1.00 67.25 398 ASN A C 1
ATOM 3284 O O . ASN A 1 398 ? -26.217 18.559 52.323 1.00 67.25 398 ASN A O 1
ATOM 3288 N N . LEU A 1 399 ? -27.570 17.711 53.886 1.00 67.56 399 LEU A N 1
ATOM 3289 C CA . LEU A 1 399 ? -28.674 17.455 52.950 1.00 67.56 399 LEU A CA 1
ATOM 3290 C C . LEU A 1 399 ? -29.249 18.770 52.396 1.00 67.56 399 LEU A C 1
ATOM 3292 O O . LEU A 1 399 ? -29.498 18.896 51.200 1.00 67.56 399 LEU A O 1
ATOM 3296 N N . ASN A 1 400 ? -29.405 19.777 53.259 1.00 76.19 400 ASN A N 1
ATOM 3297 C CA . ASN A 1 400 ? -29.906 21.097 52.877 1.00 76.19 400 ASN A CA 1
ATOM 3298 C C . ASN A 1 400 ? -28.921 21.863 51.975 1.00 76.19 400 ASN A C 1
ATOM 3300 O O . ASN A 1 400 ? -29.350 22.601 51.085 1.00 76.19 400 ASN A O 1
ATOM 3304 N N . SER A 1 401 ? -27.608 21.723 52.192 1.00 73.56 401 SER A N 1
ATOM 3305 C CA . SER A 1 401 ? -26.592 22.333 51.323 1.00 73.56 401 SER A CA 1
ATOM 3306 C C . SER A 1 401 ? -26.568 21.668 49.945 1.00 73.56 401 SER A C 1
ATOM 3308 O O . SER A 1 401 ? -26.521 22.360 48.928 1.00 73.56 401 SER A O 1
ATOM 3310 N N . TYR A 1 402 ? -26.719 20.346 49.907 1.00 66.25 402 TYR A N 1
ATOM 3311 C CA . TYR A 1 402 ? -26.851 19.558 48.688 1.00 66.25 402 TYR A CA 1
ATOM 3312 C C . TYR A 1 402 ? -28.116 19.909 47.885 1.00 66.25 402 TYR A C 1
ATOM 3314 O O . TYR A 1 402 ? -28.060 20.084 46.670 1.00 66.25 402 TYR A O 1
ATOM 3322 N N . GLU A 1 403 ? -29.253 20.119 48.554 1.00 72.00 403 GLU A N 1
ATOM 3323 C CA . GLU A 1 403 ? -30.488 20.604 47.919 1.00 72.00 403 GLU A CA 1
ATOM 3324 C C . GLU A 1 403 ? -30.339 21.988 47.294 1.00 72.00 403 GLU A C 1
ATOM 3326 O O . GLU A 1 403 ? -30.913 22.258 46.238 1.00 72.00 403 GLU A O 1
ATOM 3331 N N . ARG A 1 404 ? -29.553 22.869 47.922 1.00 79.00 404 ARG A N 1
ATOM 3332 C CA . ARG A 1 404 ? -29.261 24.189 47.360 1.00 79.00 404 ARG A CA 1
ATOM 3333 C C . ARG A 1 404 ? -28.451 24.069 46.067 1.00 79.00 404 ARG A C 1
ATOM 3335 O O . ARG A 1 404 ? -28.853 24.66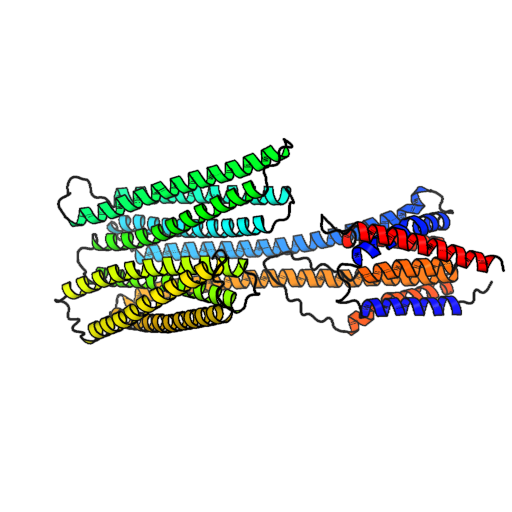3 45.073 1.00 79.00 404 ARG A O 1
ATOM 3342 N N . ILE A 1 405 ? -27.392 23.254 46.069 1.00 71.69 405 ILE A N 1
ATOM 3343 C CA . ILE A 1 405 ? -26.550 22.991 44.886 1.00 71.69 405 ILE A CA 1
ATOM 3344 C C . ILE A 1 405 ? -27.390 22.414 43.736 1.00 71.69 405 ILE A C 1
ATOM 3346 O O . ILE A 1 405 ? -27.267 22.846 42.593 1.00 71.69 405 ILE A O 1
ATOM 3350 N N . ARG A 1 406 ? -28.312 21.495 44.037 1.00 64.19 406 ARG A N 1
ATOM 3351 C CA . ARG A 1 406 ? -29.214 20.906 43.035 1.00 64.19 406 ARG A CA 1
ATOM 3352 C C . ARG A 1 406 ? -30.238 21.862 42.475 1.00 64.19 406 ARG A C 1
ATOM 3354 O O . ARG A 1 406 ? -30.517 21.833 41.280 1.00 64.19 406 ARG A O 1
ATOM 3361 N N . LYS A 1 407 ? -30.818 22.704 43.327 1.00 80.19 407 LYS A N 1
ATOM 3362 C CA . LYS A 1 407 ? -31.743 23.737 42.870 1.00 80.19 407 LYS A CA 1
ATOM 3363 C C . LYS A 1 407 ? -31.041 24.681 41.894 1.00 80.19 407 LYS A C 1
ATOM 3365 O O . LYS A 1 407 ? -31.597 24.995 40.848 1.00 80.19 407 LYS A O 1
ATOM 3370 N N . GLU A 1 408 ? -29.811 25.069 42.216 1.00 80.25 408 GLU A N 1
ATOM 3371 C CA . GLU A 1 408 ? -28.961 25.874 41.340 1.00 80.25 408 GLU A CA 1
ATOM 3372 C C . GLU A 1 408 ? -28.641 25.141 40.022 1.00 80.25 408 GLU A C 1
ATOM 3374 O O . GLU A 1 408 ? -28.756 25.736 38.951 1.00 80.25 408 GLU A O 1
ATOM 3379 N N . GLN A 1 409 ? -28.343 23.837 40.067 1.00 71.44 409 GLN A N 1
ATOM 3380 C CA . GLN A 1 409 ? -28.114 23.007 38.876 1.00 71.44 409 GLN A CA 1
ATOM 3381 C C . GLN A 1 409 ? -29.360 22.912 37.976 1.00 71.44 409 GLN A C 1
ATOM 3383 O O . GLN A 1 409 ? -29.264 23.122 36.767 1.00 71.44 409 GLN A O 1
ATOM 3388 N N . LYS A 1 410 ? -30.543 22.677 38.557 1.00 74.75 410 LYS A N 1
ATOM 3389 C CA . LYS A 1 410 ? -31.829 22.625 37.838 1.00 74.75 410 LYS A CA 1
ATOM 3390 C C . LYS A 1 410 ? -32.157 23.961 37.170 1.00 74.75 410 LYS A C 1
ATOM 3392 O O . LYS A 1 410 ? -32.583 23.991 36.019 1.00 74.75 410 LYS A O 1
ATOM 3397 N N . GLU A 1 411 ? -31.935 25.073 37.870 1.00 80.94 411 GLU A N 1
ATOM 3398 C CA . GLU A 1 411 ? -32.099 26.418 37.306 1.00 80.94 411 GLU A CA 1
ATOM 3399 C C . GLU A 1 411 ? -31.102 26.696 36.166 1.00 80.94 411 GLU A C 1
ATOM 3401 O O . GLU A 1 411 ? -31.456 27.390 35.213 1.00 80.94 411 GLU A O 1
ATOM 3406 N N . SER A 1 412 ? -29.887 26.139 36.227 1.00 79.44 412 SER A N 1
ATOM 3407 C CA . SER A 1 412 ? -28.888 26.236 35.152 1.00 79.44 412 SER A CA 1
ATOM 3408 C C . SER A 1 412 ? -29.297 25.450 33.907 1.00 79.44 412 SER A C 1
ATOM 3410 O O . SER A 1 412 ? -29.239 25.990 32.807 1.00 79.44 412 SER A O 1
ATOM 3412 N N . MET A 1 413 ? -29.771 24.211 34.072 1.00 70.56 413 MET A N 1
ATOM 3413 C CA . MET A 1 413 ? -30.222 23.364 32.959 1.00 70.56 413 MET A CA 1
ATOM 3414 C C . MET A 1 413 ? -31.442 23.927 32.230 1.00 70.56 413 MET A C 1
ATOM 3416 O O . MET A 1 413 ? -31.540 23.836 31.012 1.00 70.56 413 MET A O 1
ATOM 3420 N N . ILE A 1 414 ? -32.376 24.551 32.955 1.00 78.62 414 ILE A N 1
ATOM 3421 C CA . ILE A 1 414 ? -33.516 25.228 32.319 1.00 78.62 414 ILE A CA 1
ATOM 3422 C C . ILE A 1 414 ? -33.020 26.363 31.412 1.00 78.62 414 ILE A C 1
ATOM 3424 O O . ILE A 1 414 ? -33.504 26.503 30.292 1.00 78.62 414 ILE A O 1
ATOM 3428 N N . LYS A 1 415 ? -32.029 27.142 31.869 1.00 82.31 415 LYS A N 1
ATOM 3429 C CA . LYS A 1 415 ? -31.435 28.217 31.061 1.00 82.31 415 LYS A CA 1
ATOM 3430 C C . LYS A 1 415 ? -30.695 27.679 29.843 1.00 82.31 415 LYS A C 1
ATOM 3432 O O . LYS A 1 415 ? -30.829 28.257 28.775 1.00 82.31 415 LYS A O 1
ATOM 3437 N N . GLU A 1 416 ? -29.942 26.597 30.007 1.00 74.62 416 GLU A N 1
ATOM 3438 C CA . GLU A 1 416 ? -29.216 25.915 28.931 1.00 74.62 416 GLU A CA 1
ATOM 3439 C C . GLU A 1 416 ? -30.171 25.439 27.835 1.00 74.62 416 GLU A C 1
ATOM 3441 O O . GLU A 1 416 ? -30.045 25.861 26.688 1.00 74.62 416 GLU A O 1
ATOM 3446 N N . ARG A 1 417 ? -31.227 24.712 28.214 1.00 73.38 417 ARG A N 1
ATOM 3447 C CA . ARG A 1 417 ? -32.285 24.285 27.296 1.00 73.38 417 ARG A CA 1
ATOM 3448 C C . ARG A 1 417 ? -32.947 25.457 26.581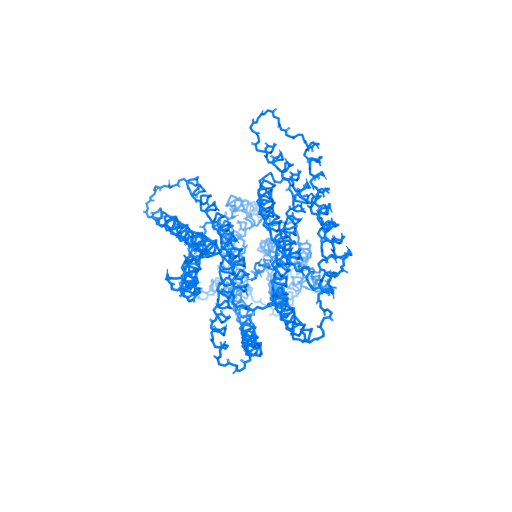 1.00 73.38 417 ARG A C 1
ATOM 3450 O O . ARG A 1 417 ? -33.228 25.378 25.384 1.00 73.38 417 ARG A O 1
ATOM 3457 N N . ASP A 1 418 ? -33.259 26.536 27.294 1.00 82.38 418 ASP A N 1
ATOM 3458 C CA . ASP A 1 418 ? -33.845 27.729 26.677 1.00 82.38 418 ASP A CA 1
ATOM 3459 C C . ASP A 1 418 ? -32.884 28.340 25.640 1.00 82.38 418 ASP A C 1
ATOM 3461 O O . ASP A 1 418 ? -33.318 28.793 24.572 1.00 82.38 418 ASP A O 1
ATOM 3465 N N . LEU A 1 419 ? -31.580 28.295 25.919 1.00 80.00 419 LEU A N 1
ATOM 3466 C CA . LEU A 1 419 ? -30.516 28.770 25.042 1.00 80.00 419 LEU A CA 1
ATOM 3467 C C . LEU A 1 419 ? -30.339 27.882 23.803 1.00 80.00 419 LEU A C 1
ATOM 3469 O O . LEU A 1 419 ? -30.305 28.396 22.686 1.00 80.00 419 LEU A O 1
ATOM 3473 N N . GLU A 1 420 ? -30.299 26.562 23.973 1.00 72.00 420 GLU A N 1
ATOM 3474 C CA . GLU A 1 420 ? -30.241 25.573 22.891 1.00 72.00 420 GLU A CA 1
ATOM 3475 C C . GLU A 1 420 ? -31.445 25.695 21.966 1.00 72.00 420 GLU A C 1
ATOM 3477 O O . GLU A 1 420 ? -31.307 25.796 20.748 1.00 72.00 420 GLU A O 1
ATOM 3482 N N . ASN A 1 421 ? -32.648 25.783 22.536 1.00 75.31 421 ASN A N 1
ATOM 3483 C CA . ASN A 1 421 ? -33.868 25.968 21.762 1.00 75.31 421 ASN A CA 1
ATOM 3484 C C . ASN A 1 421 ? -33.863 27.297 20.999 1.00 75.31 421 ASN A C 1
ATOM 3486 O O . ASN A 1 421 ? -34.395 27.378 19.887 1.00 75.31 421 ASN A O 1
ATOM 3490 N N . SER A 1 422 ? -33.272 28.344 21.576 1.00 80.94 422 SER A N 1
ATOM 3491 C CA . SER A 1 422 ? -33.058 29.625 20.900 1.00 80.94 422 SER A CA 1
ATOM 3492 C C . SER A 1 422 ? -32.057 29.493 19.744 1.00 80.94 422 SER A C 1
ATOM 3494 O O . SER A 1 422 ? -32.330 29.972 18.639 1.00 80.94 422 SER A O 1
ATOM 3496 N N . LEU A 1 423 ? -30.949 28.773 19.951 1.00 77.25 423 LEU A N 1
ATOM 3497 C CA . LEU A 1 423 ? -29.921 28.489 18.946 1.00 77.25 423 LEU A CA 1
ATOM 3498 C C . LEU A 1 423 ? -30.476 27.670 17.775 1.00 77.25 423 LEU A C 1
ATOM 3500 O O . LEU A 1 423 ? -30.351 28.086 16.621 1.00 77.25 423 LEU A O 1
ATOM 3504 N N . VAL A 1 424 ? -31.169 26.564 18.055 1.00 72.00 424 VAL A N 1
ATOM 3505 C CA . VAL A 1 424 ? -31.801 25.703 17.044 1.00 72.00 424 VAL A CA 1
ATOM 3506 C C . VAL A 1 424 ? -32.826 26.494 16.232 1.00 72.00 424 VAL A C 1
ATOM 3508 O O . VAL A 1 424 ? -32.778 26.485 15.000 1.00 72.00 424 VAL A O 1
ATOM 3511 N N . LYS A 1 425 ? -33.709 27.265 16.885 1.00 78.69 425 LYS A N 1
ATOM 3512 C CA . LYS A 1 425 ? -34.678 28.133 16.186 1.00 78.69 425 LYS A CA 1
ATOM 3513 C C . LYS A 1 425 ? -33.992 29.208 15.341 1.00 78.69 425 LYS A C 1
ATOM 3515 O O . LYS A 1 425 ? -34.455 29.501 14.239 1.00 78.69 425 LYS A O 1
ATOM 3520 N N . GLY A 1 426 ? -32.892 29.777 15.830 1.00 77.81 426 GLY A N 1
ATOM 3521 C CA . GLY A 1 426 ? -32.088 30.767 15.116 1.00 77.81 426 GLY A CA 1
ATOM 3522 C C . GLY A 1 426 ? -31.404 30.219 13.862 1.00 77.81 426 GLY A C 1
ATOM 3523 O O . GLY A 1 426 ? -31.311 30.919 12.852 1.00 77.81 426 GLY A O 1
ATOM 3524 N N . LEU A 1 427 ? -30.956 28.963 13.906 1.00 71.12 427 LEU A N 1
ATOM 3525 C CA . LEU A 1 427 ? -30.266 28.288 12.803 1.00 71.12 427 LEU A CA 1
ATOM 3526 C C . LEU A 1 427 ? -31.230 27.692 11.761 1.00 71.12 427 LEU A C 1
ATOM 3528 O O . LEU A 1 427 ? -30.894 27.671 10.567 1.00 71.12 427 LEU A O 1
ATOM 3532 N N . MET A 1 428 ? -32.415 27.253 12.200 1.00 69.31 428 MET A N 1
ATOM 3533 C CA . MET A 1 428 ? -33.482 26.649 11.382 1.00 69.31 428 MET A CA 1
ATOM 3534 C C . MET A 1 428 ? -34.456 27.673 10.764 1.00 69.31 428 MET A C 1
ATOM 3536 O O . MET A 1 428 ? -35.228 27.323 9.877 1.00 69.31 428 MET A O 1
ATOM 3540 N N . GLY A 1 429 ? -34.471 28.928 11.229 1.00 71.62 429 GLY A N 1
ATOM 3541 C CA . GLY A 1 429 ? -35.501 29.905 10.861 1.00 71.62 429 GLY A CA 1
ATOM 3542 C C . GLY A 1 429 ? -35.512 30.330 9.383 1.00 71.62 429 GLY A C 1
ATOM 3543 O O . GLY A 1 429 ? -34.533 30.878 8.867 1.00 71.62 429 GLY A O 1
ATOM 3544 N N . ASP A 1 430 ? -36.674 30.187 8.735 1.00 54.06 430 ASP A N 1
ATOM 3545 C CA . ASP A 1 430 ? -36.941 30.675 7.380 1.00 54.06 430 ASP A CA 1
ATOM 3546 C C . ASP A 1 430 ? -37.048 32.220 7.338 1.00 54.06 430 ASP A C 1
ATOM 3548 O O . ASP A 1 430 ? -38.064 32.845 7.640 1.00 54.06 430 ASP A O 1
ATOM 3552 N N . ASN A 1 431 ? -35.955 32.848 6.900 1.00 52.75 431 ASN A N 1
ATOM 3553 C CA . ASN A 1 431 ? -35.901 34.094 6.123 1.00 52.75 431 ASN A CA 1
ATOM 3554 C C . ASN A 1 431 ? -36.113 35.503 6.722 1.00 52.75 431 ASN A C 1
ATOM 3556 O O . ASN A 1 431 ? -35.984 36.434 5.927 1.00 52.75 431 ASN A O 1
ATOM 3560 N N . GLN A 1 432 ? -36.303 35.778 8.025 1.00 49.41 432 GLN A N 1
ATOM 3561 C CA . GLN A 1 432 ? -36.331 37.207 8.466 1.00 49.41 432 GLN A CA 1
ATOM 3562 C C . GLN A 1 432 ? -35.542 37.645 9.710 1.00 49.41 432 GLN A C 1
ATOM 3564 O O . GLN A 1 432 ? -35.372 38.849 9.900 1.00 49.41 432 GLN A O 1
ATOM 3569 N N . LYS A 1 433 ? -34.935 36.744 10.485 1.00 54.75 433 LYS A N 1
ATOM 3570 C CA . LYS A 1 433 ? -33.875 37.109 11.444 1.00 54.75 433 LYS A CA 1
ATOM 3571 C C . LYS A 1 433 ? -32.842 35.992 11.501 1.00 54.75 433 LYS A C 1
ATOM 3573 O O . LYS A 1 433 ? -32.951 35.093 12.324 1.00 54.75 433 LYS A O 1
ATOM 3578 N N . LYS A 1 434 ? -31.862 36.029 10.593 1.00 65.06 434 LYS A N 1
ATOM 3579 C CA . LYS A 1 434 ? -30.653 35.218 10.772 1.00 65.06 434 LYS A CA 1
ATOM 3580 C C . LYS A 1 434 ? -29.974 35.710 12.043 1.00 65.06 434 LYS A C 1
ATOM 3582 O O . LYS A 1 434 ? -29.711 36.909 12.136 1.00 65.06 434 LYS A O 1
ATOM 3587 N N . LEU A 1 435 ? -29.735 34.794 12.980 1.00 72.56 435 LEU A N 1
ATOM 3588 C CA . LEU A 1 435 ? -28.924 35.062 14.161 1.00 72.56 435 LEU A CA 1
ATOM 3589 C C . LEU A 1 435 ? -27.609 35.687 13.681 1.00 72.56 435 LEU A C 1
ATOM 3591 O O . LEU A 1 435 ? -26.949 35.141 12.788 1.00 72.56 435 LEU A O 1
ATOM 3595 N N . SER A 1 436 ? -27.273 36.875 14.176 1.00 81.69 436 SER A N 1
ATOM 3596 C CA . SER A 1 436 ? -25.998 37.486 13.812 1.00 81.69 436 SER A CA 1
ATOM 3597 C C . SER A 1 436 ? -24.856 36.618 14.346 1.00 81.69 436 SER A C 1
ATOM 3599 O O . SER A 1 436 ? -25.003 35.952 15.366 1.00 81.69 436 SER A O 1
ATOM 3601 N N . LEU A 1 437 ? -23.699 36.624 13.676 1.00 72.19 437 LEU A N 1
ATOM 3602 C CA . LEU A 1 437 ? -22.521 35.889 14.159 1.00 72.19 437 LEU A CA 1
ATOM 3603 C C . LEU A 1 437 ? -22.162 36.293 15.601 1.00 72.19 437 LEU A C 1
ATOM 3605 O O . LEU A 1 437 ? -21.698 35.468 16.380 1.00 72.19 437 LEU A O 1
ATOM 3609 N N . LEU A 1 438 ? -22.422 37.555 15.956 1.00 75.69 438 LEU A N 1
ATOM 3610 C CA . LEU A 1 438 ? -22.234 38.080 17.302 1.00 75.69 438 LEU A CA 1
ATOM 3611 C C . LEU A 1 438 ? -23.213 37.448 18.305 1.00 75.69 438 LEU A C 1
ATOM 3613 O O . LEU A 1 438 ? -22.754 36.910 19.301 1.00 75.69 438 LEU A O 1
ATOM 3617 N N . GLU A 1 439 ? -24.518 37.425 18.011 1.00 79.88 439 GLU A N 1
ATOM 3618 C CA . GLU A 1 439 ? -25.531 36.760 18.855 1.00 79.88 439 GLU A CA 1
ATOM 3619 C C . GLU A 1 439 ? -25.272 35.250 18.980 1.00 79.88 439 GLU A C 1
ATOM 3621 O O . GLU A 1 439 ? -25.465 34.675 20.045 1.00 79.88 439 GLU A O 1
ATOM 3626 N N . LEU A 1 440 ? -24.797 34.600 17.910 1.00 77.50 440 LEU A N 1
ATOM 3627 C CA . LEU A 1 440 ? -24.399 33.191 17.947 1.00 77.50 440 LEU A CA 1
ATOM 3628 C C . LEU A 1 440 ? -23.219 32.975 18.898 1.00 77.50 440 LEU A C 1
ATOM 3630 O O . LEU A 1 440 ? -23.245 32.057 19.709 1.00 77.50 440 LEU A O 1
ATOM 3634 N N . THR A 1 441 ? -22.205 33.836 18.817 1.00 74.44 441 THR A N 1
ATOM 3635 C CA . THR A 1 441 ? -21.015 33.754 19.674 1.00 74.44 441 THR A CA 1
ATOM 3636 C C . THR A 1 441 ? -21.358 34.052 21.135 1.00 74.44 441 THR A C 1
ATOM 3638 O O . THR A 1 441 ? -20.847 33.385 22.028 1.00 74.44 441 THR A O 1
ATOM 3641 N N . GLU A 1 442 ? -22.235 35.027 21.389 1.00 82.38 442 GLU A N 1
ATOM 3642 C CA . GLU A 1 442 ? -22.709 35.367 22.736 1.00 82.38 442 GLU A CA 1
ATOM 3643 C C . GLU A 1 442 ? -23.518 34.221 23.354 1.00 82.38 442 GLU A C 1
ATOM 3645 O O . GLU A 1 442 ? -23.235 33.832 24.485 1.00 82.38 442 GLU A O 1
ATOM 3650 N N . ASN A 1 443 ? -24.435 33.612 22.595 1.00 81.94 443 ASN A N 1
ATOM 3651 C CA . ASN A 1 443 ? -25.195 32.452 23.058 1.00 81.94 443 ASN A CA 1
ATOM 3652 C C . ASN A 1 443 ? -24.286 31.234 23.288 1.00 81.94 443 ASN A C 1
ATOM 3654 O O . ASN A 1 443 ? -24.405 30.574 24.309 1.00 81.94 443 ASN A O 1
ATOM 3658 N N . LEU A 1 444 ? -23.329 30.941 22.404 1.00 75.62 444 LEU A N 1
ATOM 3659 C CA . LEU A 1 444 ? -22.385 29.836 22.633 1.00 75.62 444 LEU A CA 1
ATOM 3660 C C . LEU A 1 444 ? -21.511 30.070 23.876 1.00 75.62 444 LEU A C 1
ATOM 3662 O O . LEU A 1 444 ? -21.232 29.140 24.627 1.00 75.62 444 LEU A O 1
ATOM 3666 N N . LEU A 1 445 ? -21.110 31.318 24.136 1.00 80.31 445 LEU A N 1
ATOM 3667 C CA . LEU A 1 445 ? -20.350 31.664 25.336 1.00 80.31 445 LEU A CA 1
ATOM 3668 C C . LEU A 1 445 ? -21.197 31.543 26.614 1.00 80.31 445 LEU A C 1
ATOM 3670 O O . LEU A 1 445 ? -20.689 31.115 27.650 1.00 80.31 445 LEU A O 1
ATOM 3674 N N . GLU A 1 446 ? -22.472 31.928 26.564 1.00 82.75 446 GLU A N 1
ATOM 3675 C CA . GLU A 1 446 ? -23.411 31.758 27.678 1.00 82.75 446 GLU A CA 1
ATOM 3676 C C . GLU A 1 446 ? -23.709 30.275 27.946 1.00 82.75 446 GLU A C 1
ATOM 3678 O O . GLU A 1 446 ? -23.725 29.870 29.111 1.00 82.75 446 GLU A O 1
ATOM 3683 N N . LEU A 1 447 ? -23.817 29.456 26.893 1.00 75.31 447 LEU A N 1
ATOM 3684 C CA . LEU A 1 447 ? -23.958 28.001 26.989 1.00 75.31 447 LEU A CA 1
ATOM 3685 C C . LEU A 1 447 ? -22.757 27.378 27.712 1.00 75.31 447 LEU A C 1
ATOM 3687 O O . LEU A 1 447 ? -22.920 26.727 28.742 1.00 75.31 447 LEU A O 1
ATOM 3691 N N . LYS A 1 448 ? -21.542 27.711 27.261 1.00 77.56 448 LYS A N 1
ATOM 3692 C CA . LYS A 1 448 ? -20.281 27.275 27.874 1.00 77.56 448 LYS A CA 1
ATOM 3693 C C . LYS A 1 448 ? -20.172 27.630 29.355 1.00 77.56 448 LYS A C 1
ATOM 3695 O O . LYS A 1 448 ? -19.705 26.841 30.176 1.00 77.56 448 LYS A O 1
ATOM 3700 N N . ASN A 1 449 ? -20.589 28.841 29.723 1.00 79.75 449 ASN A N 1
ATOM 3701 C CA . ASN A 1 449 ? -20.581 29.269 31.122 1.00 79.75 449 ASN A CA 1
ATOM 3702 C C . ASN A 1 449 ? -21.598 28.486 31.972 1.00 79.75 449 ASN A C 1
ATOM 3704 O O . ASN A 1 449 ? -21.329 28.238 33.148 1.00 79.75 449 ASN A O 1
ATOM 3708 N N . SER A 1 450 ? -22.733 28.083 31.390 1.00 75.12 450 SER A N 1
ATOM 3709 C CA . SER A 1 450 ? -23.728 27.229 32.052 1.00 75.12 450 SER A CA 1
ATOM 3710 C C . SER A 1 450 ? -23.170 25.823 32.302 1.00 75.12 450 SER A C 1
ATOM 3712 O O . SER A 1 450 ? -23.247 25.331 33.428 1.00 75.12 450 SER A O 1
ATOM 3714 N N . PHE A 1 451 ? -22.493 25.224 31.318 1.00 69.62 451 PHE A N 1
ATOM 3715 C CA . PHE A 1 451 ? -21.839 23.920 31.476 1.00 69.62 451 PHE A CA 1
ATOM 3716 C C . PHE A 1 451 ? -20.722 23.936 32.524 1.00 69.62 451 PHE A C 1
ATOM 3718 O O . PHE A 1 451 ? -20.675 23.074 33.402 1.00 69.62 451 PHE A O 1
ATOM 3725 N N . MET A 1 452 ? -19.873 24.968 32.520 1.00 72.38 452 MET A N 1
ATOM 3726 C CA . MET A 1 452 ? -18.840 25.152 33.547 1.00 72.38 452 MET A CA 1
ATOM 3727 C C . MET A 1 452 ? -19.422 25.235 34.966 1.00 72.38 452 MET A C 1
ATOM 3729 O O . MET A 1 452 ? -18.845 24.685 35.906 1.00 72.38 452 MET A O 1
ATOM 3733 N N . PHE A 1 453 ? -20.568 25.900 35.132 1.00 78.50 453 PHE A N 1
ATOM 3734 C CA . PHE A 1 453 ? -21.265 25.975 36.415 1.00 78.50 453 PHE A CA 1
ATOM 3735 C C . PHE A 1 453 ? -21.806 24.606 36.855 1.00 78.50 453 PHE A C 1
ATOM 3737 O O . PHE A 1 453 ? -21.710 24.240 38.027 1.00 78.50 453 PHE A O 1
ATOM 3744 N N . GLN A 1 454 ? -22.314 23.805 35.920 1.00 70.00 454 GLN A N 1
ATOM 3745 C CA . GLN A 1 454 ? -22.774 22.450 36.217 1.00 70.00 454 GLN A CA 1
ATOM 3746 C C . GLN A 1 454 ? -21.641 21.493 36.578 1.00 70.00 454 GLN A C 1
ATOM 3748 O O . GLN A 1 454 ? -21.825 20.673 37.477 1.00 70.00 454 GLN A O 1
ATOM 3753 N N . ALA A 1 455 ? -20.476 21.624 35.940 1.00 68.06 455 ALA A N 1
ATOM 3754 C CA . ALA A 1 455 ? -19.270 20.884 36.303 1.00 68.06 455 ALA A CA 1
ATOM 3755 C C . ALA A 1 455 ? -18.944 21.070 37.793 1.00 68.06 455 ALA A C 1
ATOM 3757 O O . ALA A 1 455 ? -18.719 20.106 38.528 1.00 68.06 455 ALA A O 1
ATOM 3758 N N . GLU A 1 456 ? -18.991 22.326 38.250 1.00 76.00 456 GLU A N 1
ATOM 3759 C CA . GLU A 1 456 ? -18.749 22.695 39.642 1.00 76.00 456 GLU A CA 1
ATOM 3760 C C . GLU A 1 456 ? -19.823 22.113 40.580 1.00 76.00 456 GLU A C 1
ATOM 3762 O O . GLU A 1 456 ? -19.508 21.662 41.685 1.00 76.00 456 GLU A O 1
ATOM 3767 N N . CYS A 1 457 ? -21.090 22.084 40.152 1.00 71.12 457 CYS A N 1
ATOM 3768 C CA . CYS A 1 457 ? -22.164 21.440 40.908 1.00 71.12 457 CYS A CA 1
ATOM 3769 C C . CYS A 1 457 ? -21.949 19.925 41.038 1.00 71.12 457 CYS A C 1
ATOM 3771 O O . CYS A 1 457 ? -21.987 19.424 42.162 1.00 71.12 457 CYS A O 1
ATOM 3773 N N . ILE A 1 458 ? -21.654 19.214 39.943 1.00 65.62 458 ILE A N 1
ATOM 3774 C CA . ILE A 1 458 ? -21.396 17.760 39.934 1.00 65.62 458 ILE A CA 1
ATOM 3775 C C . ILE A 1 458 ? -20.212 17.410 40.843 1.00 65.62 458 ILE A C 1
ATOM 3777 O O . ILE A 1 458 ? -20.266 16.447 41.610 1.00 65.62 458 ILE A O 1
ATOM 3781 N N . GLU A 1 459 ? -19.140 18.202 40.816 1.00 69.31 459 GLU A N 1
ATOM 3782 C CA . GLU A 1 459 ? -17.979 17.968 41.677 1.00 69.31 459 GLU A CA 1
ATOM 3783 C C . GLU A 1 459 ? -18.331 18.123 43.168 1.00 69.31 459 GLU A C 1
ATOM 3785 O O . GLU A 1 459 ? -17.947 17.286 43.993 1.00 69.31 459 GLU A O 1
ATOM 3790 N N . LYS A 1 460 ? -19.149 19.126 43.521 1.00 74.38 460 LYS A N 1
ATOM 3791 C CA . LYS A 1 460 ? -19.683 19.276 44.886 1.00 74.38 460 LYS A CA 1
ATOM 3792 C C . LYS A 1 460 ? -20.597 18.110 45.281 1.00 74.38 460 LYS A C 1
ATOM 3794 O O . LYS A 1 460 ? -20.561 17.683 46.437 1.00 74.38 460 LYS A O 1
ATOM 3799 N N . GLU A 1 461 ? -21.374 17.560 44.347 1.00 64.56 461 GLU A N 1
ATOM 3800 C CA . GLU A 1 461 ? -22.211 16.379 44.591 1.00 64.56 461 GLU A CA 1
ATOM 3801 C C . GLU A 1 461 ? -21.387 15.123 44.875 1.00 64.56 461 GLU A C 1
ATOM 3803 O O . GLU A 1 461 ? -21.681 14.398 45.827 1.00 64.56 461 GLU A O 1
ATOM 3808 N N . LYS A 1 462 ? -20.311 14.894 44.115 1.00 63.62 462 LYS A N 1
ATOM 3809 C CA . LYS A 1 462 ? -19.372 13.789 44.360 1.00 63.62 462 LYS A CA 1
ATOM 3810 C C . LYS A 1 462 ? -18.735 13.883 45.740 1.00 63.62 462 LYS A C 1
ATOM 3812 O O . LYS A 1 462 ? -18.671 12.884 46.459 1.00 63.62 462 LYS A O 1
ATOM 3817 N N . MET A 1 463 ? -18.296 15.082 46.131 1.00 69.62 463 MET A N 1
ATOM 3818 C CA . MET A 1 463 ? -17.735 15.316 47.465 1.00 69.62 463 MET A CA 1
ATOM 3819 C C . MET A 1 463 ? -18.758 15.026 48.574 1.00 69.62 463 MET A C 1
ATOM 3821 O O . MET A 1 463 ? -18.404 14.445 49.603 1.00 69.62 463 MET A O 1
ATOM 3825 N N . PHE A 1 464 ? -20.031 15.368 48.357 1.00 66.25 464 PHE A N 1
ATOM 3826 C CA . PHE A 1 464 ? -21.114 15.037 49.283 1.00 66.25 464 PHE A CA 1
ATOM 3827 C C . PHE A 1 464 ? -21.386 13.525 49.342 1.00 66.25 464 PHE A C 1
ATOM 3829 O O . PHE A 1 464 ? -21.402 12.961 50.437 1.00 66.25 464 PHE A O 1
ATOM 3836 N N . GLY A 1 465 ? -21.530 12.854 48.195 1.00 57.28 465 GLY A N 1
ATOM 3837 C CA . GLY A 1 465 ? -21.758 11.409 48.115 1.00 57.28 465 GLY A CA 1
ATOM 3838 C C . GLY A 1 465 ? -20.651 10.607 48.802 1.00 57.28 465 GLY A C 1
ATOM 3839 O O . GLY A 1 465 ? -20.944 9.704 49.582 1.00 57.28 465 GLY A O 1
ATOM 3840 N N . ALA A 1 466 ? -19.389 11.001 48.606 1.00 63.19 466 ALA A N 1
ATOM 3841 C CA . ALA A 1 466 ? -18.243 10.424 49.307 1.00 63.19 466 ALA A CA 1
ATOM 3842 C C . ALA A 1 466 ? -18.311 10.654 50.829 1.00 63.19 466 ALA A C 1
ATOM 3844 O O . ALA A 1 466 ? -18.117 9.717 51.599 1.00 63.19 466 ALA A O 1
ATOM 3845 N N . SER A 1 467 ? -18.661 11.869 51.274 1.00 65.94 467 SER A N 1
ATOM 3846 C CA . SER A 1 467 ? -18.805 12.191 52.703 1.00 65.94 467 SER A CA 1
ATOM 3847 C C . SER A 1 467 ? -19.935 11.406 53.383 1.00 65.94 467 SER A C 1
ATOM 3849 O O . SER A 1 467 ? -19.797 10.987 54.534 1.00 65.94 467 SER A O 1
ATOM 3851 N N . VAL A 1 468 ? -21.053 11.189 52.684 1.00 56.56 468 VAL A N 1
ATOM 3852 C CA . VAL A 1 468 ? -22.178 10.380 53.174 1.00 56.56 468 VAL A CA 1
ATOM 3853 C C . VAL A 1 468 ? -21.799 8.903 53.229 1.00 56.56 468 VAL A C 1
ATOM 3855 O O . VAL A 1 468 ? -22.072 8.249 54.236 1.00 56.56 468 VAL A O 1
ATOM 3858 N N . LEU A 1 469 ? -21.120 8.388 52.199 1.00 53.50 469 LEU A N 1
ATOM 3859 C CA . LEU A 1 469 ? -20.656 7.002 52.164 1.00 53.50 469 LEU A CA 1
ATOM 3860 C C . LEU A 1 469 ? -19.669 6.716 53.303 1.00 53.50 469 LEU A C 1
ATOM 3862 O O . LEU A 1 469 ? -19.850 5.739 54.025 1.00 53.50 469 LEU A O 1
ATOM 3866 N N . ASP A 1 470 ? -18.702 7.606 53.537 1.00 59.56 470 ASP A N 1
ATOM 3867 C CA . ASP A 1 470 ? -17.739 7.491 54.640 1.00 59.56 470 ASP A CA 1
ATOM 3868 C C . ASP A 1 470 ? -18.430 7.435 56.011 1.00 59.56 470 ASP A C 1
ATOM 3870 O O . ASP A 1 470 ? -18.038 6.642 56.870 1.00 59.56 470 ASP A O 1
ATOM 3874 N N . LYS A 1 471 ? -19.496 8.225 56.207 1.00 59.94 471 LYS A N 1
ATOM 3875 C CA . LYS A 1 471 ? -20.284 8.243 57.453 1.00 59.94 471 LYS A CA 1
ATOM 3876 C C . LYS A 1 471 ? -21.169 7.001 57.622 1.00 59.94 471 LYS A C 1
ATOM 3878 O O . LYS A 1 471 ? -21.319 6.517 58.741 1.00 59.94 471 LYS A O 1
ATOM 3883 N N . ILE A 1 472 ? -21.748 6.469 56.542 1.00 50.66 472 ILE A N 1
ATOM 3884 C CA . ILE A 1 472 ? -22.561 5.236 56.569 1.00 50.66 472 ILE A CA 1
ATOM 3885 C C . ILE A 1 472 ? -21.674 4.000 56.793 1.00 50.66 472 ILE A C 1
ATOM 3887 O O . ILE A 1 472 ? -22.086 3.034 57.437 1.00 50.66 472 ILE A O 1
ATOM 3891 N N . MET A 1 473 ? -20.436 4.031 56.301 1.00 46.94 473 MET A N 1
ATOM 3892 C CA . MET A 1 473 ? -19.502 2.907 56.354 1.00 46.94 473 MET A CA 1
ATOM 3893 C C . MET A 1 473 ? -18.813 2.696 57.712 1.00 46.94 473 MET A C 1
ATOM 3895 O O . MET A 1 473 ? -17.987 1.792 57.818 1.00 46.94 473 MET A O 1
ATOM 3899 N N . ASP A 1 474 ? -19.137 3.451 58.766 1.00 51.38 474 ASP A N 1
ATOM 3900 C CA . ASP A 1 474 ? -18.441 3.353 60.061 1.00 51.38 474 ASP A CA 1
ATOM 3901 C C . ASP A 1 474 ? -18.887 2.176 60.965 1.00 51.38 474 ASP A C 1
ATOM 3903 O O . ASP A 1 474 ? -18.375 2.005 62.070 1.00 51.38 474 ASP A O 1
ATOM 3907 N N . LYS A 1 475 ? -19.787 1.294 60.493 1.00 53.28 475 LYS A N 1
ATOM 3908 C CA . LYS A 1 475 ? -20.123 0.021 61.169 1.00 53.28 475 LYS A CA 1
ATOM 3909 C C . LYS A 1 475 ? -19.188 -1.118 60.710 1.00 53.28 475 LYS A C 1
ATOM 3911 O O . LYS A 1 475 ? -19.238 -1.553 59.561 1.00 53.28 475 LYS A O 1
ATOM 3916 N N . GLU A 1 476 ? -18.336 -1.614 61.615 1.00 47.81 476 GLU A N 1
ATOM 3917 C CA . GLU A 1 476 ? -17.175 -2.491 61.333 1.00 47.81 476 GLU A CA 1
ATOM 3918 C C . GLU A 1 476 ? -17.468 -3.833 60.621 1.00 47.81 476 GLU A C 1
ATOM 3920 O O . GLU A 1 476 ? -16.658 -4.256 59.795 1.00 47.81 476 GLU A O 1
ATOM 3925 N N . ASP A 1 477 ? -18.602 -4.500 60.872 1.00 48.12 477 ASP A N 1
ATOM 3926 C CA . ASP A 1 477 ? -18.825 -5.885 60.399 1.00 48.12 477 ASP A CA 1
ATOM 3927 C C . ASP A 1 477 ? -19.361 -5.998 58.954 1.00 48.12 477 ASP A C 1
ATOM 3929 O O . ASP A 1 477 ? -19.065 -6.963 58.243 1.00 48.12 477 ASP A O 1
ATOM 3933 N N . THR A 1 478 ? -20.097 -5.002 58.451 1.00 48.22 478 THR A N 1
ATOM 3934 C CA . THR A 1 478 ? -20.510 -4.917 57.031 1.00 48.22 478 THR A CA 1
ATOM 3935 C C . THR A 1 478 ? -19.411 -4.325 56.141 1.00 48.22 478 THR A C 1
ATOM 3937 O O . THR A 1 478 ? -19.362 -4.616 54.939 1.00 48.22 478 THR A O 1
ATOM 3940 N N . ARG A 1 479 ? -18.473 -3.578 56.745 1.00 44.56 479 ARG A N 1
ATOM 3941 C CA . ARG A 1 479 ? -17.304 -2.946 56.108 1.00 44.56 479 ARG A CA 1
ATOM 3942 C C . ARG A 1 479 ? -16.416 -3.959 55.378 1.00 44.56 479 ARG A C 1
ATOM 3944 O O . ARG A 1 479 ? -15.912 -3.669 54.297 1.00 44.56 479 ARG A O 1
ATOM 3951 N N . LEU A 1 480 ? -16.259 -5.166 55.925 1.00 51.97 480 LEU A N 1
ATOM 3952 C CA . LEU A 1 480 ? -15.293 -6.154 55.430 1.00 51.97 480 LEU A CA 1
ATOM 3953 C C . LEU A 1 480 ? -15.743 -6.905 54.163 1.00 51.97 480 LEU A C 1
ATOM 3955 O O . LEU A 1 480 ? -14.896 -7.241 53.339 1.00 51.97 480 LEU A O 1
ATOM 3959 N N . ASN A 1 481 ? -17.045 -7.137 53.955 1.00 54.53 481 ASN A N 1
ATOM 3960 C CA . ASN A 1 481 ? -17.531 -7.929 52.812 1.00 54.53 481 ASN A CA 1
ATOM 3961 C C . ASN A 1 481 ? -17.822 -7.087 51.559 1.00 54.53 481 ASN A C 1
ATOM 3963 O O . ASN A 1 481 ? -17.431 -7.480 50.460 1.00 54.53 481 ASN A O 1
ATOM 3967 N N . LEU A 1 482 ? -18.464 -5.922 51.699 1.00 50.50 482 LEU A N 1
ATOM 3968 C CA . LEU A 1 482 ? -18.804 -5.061 50.555 1.00 50.50 482 LEU A CA 1
ATOM 3969 C C . LEU A 1 482 ? -17.571 -4.356 49.979 1.00 50.50 482 LEU A C 1
ATOM 3971 O O . LEU A 1 482 ? -17.396 -4.344 48.763 1.00 50.50 482 LEU A O 1
ATOM 3975 N N . SER A 1 483 ? -16.663 -3.878 50.838 1.00 56.38 483 SER A N 1
ATOM 3976 C CA . SER A 1 483 ? -15.374 -3.307 50.418 1.00 56.38 483 SER A CA 1
ATOM 3977 C C . SER A 1 483 ? -14.557 -4.298 49.579 1.00 56.38 483 SER A C 1
ATOM 3979 O O . SER A 1 483 ? -14.020 -3.933 48.535 1.00 56.38 483 SER A O 1
ATOM 3981 N N . GLN A 1 484 ? -14.517 -5.576 49.974 1.00 61.56 484 GLN A N 1
ATOM 3982 C CA . GLN A 1 484 ? -13.801 -6.617 49.230 1.00 61.56 484 GLN A CA 1
ATOM 3983 C C . GLN A 1 484 ? -14.442 -6.948 47.875 1.00 61.56 484 GLN A C 1
ATOM 3985 O O . GLN A 1 484 ? -13.731 -7.330 46.944 1.00 61.56 484 GLN A O 1
ATOM 3990 N N . ILE A 1 485 ? -15.768 -6.837 47.756 1.00 57.22 485 ILE A N 1
ATOM 3991 C CA . ILE A 1 485 ? -16.490 -7.065 46.497 1.00 57.22 485 ILE A CA 1
ATOM 3992 C C . ILE A 1 485 ? -16.290 -5.878 45.556 1.00 57.22 485 ILE A C 1
ATOM 3994 O O . ILE A 1 485 ? -15.881 -6.092 44.419 1.00 57.22 485 ILE A O 1
ATOM 3998 N N . ALA A 1 486 ? -16.489 -4.649 46.041 1.00 56.19 486 ALA A N 1
ATOM 3999 C CA . ALA A 1 486 ? -16.259 -3.427 45.272 1.00 56.19 486 ALA A CA 1
ATOM 4000 C C . ALA A 1 486 ? -14.803 -3.334 44.791 1.00 56.19 486 ALA A C 1
ATOM 4002 O O . ALA A 1 486 ? -14.551 -3.079 43.618 1.00 56.19 486 ALA A O 1
ATOM 4003 N N . SER A 1 487 ? -13.843 -3.660 45.665 1.00 69.50 487 SER A N 1
ATOM 4004 C CA . SER A 1 487 ? -12.427 -3.788 45.307 1.00 69.50 487 SER A CA 1
ATOM 4005 C C . SER A 1 487 ? -12.208 -4.785 44.166 1.00 69.50 487 SER A C 1
ATOM 4007 O O . SER A 1 487 ? -11.474 -4.478 43.232 1.00 69.50 487 SER A O 1
ATOM 4009 N N . LYS A 1 488 ? -12.848 -5.962 44.208 1.00 65.25 488 LYS A N 1
ATOM 4010 C CA . LYS A 1 488 ? -12.698 -6.978 43.158 1.00 65.25 488 LYS A CA 1
ATOM 4011 C C . LYS A 1 488 ? -13.362 -6.587 41.842 1.00 65.25 488 LYS A C 1
ATOM 4013 O O . LYS A 1 488 ? -12.758 -6.814 40.800 1.00 65.25 488 LYS A O 1
ATOM 4018 N N . LEU A 1 489 ? -14.562 -6.006 41.875 1.00 59.62 489 LEU A N 1
ATOM 4019 C CA . LEU A 1 489 ? -15.221 -5.484 40.673 1.00 59.62 489 LEU A CA 1
ATOM 4020 C C . LEU A 1 489 ? -14.382 -4.389 40.019 1.00 59.62 489 LEU A C 1
ATOM 4022 O O . LEU A 1 489 ? -14.125 -4.470 38.825 1.00 59.62 489 LEU A O 1
ATOM 4026 N N . ASN A 1 490 ? -13.854 -3.451 40.808 1.00 65.12 490 ASN A N 1
ATOM 4027 C CA . ASN A 1 490 ? -12.968 -2.415 40.289 1.00 65.12 490 ASN A CA 1
ATOM 4028 C C . ASN A 1 490 ? -11.709 -3.021 39.638 1.00 65.12 490 ASN A C 1
ATOM 4030 O O . ASN A 1 490 ? -11.321 -2.621 38.547 1.00 65.12 490 ASN A O 1
ATOM 4034 N N . THR A 1 491 ? -11.117 -4.068 40.235 1.00 70.94 491 THR A N 1
ATOM 4035 C CA . THR A 1 491 ? -9.994 -4.778 39.590 1.00 70.94 491 THR A CA 1
ATOM 4036 C C . THR A 1 491 ? -10.373 -5.522 38.307 1.00 70.94 491 THR A C 1
ATOM 4038 O O . THR A 1 491 ? -9.485 -5.798 37.507 1.00 70.94 491 THR A O 1
ATOM 4041 N N . PHE A 1 492 ? -11.647 -5.873 38.101 1.00 65.81 492 PHE A N 1
ATOM 4042 C CA . PHE A 1 492 ? -12.111 -6.452 36.838 1.00 65.81 492 PHE A CA 1
ATOM 4043 C C . PHE A 1 492 ? -12.316 -5.381 35.774 1.00 65.81 492 PHE A C 1
ATOM 4045 O O . PHE A 1 492 ? -11.764 -5.538 34.693 1.00 65.81 492 PHE A O 1
ATOM 4052 N N . CYS A 1 493 ? -12.992 -4.276 36.098 1.00 64.12 493 CYS A N 1
ATOM 4053 C CA . CYS A 1 493 ? -13.163 -3.148 35.177 1.00 64.12 493 CYS A CA 1
ATOM 4054 C C . CYS A 1 493 ? -11.807 -2.616 34.687 1.00 64.12 493 CYS A C 1
ATOM 4056 O O . CYS A 1 493 ? -11.572 -2.534 33.488 1.00 64.12 493 CYS A O 1
ATOM 4058 N N . GLN A 1 494 ? -10.851 -2.409 35.603 1.00 73.06 494 GLN A N 1
ATOM 4059 C CA . GLN A 1 494 ? -9.482 -2.016 35.240 1.00 73.06 494 GLN A CA 1
ATOM 4060 C C . GLN A 1 494 ? -8.788 -3.030 34.321 1.00 73.06 494 GLN A C 1
ATOM 4062 O O . GLN A 1 494 ? -7.961 -2.659 33.493 1.00 73.06 494 GLN A O 1
ATOM 4067 N N . ARG A 1 495 ? -9.092 -4.324 34.472 1.00 74.56 495 ARG A N 1
ATOM 4068 C CA . ARG A 1 495 ? -8.508 -5.386 33.649 1.00 74.56 495 ARG A CA 1
ATOM 4069 C C . ARG A 1 495 ? -9.162 -5.470 32.268 1.00 74.56 495 ARG A C 1
ATOM 4071 O O . ARG A 1 495 ? -8.451 -5.761 31.312 1.00 74.56 495 ARG A O 1
ATOM 4078 N N . GLU A 1 496 ? -10.467 -5.227 32.163 1.00 72.88 496 GLU A N 1
ATOM 4079 C CA . GLU A 1 496 ? -11.209 -5.123 30.897 1.00 72.88 496 GLU A CA 1
ATOM 4080 C C . GLU A 1 496 ? -10.646 -3.959 30.064 1.00 72.88 496 GLU A C 1
ATOM 4082 O O . GLU A 1 496 ? -10.170 -4.182 28.950 1.00 72.88 496 GLU A O 1
ATOM 4087 N N . GLU A 1 497 ? -10.522 -2.768 30.661 1.00 74.88 497 GLU A N 1
ATOM 4088 C CA . GLU A 1 497 ? -9.874 -1.602 30.038 1.00 74.88 497 GLU A CA 1
ATOM 4089 C C . GLU A 1 497 ? -8.414 -1.884 29.636 1.00 74.88 497 GLU A C 1
ATOM 4091 O O . GLU A 1 497 ? -7.961 -1.513 28.547 1.00 74.88 497 GLU A O 1
ATOM 4096 N N . GLU A 1 498 ? -7.646 -2.572 30.494 1.00 80.25 498 GLU A N 1
ATOM 4097 C CA . GLU A 1 498 ? -6.269 -2.959 30.175 1.00 80.25 498 GLU A CA 1
ATOM 4098 C C . GLU A 1 498 ? -6.212 -3.875 28.942 1.00 80.25 498 GLU A C 1
ATOM 4100 O O . GLU A 1 498 ? -5.331 -3.710 28.092 1.00 80.25 498 GLU A O 1
ATOM 4105 N N . LEU A 1 499 ? -7.151 -4.813 28.807 1.00 74.62 499 LEU A N 1
ATOM 4106 C CA . LEU A 1 499 ? -7.218 -5.728 27.667 1.00 74.62 499 LEU A CA 1
ATOM 4107 C C . LEU A 1 499 ? -7.617 -5.021 26.379 1.00 74.62 499 LEU A C 1
ATOM 4109 O O . LEU A 1 499 ? -7.009 -5.287 25.339 1.00 74.62 499 LEU A O 1
ATOM 4113 N N . GLU A 1 500 ? -8.567 -4.092 26.429 1.00 77.56 500 GLU A N 1
ATOM 4114 C CA . GLU A 1 500 ? -8.929 -3.278 25.268 1.00 77.56 500 GLU A CA 1
ATOM 4115 C C . GLU A 1 500 ? -7.753 -2.420 24.796 1.00 77.56 500 GLU A C 1
ATOM 4117 O O . GLU A 1 500 ? -7.396 -2.433 23.610 1.00 77.56 500 GLU A O 1
ATOM 4122 N N . MET A 1 501 ? -7.057 -1.760 25.725 1.00 79.94 501 MET A N 1
ATOM 4123 C CA . MET A 1 501 ? -5.834 -1.022 25.411 1.00 79.94 501 MET A CA 1
ATOM 4124 C C . MET A 1 501 ? -4.747 -1.931 24.827 1.00 79.94 501 MET A C 1
ATOM 4126 O O . MET A 1 501 ? -4.064 -1.545 23.872 1.00 79.94 501 MET A O 1
ATOM 4130 N N . GLN A 1 502 ? -4.561 -3.140 25.368 1.00 81.06 502 GLN A N 1
ATOM 4131 C CA . GLN A 1 502 ? -3.616 -4.121 24.827 1.00 81.06 502 GLN A CA 1
ATOM 4132 C C . GLN A 1 502 ? -4.012 -4.566 23.413 1.00 81.06 502 GLN A C 1
ATOM 4134 O O . GLN A 1 502 ? -3.142 -4.646 22.541 1.00 81.06 502 GLN A O 1
ATOM 4139 N N . ASN A 1 503 ? -5.303 -4.780 23.153 1.00 76.31 503 ASN A N 1
ATOM 4140 C CA . ASN A 1 503 ? -5.835 -5.151 21.844 1.00 76.31 503 ASN A CA 1
ATOM 4141 C C . ASN A 1 503 ? -5.572 -4.046 20.810 1.00 76.31 503 ASN A C 1
ATOM 4143 O O . ASN A 1 503 ? -4.979 -4.300 19.759 1.00 76.31 503 ASN A O 1
ATOM 4147 N N . THR A 1 504 ? -5.899 -2.794 21.135 1.00 81.06 504 THR A N 1
ATOM 4148 C CA . THR A 1 504 ? -5.652 -1.635 20.263 1.00 81.06 504 THR A CA 1
ATOM 4149 C C . THR A 1 504 ? -4.160 -1.427 20.005 1.00 81.06 504 THR A C 1
ATOM 4151 O O . THR A 1 504 ? -3.738 -1.306 18.850 1.00 81.06 504 THR A O 1
ATOM 4154 N N . ARG A 1 505 ? -3.319 -1.491 21.049 1.00 83.88 505 ARG A N 1
ATOM 4155 C CA . ARG A 1 505 ? -1.852 -1.413 20.909 1.00 83.88 505 ARG A CA 1
ATOM 4156 C C . ARG A 1 505 ? -1.302 -2.524 20.024 1.00 83.88 505 ARG A C 1
ATOM 4158 O O . ARG A 1 505 ? -0.377 -2.293 19.243 1.00 83.88 505 ARG A O 1
ATOM 4165 N N . LEU A 1 506 ? -1.844 -3.732 20.131 1.00 79.62 506 LEU A N 1
ATOM 4166 C CA . LEU A 1 506 ? -1.378 -4.864 19.348 1.00 79.62 506 LEU A CA 1
ATOM 4167 C C . LEU A 1 506 ? -1.835 -4.793 17.893 1.00 79.62 506 LEU A C 1
ATOM 4169 O O . LEU A 1 506 ? -1.013 -5.042 17.013 1.00 79.62 506 LEU A O 1
ATOM 4173 N N . LYS A 1 507 ? -3.079 -4.385 17.619 1.00 81.12 507 LYS A N 1
ATOM 4174 C CA . LYS A 1 507 ? -3.547 -4.096 16.255 1.00 81.12 507 LYS A CA 1
ATOM 4175 C C . LYS A 1 507 ? -2.677 -3.021 15.597 1.00 81.12 507 LYS A C 1
ATOM 4177 O O . LYS A 1 507 ? -2.183 -3.241 14.492 1.00 81.12 507 LYS A O 1
ATOM 4182 N N . ALA A 1 508 ? -2.379 -1.931 16.307 1.00 84.12 508 ALA A N 1
ATOM 4183 C CA . ALA A 1 508 ? -1.472 -0.887 15.828 1.00 84.12 508 ALA A CA 1
ATOM 4184 C C . ALA A 1 508 ? -0.053 -1.429 15.572 1.00 84.12 508 ALA A C 1
ATOM 4186 O O . ALA A 1 508 ? 0.535 -1.175 14.524 1.00 84.12 508 ALA A O 1
ATOM 4187 N N . LYS A 1 509 ? 0.493 -2.249 16.480 1.00 83.94 509 LYS A N 1
ATOM 4188 C CA . LYS A 1 509 ? 1.808 -2.891 16.307 1.00 83.94 509 LYS A CA 1
ATOM 4189 C C . LYS A 1 509 ? 1.841 -3.855 15.118 1.00 83.94 509 LYS A C 1
ATOM 4191 O O . LYS A 1 509 ? 2.855 -3.927 14.426 1.00 83.94 509 LYS A O 1
ATOM 4196 N N . ILE A 1 510 ? 0.766 -4.612 14.890 1.00 79.38 510 ILE A N 1
ATOM 4197 C CA . ILE A 1 510 ? 0.620 -5.505 13.734 1.00 79.38 510 ILE A CA 1
ATOM 4198 C C . ILE A 1 510 ? 0.603 -4.674 12.455 1.00 79.38 510 ILE A C 1
ATOM 4200 O O . ILE A 1 510 ? 1.390 -4.948 11.557 1.00 79.38 510 ILE A O 1
ATOM 4204 N N . GLN A 1 511 ? -0.235 -3.643 12.400 1.00 82.56 511 GLN A N 1
ATOM 4205 C CA . GLN A 1 511 ? -0.370 -2.770 11.243 1.00 82.56 511 GLN A CA 1
ATOM 4206 C C . GLN A 1 511 ? 0.933 -2.032 10.908 1.00 82.56 511 GLN A C 1
ATOM 4208 O O . GLN A 1 511 ? 1.342 -2.028 9.751 1.00 82.56 511 GLN A O 1
ATOM 4213 N N . ASN A 1 512 ? 1.626 -1.486 11.912 1.00 83.62 512 ASN A N 1
ATOM 4214 C CA . ASN A 1 512 ? 2.934 -0.853 11.731 1.00 83.62 512 ASN A CA 1
ATOM 4215 C C . ASN A 1 512 ? 3.958 -1.852 11.190 1.00 83.62 512 ASN A C 1
ATOM 4217 O O . ASN A 1 512 ? 4.561 -1.600 10.159 1.00 83.62 512 ASN A O 1
ATOM 4221 N N . HIS A 1 513 ? 4.074 -3.039 11.794 1.00 83.06 513 HIS A N 1
ATOM 4222 C CA . HIS A 1 513 ? 5.003 -4.065 11.310 1.00 83.06 513 HIS A CA 1
ATOM 4223 C C . HIS A 1 513 ? 4.679 -4.518 9.873 1.00 83.06 513 HIS A C 1
ATOM 4225 O O . HIS A 1 513 ? 5.571 -4.933 9.129 1.00 83.06 513 HIS A O 1
ATOM 4231 N N . ILE A 1 514 ? 3.405 -4.529 9.484 1.00 81.31 514 ILE A N 1
ATOM 4232 C CA . ILE A 1 514 ? 2.992 -4.879 8.123 1.00 81.31 514 ILE A CA 1
ATOM 4233 C C . ILE A 1 514 ? 3.404 -3.783 7.147 1.00 81.31 514 ILE A C 1
ATOM 4235 O O . ILE A 1 514 ? 4.024 -4.101 6.135 1.00 81.31 514 ILE A O 1
ATOM 4239 N N . ASN A 1 515 ? 3.119 -2.526 7.482 1.00 82.94 515 ASN A N 1
ATOM 4240 C CA . ASN A 1 515 ? 3.527 -1.377 6.682 1.00 82.94 515 ASN A CA 1
ATOM 4241 C C . ASN A 1 515 ? 5.052 -1.323 6.542 1.00 82.94 515 ASN A C 1
ATOM 4243 O O . ASN A 1 515 ? 5.531 -1.266 5.420 1.00 82.94 515 ASN A O 1
ATOM 4247 N N . ASP A 1 516 ? 5.810 -1.508 7.627 1.00 84.31 516 ASP A N 1
ATOM 4248 C CA . ASP A 1 516 ? 7.279 -1.542 7.593 1.00 84.31 516 ASP A CA 1
ATOM 4249 C C . ASP A 1 516 ? 7.811 -2.624 6.634 1.00 84.31 516 ASP A C 1
ATOM 4251 O O . ASP A 1 516 ? 8.787 -2.421 5.913 1.00 84.31 516 ASP A O 1
ATOM 4255 N N . TYR A 1 517 ? 7.180 -3.806 6.615 1.00 83.81 517 TYR A N 1
ATOM 4256 C CA . TYR A 1 517 ? 7.590 -4.897 5.726 1.00 83.81 517 TYR A CA 1
ATOM 4257 C C . TYR A 1 517 ? 7.213 -4.631 4.265 1.00 83.81 517 TYR A C 1
ATOM 4259 O O . TYR A 1 517 ? 7.990 -4.957 3.365 1.00 83.81 517 TYR A O 1
ATOM 4267 N N . LEU A 1 518 ? 6.027 -4.060 4.031 1.00 82.69 518 LEU A N 1
ATOM 4268 C CA . LEU A 1 518 ? 5.570 -3.649 2.705 1.00 82.69 518 LEU A CA 1
ATOM 4269 C C . LEU A 1 518 ? 6.463 -2.543 2.142 1.00 82.69 518 LEU A C 1
ATOM 4271 O O . LEU A 1 518 ? 6.910 -2.667 1.006 1.00 82.69 518 LEU A O 1
ATOM 4275 N N . ASP A 1 519 ? 6.788 -1.534 2.948 1.00 84.25 519 ASP A N 1
ATOM 4276 C CA . ASP A 1 519 ? 7.665 -0.425 2.577 1.00 84.25 519 ASP A CA 1
ATOM 4277 C C . ASP A 1 519 ? 9.071 -0.933 2.250 1.00 84.25 519 ASP A C 1
ATOM 4279 O O . ASP A 1 519 ? 9.602 -0.629 1.182 1.00 84.25 519 ASP A O 1
ATOM 4283 N N . LEU A 1 520 ? 9.645 -1.798 3.095 1.00 86.69 520 LEU A N 1
ATOM 4284 C CA . LEU A 1 520 ? 10.952 -2.409 2.838 1.00 86.69 520 LEU A CA 1
ATOM 4285 C C . LEU A 1 520 ? 10.965 -3.188 1.516 1.00 86.69 520 LEU A C 1
ATOM 4287 O O . LEU A 1 520 ? 11.906 -3.099 0.726 1.00 86.69 520 LEU A O 1
ATOM 4291 N N . LEU A 1 521 ? 9.929 -3.981 1.264 1.00 84.88 521 LEU A N 1
ATOM 4292 C CA . LEU A 1 521 ? 9.855 -4.757 0.039 1.00 84.88 521 LEU A CA 1
ATOM 4293 C C . LEU A 1 521 ? 9.598 -3.871 -1.189 1.00 84.88 521 LEU A C 1
ATOM 4295 O O . LEU A 1 521 ? 10.170 -4.130 -2.250 1.00 84.88 521 LEU A O 1
ATOM 4299 N N . HIS A 1 522 ? 8.791 -2.822 -1.058 1.00 84.69 522 HIS A N 1
ATOM 4300 C CA . HIS A 1 522 ? 8.585 -1.838 -2.112 1.00 84.69 522 HIS A CA 1
ATOM 4301 C C . HIS A 1 522 ? 9.907 -1.136 -2.455 1.00 84.69 522 HIS A C 1
ATOM 4303 O O . HIS A 1 522 ? 10.263 -1.055 -3.629 1.00 84.69 522 HIS A O 1
ATOM 4309 N N . GLN A 1 523 ? 10.706 -0.753 -1.451 1.00 88.69 523 GLN A N 1
ATOM 4310 C CA . GLN A 1 523 ? 12.057 -0.210 -1.639 1.00 88.69 523 GLN A CA 1
ATOM 4311 C C . GLN A 1 523 ? 12.972 -1.184 -2.396 1.00 88.69 523 GLN A C 1
ATOM 4313 O O . GLN A 1 523 ? 13.601 -0.790 -3.378 1.00 88.69 523 GLN A O 1
ATOM 4318 N N . TYR A 1 524 ? 13.023 -2.465 -2.008 1.00 90.31 524 TYR A N 1
ATOM 4319 C CA . TYR A 1 524 ? 13.837 -3.466 -2.715 1.00 90.31 524 TYR A CA 1
ATOM 4320 C C . TYR A 1 524 ? 13.361 -3.725 -4.148 1.00 90.31 524 TYR A C 1
ATOM 4322 O O . TYR A 1 524 ? 14.181 -3.889 -5.054 1.00 90.31 524 TYR A O 1
ATOM 4330 N N . THR A 1 525 ? 12.047 -3.758 -4.363 1.00 89.00 525 THR A N 1
ATOM 4331 C CA . THR A 1 525 ? 11.459 -3.975 -5.689 1.00 89.00 525 THR A CA 1
ATOM 4332 C C . THR A 1 525 ? 11.749 -2.785 -6.598 1.00 89.00 525 THR A C 1
ATOM 4334 O O . THR A 1 525 ? 12.220 -2.977 -7.718 1.00 89.00 525 THR A O 1
ATOM 4337 N N . ASN A 1 526 ? 11.573 -1.559 -6.097 1.00 89.19 526 ASN A N 1
ATOM 4338 C CA . ASN A 1 526 ? 11.919 -0.333 -6.815 1.00 89.19 526 ASN A CA 1
ATOM 4339 C C . ASN A 1 526 ? 13.418 -0.252 -7.107 1.00 89.19 526 ASN A C 1
ATOM 4341 O O . ASN A 1 526 ? 13.792 0.097 -8.222 1.00 89.19 526 ASN A O 1
ATOM 4345 N N . PHE A 1 527 ? 14.273 -0.643 -6.159 1.00 94.06 527 PHE A N 1
ATOM 4346 C CA . PHE A 1 527 ? 15.716 -0.718 -6.378 1.00 94.06 527 PHE A CA 1
ATOM 4347 C C . PHE A 1 527 ? 16.063 -1.648 -7.539 1.00 94.06 527 PHE A C 1
ATOM 4349 O O . PHE A 1 527 ? 16.750 -1.236 -8.469 1.00 94.06 527 PHE A O 1
ATOM 4356 N N . GLY A 1 528 ? 15.576 -2.895 -7.505 1.00 93.81 528 GLY A N 1
ATOM 4357 C CA . GLY A 1 528 ? 15.832 -3.866 -8.571 1.00 93.81 528 GLY A CA 1
ATOM 4358 C C . GLY A 1 528 ? 15.294 -3.391 -9.920 1.00 93.81 528 GLY A C 1
ATOM 4359 O O . GLY A 1 528 ? 15.965 -3.516 -10.941 1.00 93.81 528 GLY A O 1
ATOM 4360 N N . TYR A 1 529 ? 14.115 -2.776 -9.914 1.00 93.56 529 TYR A N 1
ATOM 4361 C CA . TYR A 1 529 ? 13.486 -2.194 -11.091 1.00 93.56 529 TYR A CA 1
ATOM 4362 C C . TYR A 1 529 ? 14.313 -1.051 -11.712 1.00 93.56 529 TYR A C 1
ATOM 4364 O O . TYR A 1 529 ? 14.625 -1.094 -12.902 1.00 93.56 529 TYR A O 1
ATOM 4372 N N . HIS A 1 530 ? 14.718 -0.053 -10.924 1.00 95.31 530 HIS A N 1
ATOM 4373 C CA . HIS A 1 530 ? 15.510 1.081 -11.410 1.00 95.31 530 HIS A CA 1
ATOM 4374 C C . HIS A 1 530 ? 16.935 0.678 -11.797 1.00 95.31 530 HIS A C 1
ATOM 4376 O O . HIS A 1 530 ? 17.474 1.206 -12.770 1.00 95.31 530 HIS A O 1
ATOM 4382 N N . LEU A 1 531 ? 17.516 -0.311 -11.111 1.00 97.56 531 LEU A N 1
ATOM 4383 C CA . LEU A 1 531 ? 18.781 -0.926 -11.507 1.00 97.56 531 LEU A CA 1
ATOM 4384 C C . LEU A 1 531 ? 18.684 -1.525 -12.918 1.00 97.56 531 LEU A C 1
ATOM 4386 O O . LEU A 1 531 ? 19.532 -1.253 -13.766 1.00 97.56 531 LEU A O 1
ATOM 4390 N N . LEU A 1 532 ? 17.631 -2.304 -13.188 1.00 97.12 532 LEU A N 1
ATOM 4391 C CA . LEU A 1 532 ? 17.391 -2.902 -14.502 1.00 97.12 532 LEU A CA 1
ATOM 4392 C C . LEU A 1 532 ? 17.139 -1.841 -15.579 1.00 97.12 532 LEU A C 1
ATOM 4394 O O . LEU A 1 532 ? 17.698 -1.962 -16.668 1.00 97.12 532 LEU A O 1
ATOM 4398 N N . ILE A 1 533 ? 16.379 -0.779 -15.276 1.00 96.81 533 ILE A N 1
ATOM 4399 C CA . ILE A 1 533 ? 16.230 0.369 -16.187 1.00 96.81 533 ILE A CA 1
ATOM 4400 C C . ILE A 1 533 ? 17.590 0.956 -16.536 1.00 96.81 533 ILE A C 1
ATOM 4402 O O . ILE A 1 533 ? 17.846 1.177 -17.710 1.00 96.81 533 ILE A O 1
ATOM 4406 N N . GLY A 1 534 ? 18.457 1.208 -15.552 1.00 98.00 534 GLY A N 1
ATOM 4407 C CA . GLY A 1 534 ? 19.772 1.794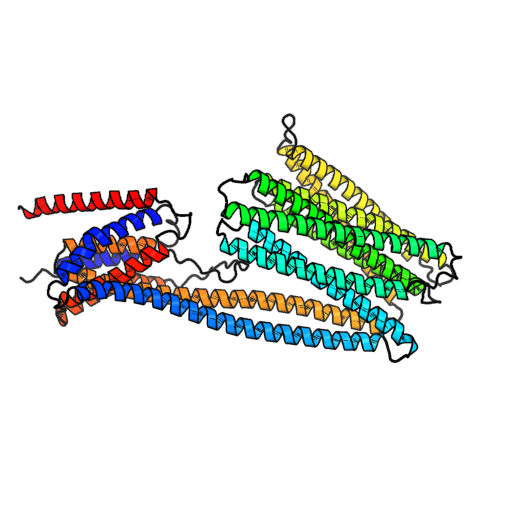 -15.806 1.00 98.00 534 GLY A CA 1
ATOM 4408 C C . GLY A 1 534 ? 20.630 0.939 -16.745 1.00 98.00 534 GLY A C 1
ATOM 4409 O O . GLY A 1 534 ? 21.265 1.483 -17.647 1.00 98.00 534 GLY A O 1
ATOM 4410 N N . ILE A 1 535 ? 20.596 -0.390 -16.576 1.00 98.31 535 ILE A N 1
ATOM 4411 C CA . ILE A 1 535 ? 21.303 -1.339 -17.454 1.00 98.31 535 ILE A CA 1
ATOM 4412 C C . ILE A 1 535 ? 20.747 -1.264 -18.881 1.00 98.31 535 ILE A C 1
ATOM 4414 O O . ILE A 1 535 ? 21.504 -1.034 -19.821 1.00 98.31 535 ILE A O 1
ATOM 4418 N N . ILE A 1 536 ? 19.427 -1.420 -19.036 1.00 97.81 536 ILE A N 1
ATOM 4419 C CA . ILE A 1 536 ? 18.753 -1.403 -20.345 1.00 97.81 536 ILE A CA 1
ATOM 4420 C C . ILE A 1 536 ? 18.973 -0.059 -21.041 1.00 97.81 536 ILE A C 1
ATOM 4422 O O . ILE A 1 536 ? 19.291 -0.016 -22.223 1.00 97.81 536 ILE A O 1
ATOM 4426 N N . LEU A 1 537 ? 18.842 1.042 -20.302 1.00 97.88 537 LEU A N 1
ATOM 4427 C CA . LEU A 1 537 ? 18.987 2.394 -20.821 1.00 97.88 537 LEU A CA 1
ATOM 4428 C C . LEU A 1 537 ? 20.374 2.622 -21.415 1.00 97.88 537 LEU A C 1
ATOM 4430 O O . LEU A 1 537 ? 20.478 3.177 -22.504 1.00 97.88 537 LEU A O 1
ATOM 4434 N N . PHE A 1 538 ? 21.432 2.195 -20.723 1.00 98.19 538 PHE A N 1
ATOM 4435 C CA . PHE A 1 538 ? 22.786 2.329 -21.248 1.00 98.19 538 PHE A CA 1
ATOM 4436 C C . PHE A 1 538 ? 22.979 1.516 -22.535 1.00 98.19 538 PHE A C 1
ATOM 4438 O O . PHE A 1 538 ? 23.463 2.061 -23.523 1.00 98.19 538 PHE A O 1
ATOM 4445 N N . GLU A 1 539 ? 22.551 0.252 -22.548 1.00 97.25 539 GLU A N 1
ATOM 4446 C CA . GLU A 1 539 ? 22.673 -0.622 -23.724 1.00 97.25 539 GLU A CA 1
ATOM 4447 C C . GLU A 1 539 ? 21.894 -0.078 -24.932 1.00 97.25 539 GLU A C 1
ATOM 4449 O O . GLU A 1 539 ? 22.425 -0.010 -26.042 1.00 97.25 539 GLU A O 1
ATOM 4454 N N . LEU A 1 540 ? 20.666 0.407 -24.715 1.00 96.50 540 LEU A N 1
ATOM 4455 C CA . LEU A 1 540 ? 19.878 1.053 -25.764 1.00 96.50 540 LEU A CA 1
ATOM 4456 C C . LEU A 1 540 ? 20.566 2.320 -26.280 1.00 96.50 540 LEU A C 1
ATOM 4458 O O . LEU A 1 540 ? 20.619 2.520 -27.484 1.00 96.50 540 LEU A O 1
ATOM 4462 N N . LEU A 1 541 ? 21.155 3.146 -25.409 1.00 96.56 541 LEU A N 1
ATOM 4463 C CA . LEU A 1 541 ? 21.898 4.338 -25.833 1.00 96.56 541 LEU A CA 1
ATOM 4464 C C . LEU A 1 541 ? 23.173 4.010 -26.624 1.00 96.56 541 LEU A C 1
ATOM 4466 O O . LEU A 1 541 ? 23.583 4.814 -27.457 1.00 96.56 541 LEU A O 1
ATOM 4470 N N . VAL A 1 542 ? 23.814 2.867 -26.372 1.00 96.12 542 VAL A N 1
ATOM 4471 C CA . VAL A 1 542 ? 24.973 2.410 -27.156 1.00 96.12 542 VAL A CA 1
ATOM 4472 C C . VAL A 1 542 ? 24.548 1.937 -28.548 1.00 96.12 542 VAL A C 1
ATOM 4474 O O . VAL A 1 542 ? 25.294 2.141 -29.509 1.00 96.12 542 VAL A O 1
ATOM 4477 N N . HIS A 1 543 ? 23.371 1.316 -28.664 1.00 94.50 543 HIS A N 1
ATOM 4478 C CA . HIS A 1 543 ? 22.868 0.773 -29.923 1.00 94.50 543 HIS A CA 1
ATOM 4479 C C . HIS A 1 543 ? 22.138 1.819 -30.777 1.00 94.50 543 HIS A C 1
ATOM 4481 O O . HIS A 1 543 ? 22.515 2.055 -31.924 1.00 94.50 543 HIS A O 1
ATOM 4487 N N . GLU A 1 544 ? 21.122 2.469 -30.206 1.00 93.25 544 GLU A N 1
ATOM 4488 C CA . GLU A 1 544 ? 20.267 3.448 -30.868 1.00 93.25 544 GLU A CA 1
ATOM 4489 C C . GLU A 1 544 ? 19.767 4.522 -29.884 1.00 93.25 544 GLU A C 1
ATOM 4491 O O . GLU A 1 544 ? 18.891 4.303 -29.041 1.00 93.25 544 GLU A O 1
ATOM 4496 N N . TYR A 1 545 ? 20.300 5.740 -30.025 1.00 92.81 545 TYR A N 1
ATOM 4497 C CA . TYR A 1 545 ? 19.986 6.863 -29.136 1.00 92.81 545 TYR A CA 1
ATOM 4498 C C . TYR A 1 545 ? 18.493 7.179 -29.058 1.00 92.81 545 TYR A C 1
ATOM 4500 O O . TYR A 1 545 ? 17.997 7.512 -27.985 1.00 92.81 545 TYR A O 1
ATOM 4508 N N . THR A 1 546 ? 17.785 7.074 -30.183 1.00 90.88 546 THR A N 1
ATOM 4509 C CA . THR A 1 546 ? 16.345 7.319 -30.282 1.00 90.88 546 THR A CA 1
ATOM 4510 C C . THR A 1 546 ? 15.578 6.416 -29.322 1.00 90.88 546 THR A C 1
ATOM 4512 O O . THR A 1 546 ? 14.853 6.916 -28.457 1.00 90.88 546 THR A O 1
ATOM 4515 N N . THR A 1 547 ? 15.811 5.105 -29.406 1.00 92.00 547 THR A N 1
ATOM 4516 C CA . THR A 1 547 ? 15.185 4.098 -28.545 1.00 92.00 547 THR A CA 1
ATOM 4517 C C . THR A 1 547 ? 15.563 4.310 -27.081 1.00 92.00 547 THR A C 1
ATOM 4519 O O . THR A 1 547 ? 14.693 4.289 -26.210 1.00 92.00 547 THR A O 1
ATOM 4522 N N . GLY A 1 548 ? 16.834 4.610 -26.787 1.00 94.94 548 GLY A N 1
ATOM 4523 C CA . GLY A 1 548 ? 17.277 4.901 -25.420 1.00 94.94 548 GLY A CA 1
ATOM 4524 C C . GLY A 1 548 ? 16.625 6.152 -24.809 1.00 94.94 548 GLY A C 1
ATOM 4525 O O . GLY A 1 548 ? 16.193 6.124 -23.657 1.00 94.94 548 GLY A O 1
ATOM 4526 N N . ILE A 1 549 ? 16.493 7.243 -25.572 1.00 93.88 549 ILE A N 1
ATOM 4527 C CA . ILE A 1 549 ? 15.840 8.485 -25.116 1.00 93.88 549 ILE A CA 1
ATOM 4528 C C . ILE A 1 549 ? 14.340 8.262 -24.896 1.00 93.88 549 ILE A C 1
ATOM 4530 O O . ILE A 1 549 ? 13.797 8.684 -23.873 1.00 93.88 549 ILE A O 1
ATOM 4534 N N . LEU A 1 550 ? 13.668 7.582 -25.826 1.00 90.94 550 LEU A N 1
ATOM 4535 C CA . LEU A 1 550 ? 12.250 7.243 -25.705 1.00 90.94 550 LEU A CA 1
ATOM 4536 C C . LEU A 1 550 ? 11.991 6.347 -24.484 1.00 90.94 550 LEU A C 1
ATOM 4538 O O . LEU A 1 550 ? 11.082 6.627 -23.695 1.00 90.94 550 LEU A O 1
ATOM 4542 N N . PHE A 1 551 ? 12.852 5.351 -24.257 1.00 93.75 551 PHE A N 1
ATOM 4543 C CA . PHE A 1 551 ? 12.794 4.499 -23.073 1.00 93.75 551 PHE A CA 1
ATOM 4544 C C . PHE A 1 551 ? 12.991 5.284 -21.775 1.00 93.75 551 PHE A C 1
ATOM 4546 O O . PHE A 1 551 ? 12.254 5.064 -20.811 1.00 93.75 551 PHE A O 1
ATOM 4553 N N . PHE A 1 552 ? 13.928 6.238 -21.750 1.00 94.69 552 PHE A N 1
ATOM 4554 C CA . PHE A 1 552 ? 14.106 7.128 -20.604 1.00 94.69 552 PHE A CA 1
ATOM 4555 C C . PHE A 1 552 ? 12.827 7.908 -20.283 1.00 94.69 552 PHE A C 1
ATOM 4557 O O . PHE A 1 552 ? 12.398 7.903 -19.131 1.00 94.69 552 PHE A O 1
ATOM 4564 N N . VAL A 1 553 ? 12.197 8.539 -21.282 1.00 91.25 553 VAL A N 1
ATOM 4565 C CA . VAL A 1 553 ? 10.959 9.317 -21.087 1.00 91.25 553 VAL A CA 1
ATOM 4566 C C . VAL A 1 553 ? 9.864 8.446 -20.471 1.00 91.25 553 VAL A C 1
ATOM 4568 O O . VAL A 1 553 ? 9.210 8.849 -19.508 1.00 91.25 553 VAL A O 1
ATOM 4571 N N . PHE A 1 554 ? 9.698 7.227 -20.976 1.00 89.75 554 PHE A N 1
ATOM 4572 C CA . PHE A 1 554 ? 8.734 6.271 -20.443 1.00 89.75 554 PHE A CA 1
ATOM 4573 C C . PHE A 1 554 ? 9.030 5.853 -19.000 1.00 89.75 554 PHE A C 1
ATOM 4575 O O . PHE A 1 554 ? 8.162 5.944 -18.127 1.00 89.75 554 PHE A O 1
ATOM 4582 N N . ALA A 1 555 ? 10.264 5.432 -18.724 1.00 92.19 555 ALA A N 1
ATOM 4583 C CA . ALA A 1 555 ? 10.667 5.019 -17.388 1.00 92.19 555 ALA A CA 1
ATOM 4584 C C . ALA A 1 555 ? 10.582 6.184 -16.381 1.00 92.19 555 ALA A C 1
ATOM 4586 O O . ALA A 1 555 ? 10.208 5.969 -15.226 1.00 92.19 555 ALA A O 1
ATOM 4587 N N . PHE A 1 556 ? 10.857 7.417 -16.821 1.00 91.94 556 PHE A N 1
ATOM 4588 C CA . PHE A 1 556 ? 10.720 8.643 -16.033 1.00 91.94 556 PHE A CA 1
ATOM 4589 C C . PHE A 1 556 ? 9.268 8.900 -15.620 1.00 91.94 556 PHE A C 1
ATOM 4591 O O . PHE A 1 556 ? 8.998 9.139 -14.443 1.00 91.94 556 PHE A O 1
ATOM 4598 N N . PHE A 1 557 ? 8.314 8.777 -16.548 1.00 88.94 557 PHE A N 1
ATOM 4599 C CA . PHE A 1 557 ? 6.892 8.900 -16.220 1.00 88.94 557 PHE A CA 1
ATOM 4600 C C . PHE A 1 557 ? 6.433 7.843 -15.212 1.00 88.94 557 PHE A C 1
ATOM 4602 O O . PHE A 1 557 ? 5.714 8.181 -14.271 1.00 88.94 557 PHE A O 1
ATOM 4609 N N . LYS A 1 558 ? 6.911 6.595 -15.324 1.00 87.94 558 LYS A N 1
ATOM 4610 C CA . LYS A 1 558 ? 6.671 5.582 -14.284 1.00 87.94 558 LYS A CA 1
ATOM 4611 C C . LYS A 1 558 ? 7.234 6.033 -12.936 1.00 87.94 558 LYS A C 1
ATOM 4613 O O . LYS A 1 558 ? 6.523 5.955 -11.938 1.00 87.94 558 LYS A O 1
ATOM 4618 N N . ALA A 1 559 ? 8.481 6.509 -12.883 1.00 89.06 559 ALA A N 1
ATOM 4619 C CA . ALA A 1 559 ? 9.105 6.961 -11.633 1.00 89.06 559 ALA A CA 1
ATOM 4620 C C . ALA A 1 559 ? 8.313 8.091 -10.955 1.00 89.06 559 ALA A C 1
ATOM 4622 O O . ALA A 1 559 ? 8.149 8.083 -9.736 1.00 89.06 559 ALA A O 1
ATOM 4623 N N . LEU A 1 560 ? 7.735 9.007 -11.741 1.00 87.25 560 LEU A N 1
ATOM 4624 C CA . LEU A 1 560 ? 6.863 10.060 -11.216 1.00 87.25 560 LEU A CA 1
ATOM 4625 C C . LEU A 1 560 ? 5.611 9.516 -10.508 1.00 87.25 560 LEU A C 1
ATOM 4627 O O . LEU A 1 560 ? 5.140 10.150 -9.564 1.00 87.25 560 LEU A O 1
ATOM 4631 N N . ILE A 1 561 ? 5.089 8.360 -10.930 1.00 83.25 561 ILE A N 1
ATOM 4632 C CA . ILE A 1 561 ? 3.888 7.747 -10.344 1.00 83.25 561 ILE A CA 1
ATOM 4633 C C . ILE A 1 561 ? 4.220 6.772 -9.200 1.00 83.25 561 ILE A C 1
ATOM 4635 O O . ILE A 1 561 ? 3.443 6.636 -8.255 1.00 83.25 561 ILE A O 1
ATOM 4639 N N . SER A 1 562 ? 5.391 6.129 -9.252 1.00 77.06 562 SER A N 1
ATOM 4640 C CA . SER A 1 562 ? 5.787 5.001 -8.391 1.00 77.06 562 SER A CA 1
ATOM 4641 C C . SER A 1 562 ? 5.796 5.287 -6.884 1.00 77.06 562 SER A C 1
ATOM 4643 O O . SER A 1 562 ? 5.851 4.342 -6.105 1.00 77.06 562 SER A O 1
ATOM 4645 N N . LYS A 1 563 ? 5.771 6.555 -6.448 1.00 69.62 563 LYS A N 1
ATOM 4646 C CA . LYS A 1 563 ? 5.738 6.936 -5.022 1.00 69.62 563 LYS A CA 1
ATOM 4647 C C . LYS A 1 563 ? 4.333 7.012 -4.417 1.00 69.62 563 LYS A C 1
ATOM 4649 O O . LYS A 1 563 ? 4.177 7.376 -3.251 1.00 69.62 563 LYS A O 1
ATOM 4654 N N . THR A 1 564 ? 3.300 6.627 -5.159 1.00 61.97 564 THR A N 1
ATOM 4655 C CA . THR A 1 564 ? 1.942 6.462 -4.621 1.00 61.97 564 THR A CA 1
ATOM 4656 C C . THR A 1 564 ? 1.809 5.144 -3.844 1.00 61.97 564 THR A C 1
ATOM 4658 O O . THR A 1 564 ? 0.936 4.330 -4.110 1.00 61.97 564 THR A O 1
ATOM 4661 N N . SER A 1 565 ? 2.677 4.917 -2.848 1.00 57.09 565 SER A N 1
ATOM 4662 C CA . SER A 1 565 ? 2.488 3.817 -1.896 1.00 57.09 565 SER A CA 1
ATOM 4663 C C . SER A 1 565 ? 1.220 4.094 -1.088 1.00 57.09 565 SER A C 1
ATOM 4665 O O . SER A 1 565 ? 1.185 4.955 -0.200 1.00 57.09 565 SER A O 1
ATOM 4667 N N . ASN A 1 566 ? 0.147 3.392 -1.441 1.00 61.06 566 ASN A N 1
ATOM 4668 C CA . ASN A 1 566 ? -1.056 3.333 -0.635 1.00 61.06 566 ASN A CA 1
ATOM 4669 C C . ASN A 1 566 ? -0.720 2.517 0.611 1.00 61.06 566 ASN A C 1
ATOM 4671 O O . ASN A 1 566 ? -0.580 1.295 0.546 1.00 61.06 566 ASN A O 1
ATOM 4675 N N . LYS A 1 567 ? -0.589 3.191 1.757 1.00 69.06 567 LYS A N 1
ATOM 4676 C CA . LYS A 1 567 ? -0.521 2.506 3.050 1.00 69.06 567 LYS A CA 1
ATOM 4677 C C . LYS A 1 567 ? -1.754 1.626 3.171 1.00 69.06 567 LYS A C 1
ATOM 4679 O O . LYS A 1 567 ? -2.876 2.127 3.203 1.00 69.06 567 LYS A O 1
ATOM 4684 N N . VAL A 1 568 ? -1.542 0.317 3.212 1.00 71.94 568 VAL A N 1
ATOM 4685 C CA . VAL A 1 568 ? -2.629 -0.653 3.324 1.00 71.94 568 VAL A CA 1
ATOM 4686 C C . VAL A 1 568 ? -3.209 -0.530 4.726 1.00 71.94 568 VAL A C 1
ATOM 4688 O O . VAL A 1 568 ? -2.607 -1.019 5.672 1.00 71.94 568 VAL A O 1
ATOM 4691 N N . GLN A 1 569 ? -4.361 0.115 4.898 1.00 73.00 569 GLN A N 1
ATOM 4692 C CA . GLN A 1 569 ? -5.080 0.101 6.175 1.00 73.00 569 GLN A CA 1
ATOM 4693 C C . GLN A 1 569 ? -5.838 -1.229 6.311 1.00 73.00 569 GLN A C 1
ATOM 4695 O O . GLN A 1 569 ? -6.873 -1.424 5.682 1.00 73.00 569 GLN A O 1
ATOM 4700 N N . LEU A 1 570 ? -5.325 -2.164 7.118 1.00 73.00 570 LEU A N 1
ATOM 4701 C CA . LEU A 1 570 ? -6.038 -3.405 7.466 1.00 73.00 570 LEU A CA 1
ATOM 4702 C C . LEU A 1 570 ? -7.079 -3.159 8.560 1.00 73.00 570 LEU A C 1
ATOM 4704 O O . LEU A 1 570 ? -8.110 -3.825 8.591 1.00 73.00 570 LEU A O 1
ATOM 4708 N N . PHE A 1 571 ? -6.799 -2.214 9.460 1.00 75.06 571 PHE A N 1
ATOM 4709 C CA . PHE A 1 571 ? -7.695 -1.822 10.543 1.00 75.06 571 PHE A CA 1
ATOM 4710 C C . PHE A 1 571 ? -8.142 -0.371 10.329 1.00 75.06 571 PHE A C 1
ATOM 4712 O O . PHE A 1 571 ? -7.401 0.537 10.705 1.00 75.06 571 PHE A O 1
ATOM 4719 N N . PRO A 1 572 ? -9.330 -0.133 9.741 1.00 71.19 572 PRO A N 1
ATOM 4720 C CA . PRO A 1 572 ? -9.811 1.222 9.458 1.00 71.19 572 PRO A CA 1
ATOM 4721 C C . PRO A 1 572 ? -10.010 2.059 10.729 1.00 71.19 572 PRO A C 1
ATOM 4723 O O . PRO A 1 572 ? -9.968 3.277 10.666 1.00 71.19 572 PRO A O 1
ATOM 4726 N N . SER A 1 573 ? -10.163 1.414 11.890 1.00 69.62 573 SER A N 1
ATOM 4727 C CA . SER A 1 573 ? -10.313 2.077 13.189 1.00 69.62 573 SER A CA 1
ATOM 4728 C C . SER A 1 573 ? -9.001 2.597 13.789 1.00 69.62 573 SER A C 1
ATOM 4730 O O . SER A 1 573 ? -9.011 3.102 14.905 1.00 69.62 573 SER A O 1
ATOM 4732 N N . ILE A 1 574 ? -7.851 2.392 13.136 1.00 74.31 574 ILE A N 1
ATOM 4733 C CA . ILE A 1 574 ? -6.552 2.813 13.670 1.00 74.31 574 ILE A CA 1
ATOM 4734 C C . ILE A 1 574 ? -5.939 3.821 12.714 1.00 74.31 574 ILE A C 1
ATOM 4736 O O . ILE A 1 574 ? -5.307 3.462 11.717 1.00 74.31 574 ILE A O 1
ATOM 4740 N N . GLU A 1 575 ? -6.085 5.096 13.058 1.00 71.19 575 GLU A N 1
ATOM 4741 C CA . GLU A 1 575 ? -5.362 6.167 12.392 1.00 71.19 575 GLU A CA 1
ATOM 4742 C C . GLU A 1 575 ? -3.874 6.082 12.723 1.00 71.19 575 GLU A C 1
ATOM 4744 O O . GLU A 1 575 ? -3.415 6.396 13.824 1.00 71.19 575 GLU A O 1
ATOM 4749 N N . ILE A 1 576 ? -3.081 5.646 11.750 1.00 63.06 576 ILE A N 1
ATOM 4750 C CA . ILE A 1 576 ? -1.635 5.571 11.923 1.00 63.06 576 ILE A CA 1
ATOM 4751 C C . ILE A 1 576 ? -1.013 6.853 11.413 1.00 63.06 576 ILE A C 1
ATOM 4753 O O . ILE A 1 576 ? -0.782 7.039 10.217 1.00 63.06 576 ILE A O 1
ATOM 4757 N N . LYS A 1 577 ? -0.649 7.708 12.367 1.00 64.88 577 LYS A N 1
ATOM 4758 C CA . LYS A 1 577 ? 0.312 8.789 12.157 1.00 64.88 577 LYS A CA 1
ATOM 4759 C C . LYS A 1 577 ? 1.699 8.168 11.981 1.00 64.88 577 LYS A C 1
ATOM 4761 O O . LYS A 1 577 ? 2.473 8.027 12.923 1.00 64.88 577 LYS A O 1
ATOM 4766 N N . SER A 1 578 ? 2.012 7.733 10.766 1.00 58.28 578 SER A N 1
ATOM 4767 C CA . SER A 1 578 ? 3.335 7.205 10.429 1.00 58.28 578 SER A CA 1
ATOM 4768 C C . SER A 1 578 ? 4.342 8.363 10.356 1.00 58.28 578 SER A C 1
ATOM 4770 O O . SER A 1 578 ? 4.519 8.979 9.307 1.00 58.28 578 SER A O 1
ATOM 4772 N N . GLY A 1 579 ? 4.971 8.685 11.482 1.00 62.53 579 GLY A N 1
ATOM 4773 C CA . GLY A 1 579 ? 6.051 9.672 11.570 1.00 62.53 579 GLY A CA 1
ATOM 4774 C C . GLY A 1 579 ? 7.452 9.065 11.471 1.00 62.53 579 GLY A C 1
ATOM 4775 O O . GLY A 1 579 ? 8.406 9.674 11.948 1.00 62.53 579 GLY A O 1
ATOM 4776 N N . HIS A 1 580 ? 7.600 7.842 10.949 1.00 71.69 580 HIS A N 1
ATOM 4777 C CA . HIS A 1 580 ? 8.916 7.215 10.860 1.00 71.69 580 HIS A CA 1
ATOM 4778 C C . HIS A 1 580 ? 9.694 7.804 9.683 1.00 71.69 580 HIS A C 1
ATOM 4780 O O . HIS A 1 580 ? 9.486 7.426 8.535 1.00 71.69 580 HIS A O 1
ATOM 4786 N N . HIS A 1 581 ? 10.577 8.756 9.985 1.00 76.81 581 HIS A N 1
ATOM 4787 C CA . HIS A 1 581 ? 11.601 9.185 9.045 1.00 76.81 581 HIS A CA 1
ATOM 4788 C C . HIS A 1 581 ? 12.625 8.062 8.893 1.00 76.81 581 HIS A C 1
ATOM 4790 O O . HIS A 1 581 ? 13.355 7.732 9.833 1.00 76.81 581 HIS A O 1
ATOM 4796 N N . GLU A 1 582 ? 12.662 7.467 7.704 1.00 83.38 582 GLU A N 1
ATOM 4797 C CA . GLU A 1 582 ? 13.769 6.618 7.293 1.00 83.38 582 GLU A CA 1
ATOM 4798 C C . GLU A 1 582 ? 15.076 7.424 7.360 1.00 83.38 582 GLU A C 1
ATOM 4800 O O . GLU A 1 582 ? 15.099 8.641 7.153 1.00 83.38 582 GLU A O 1
ATOM 4805 N N . PRO A 1 583 ? 16.202 6.788 7.705 1.00 91.12 583 PRO A N 1
ATOM 4806 C CA . PRO A 1 583 ? 17.462 7.497 7.714 1.00 91.12 583 PRO A CA 1
ATOM 4807 C C . PRO A 1 583 ? 17.872 7.849 6.275 1.00 91.12 583 PRO A C 1
ATOM 4809 O O . PRO A 1 583 ? 17.982 6.967 5.424 1.00 91.12 583 PRO A O 1
ATOM 4812 N N . LEU A 1 584 ? 18.204 9.122 6.042 1.00 89.38 584 LEU A N 1
ATOM 4813 C CA . LEU A 1 584 ? 18.553 9.706 4.735 1.00 89.38 584 LEU A CA 1
ATOM 4814 C C . LEU A 1 584 ? 19.531 8.863 3.887 1.00 89.38 584 LEU A C 1
ATOM 4816 O O . LEU A 1 584 ? 19.444 8.837 2.664 1.00 89.38 584 LEU A O 1
ATOM 4820 N N . TYR A 1 585 ? 20.475 8.146 4.511 1.00 94.00 585 TYR A N 1
ATOM 4821 C CA . TYR A 1 585 ? 21.439 7.320 3.772 1.00 94.00 585 TYR A CA 1
ATOM 4822 C C . TYR A 1 585 ? 20.788 6.144 3.027 1.00 94.00 585 TYR A C 1
ATOM 4824 O O . TYR A 1 585 ? 21.292 5.749 1.976 1.00 94.00 585 TYR A O 1
ATOM 4832 N N . LYS A 1 586 ? 19.690 5.577 3.549 1.00 92.31 586 LYS A N 1
ATOM 4833 C CA . LYS A 1 586 ? 18.950 4.506 2.869 1.00 92.31 586 LYS A CA 1
ATOM 4834 C C . LYS A 1 586 ? 18.222 5.046 1.648 1.00 92.31 586 LYS A C 1
ATOM 4836 O O . LYS A 1 586 ? 18.322 4.446 0.585 1.00 92.31 586 LYS A O 1
ATOM 4841 N N . GLU A 1 587 ? 17.560 6.192 1.784 1.00 90.25 587 GLU A N 1
ATOM 4842 C CA . GLU A 1 587 ? 16.886 6.870 0.672 1.00 90.25 587 GLU A CA 1
ATOM 4843 C C . GLU A 1 587 ? 17.870 7.185 -0.457 1.00 90.25 587 GLU A C 1
ATOM 4845 O O . GLU A 1 587 ? 17.624 6.826 -1.606 1.00 90.25 587 GLU A O 1
ATOM 4850 N N . ILE A 1 588 ? 19.037 7.752 -0.122 1.00 94.12 588 ILE A N 1
ATOM 4851 C CA . ILE A 1 588 ? 20.107 8.026 -1.093 1.00 94.12 588 ILE A CA 1
ATOM 4852 C C . ILE A 1 588 ? 20.580 6.732 -1.769 1.00 94.12 588 ILE A C 1
ATOM 4854 O O . ILE A 1 588 ? 20.748 6.700 -2.989 1.00 94.12 588 ILE A O 1
ATOM 4858 N N . PHE A 1 589 ? 20.789 5.657 -1.002 1.00 95.38 589 PHE A N 1
ATOM 4859 C CA . PHE A 1 589 ? 21.203 4.371 -1.559 1.00 95.38 589 PHE A CA 1
ATOM 4860 C C . PHE A 1 589 ? 20.165 3.828 -2.551 1.00 95.38 589 PHE A C 1
ATOM 4862 O O . PHE A 1 589 ? 20.525 3.461 -3.670 1.00 95.38 589 PHE A O 1
ATOM 4869 N N . PHE A 1 590 ? 18.880 3.834 -2.192 1.00 91.62 590 PHE A N 1
ATOM 4870 C CA . PHE A 1 590 ? 17.826 3.322 -3.063 1.00 91.62 590 PHE A CA 1
ATOM 4871 C C . PHE A 1 590 ? 17.608 4.184 -4.314 1.00 91.62 590 PHE A C 1
ATOM 4873 O O . PHE A 1 590 ? 17.527 3.640 -5.418 1.00 91.62 590 PHE A O 1
ATOM 4880 N N . ALA A 1 591 ? 17.628 5.511 -4.172 1.00 91.69 591 ALA A N 1
ATOM 4881 C CA . ALA A 1 591 ? 17.519 6.454 -5.286 1.00 91.69 591 ALA A CA 1
ATOM 4882 C C . ALA A 1 591 ? 18.702 6.353 -6.270 1.00 91.69 591 ALA A C 1
ATOM 4884 O O . ALA A 1 591 ? 18.578 6.670 -7.451 1.00 91.69 591 ALA A O 1
ATOM 4885 N N . SER A 1 592 ? 19.875 5.898 -5.811 1.00 96.00 592 SER A N 1
ATOM 4886 C CA . SER A 1 592 ? 21.069 5.750 -6.663 1.00 96.00 592 SER A CA 1
ATOM 4887 C C . SER A 1 592 ? 21.060 4.501 -7.559 1.00 96.00 592 SER A C 1
ATOM 4889 O O . SER A 1 592 ? 21.959 4.318 -8.382 1.00 96.00 592 SER A O 1
ATOM 4891 N N . SER A 1 593 ? 20.037 3.652 -7.438 1.00 97.00 593 SER A N 1
ATOM 4892 C CA . SER A 1 593 ? 19.883 2.397 -8.185 1.00 97.00 593 SER A CA 1
ATOM 4893 C C . SER A 1 593 ? 20.000 2.554 -9.703 1.00 97.00 593 SER A C 1
ATOM 4895 O O . SER A 1 593 ? 20.722 1.783 -10.329 1.00 97.00 593 SER A O 1
ATOM 4897 N N . ALA A 1 594 ? 19.373 3.570 -10.302 1.00 97.31 594 ALA A N 1
ATOM 4898 C CA . ALA A 1 594 ? 19.456 3.806 -11.746 1.00 97.31 594 ALA A CA 1
ATOM 4899 C C . ALA A 1 594 ? 20.887 4.136 -12.204 1.00 97.31 594 ALA A C 1
ATOM 4901 O O . ALA A 1 594 ? 21.353 3.613 -13.215 1.00 97.31 594 ALA A O 1
ATOM 4902 N N . VAL A 1 595 ? 21.616 4.949 -11.430 1.00 97.94 595 VAL A N 1
ATOM 4903 C CA . VAL A 1 595 ? 23.027 5.274 -11.700 1.00 97.94 595 VAL A CA 1
ATOM 4904 C C . VAL A 1 595 ? 23.890 4.018 -11.594 1.00 97.94 595 VAL A C 1
ATOM 4906 O O . VAL A 1 595 ? 24.696 3.752 -12.485 1.00 97.94 595 VAL A O 1
ATOM 4909 N N . PHE A 1 596 ? 23.692 3.205 -10.551 1.00 98.12 596 PHE A N 1
ATOM 4910 C CA . PHE A 1 596 ? 24.367 1.911 -10.440 1.00 98.12 596 PHE A CA 1
ATOM 4911 C C . PHE A 1 596 ? 24.039 0.991 -11.617 1.00 98.12 596 PHE A C 1
ATOM 4913 O O . PHE A 1 596 ? 24.933 0.317 -12.122 1.00 98.12 596 PHE A O 1
ATOM 4920 N N . GLY A 1 597 ? 22.794 1.005 -12.091 1.00 98.19 597 GLY A N 1
ATOM 4921 C CA . GLY A 1 597 ? 22.362 0.255 -13.262 1.00 98.19 597 GLY A CA 1
ATOM 4922 C C . GLY A 1 597 ? 23.146 0.646 -14.511 1.00 98.19 597 GLY A C 1
ATOM 4923 O O . GLY A 1 597 ? 23.678 -0.226 -15.188 1.00 98.19 597 GLY A O 1
ATOM 4924 N N . VAL A 1 598 ? 23.307 1.947 -14.769 1.00 98.44 598 VAL A N 1
ATOM 4925 C CA . VAL A 1 598 ? 24.113 2.454 -15.895 1.00 98.44 598 VAL A CA 1
ATOM 4926 C C . VAL A 1 598 ? 25.566 1.988 -15.787 1.00 98.44 598 VAL A C 1
ATOM 4928 O O . VAL A 1 598 ? 26.128 1.499 -16.763 1.00 98.44 598 VAL A O 1
ATOM 4931 N N . LEU A 1 599 ? 26.173 2.076 -14.599 1.00 98.12 599 LEU A N 1
ATOM 4932 C CA . LEU A 1 599 ? 27.553 1.619 -14.381 1.00 98.12 599 LEU A CA 1
ATOM 4933 C C . LEU A 1 599 ? 27.711 0.107 -14.593 1.00 98.12 599 LEU A C 1
ATOM 4935 O O . LEU A 1 599 ? 28.700 -0.331 -15.180 1.00 98.12 599 LEU A O 1
ATOM 4939 N N . ILE A 1 600 ? 26.743 -0.693 -14.139 1.00 98.25 600 ILE A N 1
ATOM 4940 C CA . ILE A 1 600 ? 26.718 -2.135 -14.404 1.00 98.25 600 ILE A CA 1
ATOM 4941 C C . ILE A 1 600 ? 26.543 -2.386 -15.901 1.00 98.25 600 ILE A C 1
ATOM 4943 O O . ILE A 1 600 ? 27.267 -3.217 -16.439 1.00 98.25 600 ILE A O 1
ATOM 4947 N N . GLY A 1 601 ? 25.661 -1.644 -16.576 1.00 97.62 601 GLY A N 1
ATOM 4948 C CA . GLY A 1 601 ? 25.485 -1.686 -18.028 1.00 97.62 601 GLY A CA 1
ATOM 4949 C C . GLY A 1 601 ? 26.816 -1.522 -18.754 1.00 97.62 601 GLY A C 1
ATOM 4950 O O . GLY A 1 601 ? 27.209 -2.409 -19.496 1.00 97.62 601 GLY A O 1
ATOM 4951 N N . VAL A 1 602 ? 27.594 -0.486 -18.422 1.00 97.69 602 VAL A N 1
ATOM 4952 C CA . VAL A 1 602 ? 28.941 -0.265 -18.990 1.00 97.69 602 VAL A CA 1
ATOM 4953 C C . VAL A 1 602 ? 29.842 -1.487 -18.830 1.00 97.69 602 VAL A C 1
ATOM 4955 O O . VAL A 1 602 ? 30.516 -1.896 -19.775 1.00 97.69 602 VAL A O 1
ATOM 4958 N N . ILE A 1 603 ? 29.872 -2.081 -17.635 1.00 97.81 603 ILE A N 1
ATOM 4959 C CA . ILE A 1 603 ? 30.682 -3.273 -17.363 1.00 97.81 603 ILE A CA 1
ATOM 4960 C C . ILE A 1 603 ? 30.189 -4.454 -18.207 1.00 97.81 603 ILE A C 1
ATOM 4962 O O . ILE A 1 603 ? 31.002 -5.174 -18.786 1.00 97.81 603 ILE A O 1
ATOM 4966 N N . LEU A 1 604 ? 28.875 -4.652 -18.299 1.00 97.12 604 LEU A N 1
ATOM 4967 C CA . LEU A 1 604 ? 28.258 -5.716 -19.085 1.00 97.12 604 LEU A CA 1
ATOM 4968 C C . LEU A 1 604 ? 28.552 -5.571 -20.583 1.00 97.12 604 LEU A C 1
ATOM 4970 O O . LEU A 1 604 ? 28.966 -6.551 -21.207 1.00 97.12 604 LEU A O 1
ATOM 4974 N N . THR A 1 605 ? 28.459 -4.363 -21.137 1.00 95.56 605 THR A N 1
ATOM 4975 C CA . THR A 1 605 ? 28.786 -4.093 -22.542 1.00 95.56 605 THR A CA 1
ATOM 4976 C C . THR A 1 605 ? 30.272 -4.310 -22.824 1.00 95.56 605 THR A C 1
ATOM 4978 O O . THR A 1 605 ? 30.631 -5.015 -23.763 1.00 95.56 605 THR A O 1
ATOM 4981 N N . VAL A 1 606 ? 31.158 -3.724 -22.007 1.00 95.81 606 VAL A N 1
ATOM 4982 C CA . VAL A 1 606 ? 32.606 -3.678 -22.287 1.00 95.81 606 VAL A CA 1
ATOM 4983 C C . VAL A 1 606 ? 33.306 -4.993 -21.953 1.00 95.81 606 VAL A C 1
ATOM 4985 O O . VAL A 1 606 ? 34.186 -5.433 -22.690 1.00 95.81 606 VAL A O 1
ATOM 4988 N N . VAL A 1 607 ? 32.959 -5.614 -20.824 1.00 97.19 607 VAL A N 1
ATOM 4989 C CA . VAL A 1 607 ? 33.644 -6.820 -20.336 1.00 97.19 607 VAL A CA 1
ATOM 4990 C C . VAL A 1 607 ? 32.965 -8.074 -20.872 1.00 97.19 607 VAL A C 1
ATOM 4992 O O . VAL A 1 607 ? 33.639 -8.966 -21.386 1.00 97.19 607 VAL A O 1
ATOM 4995 N N . PHE A 1 608 ? 31.637 -8.145 -20.777 1.00 97.00 608 PHE A N 1
ATOM 4996 C CA . PHE A 1 608 ? 30.885 -9.372 -21.048 1.00 97.00 608 PHE A CA 1
ATOM 4997 C C . PHE A 1 608 ? 30.289 -9.443 -22.454 1.00 97.00 608 PHE A C 1
ATOM 4999 O O . PHE A 1 608 ? 29.913 -10.537 -22.866 1.00 97.00 608 PHE A O 1
ATOM 5006 N N . HIS A 1 609 ? 30.261 -8.331 -23.198 1.00 96.00 609 HIS A N 1
ATOM 5007 C CA . HIS A 1 609 ? 29.718 -8.256 -24.557 1.00 96.00 609 HIS A CA 1
ATOM 5008 C C . HIS A 1 609 ? 28.301 -8.845 -24.635 1.00 96.00 609 HIS A C 1
ATOM 5010 O O . HIS A 1 609 ? 28.038 -9.765 -25.413 1.00 96.00 609 HIS A O 1
ATOM 5016 N N . ILE A 1 610 ? 27.397 -8.352 -23.780 1.00 96.50 610 ILE A N 1
ATOM 5017 C CA . ILE A 1 610 ? 26.000 -8.799 -23.770 1.00 96.50 610 ILE A CA 1
ATOM 5018 C C . ILE A 1 610 ? 25.378 -8.642 -25.165 1.00 96.50 610 ILE A C 1
ATOM 5020 O O . ILE A 1 610 ? 25.496 -7.606 -25.812 1.00 96.50 610 ILE A O 1
ATOM 5024 N N . SER A 1 611 ? 24.697 -9.690 -25.631 1.00 96.12 611 SER A N 1
ATOM 5025 C CA . SER A 1 611 ? 23.939 -9.666 -26.882 1.00 96.12 611 SER A CA 1
ATOM 5026 C C . SER A 1 611 ? 22.662 -8.836 -26.742 1.00 96.12 611 SER A C 1
ATOM 5028 O O . SER A 1 611 ? 21.971 -8.957 -25.727 1.00 96.12 611 SER A O 1
ATOM 5030 N N . MET A 1 612 ? 22.278 -8.112 -27.798 1.00 94.56 612 MET A N 1
ATOM 5031 C CA . MET A 1 612 ? 21.026 -7.339 -27.839 1.00 94.56 612 MET A CA 1
ATOM 5032 C C . MET A 1 612 ? 19.787 -8.179 -27.507 1.00 94.56 612 MET A C 1
ATOM 5034 O O . MET A 1 612 ? 18.898 -7.690 -26.823 1.00 94.56 612 MET A O 1
ATOM 5038 N N . ASP A 1 613 ? 19.766 -9.463 -27.867 1.00 94.94 613 ASP A N 1
ATOM 5039 C CA . ASP A 1 613 ? 18.692 -10.397 -27.503 1.00 94.94 613 ASP A CA 1
ATOM 5040 C C . ASP A 1 613 ? 18.418 -10.434 -25.988 1.00 94.94 613 ASP A C 1
ATOM 5042 O O . ASP A 1 613 ? 17.270 -10.421 -25.547 1.00 94.94 613 ASP A O 1
ATOM 5046 N N . ILE A 1 614 ? 19.475 -10.441 -25.166 1.00 95.75 614 ILE A N 1
ATOM 5047 C CA . ILE A 1 614 ? 19.356 -10.448 -23.700 1.00 95.75 614 ILE A CA 1
ATOM 5048 C C . ILE A 1 614 ? 18.820 -9.098 -23.220 1.00 95.75 614 ILE A C 1
ATOM 5050 O O . ILE A 1 614 ? 17.958 -9.063 -22.342 1.00 95.75 614 ILE A O 1
ATOM 5054 N N . VAL A 1 615 ? 19.286 -7.998 -23.819 1.00 95.94 615 VAL A N 1
ATOM 5055 C CA . VAL A 1 615 ? 18.795 -6.645 -23.521 1.00 95.94 615 VAL A CA 1
ATOM 5056 C C . VAL A 1 615 ? 17.302 -6.550 -23.826 1.00 95.94 615 VAL A C 1
ATOM 5058 O O . VAL A 1 615 ? 16.544 -6.098 -22.973 1.00 95.94 615 VAL A O 1
ATOM 5061 N N . PHE A 1 616 ? 16.849 -7.057 -24.975 1.00 95.81 616 PHE A N 1
ATOM 5062 C CA . PHE A 1 616 ? 15.436 -7.069 -25.355 1.00 95.81 616 PHE A CA 1
ATOM 5063 C C . PHE A 1 616 ? 14.584 -8.020 -24.505 1.00 95.81 616 PHE A C 1
ATOM 5065 O O . PHE A 1 616 ? 13.425 -7.708 -24.224 1.00 95.81 616 PHE A O 1
ATOM 5072 N N . ILE A 1 617 ? 15.137 -9.134 -24.009 1.00 95.81 617 ILE A N 1
ATOM 5073 C CA . ILE A 1 617 ? 14.465 -9.971 -23.001 1.00 95.81 617 ILE A CA 1
ATOM 5074 C C . ILE A 1 617 ? 14.276 -9.193 -21.693 1.00 95.81 617 ILE A C 1
ATOM 5076 O O . ILE A 1 617 ? 13.174 -9.185 -21.138 1.00 95.81 617 ILE A O 1
ATOM 5080 N N . MET A 1 618 ? 15.324 -8.524 -21.198 1.00 96.00 618 MET A N 1
ATOM 5081 C CA . MET A 1 618 ? 15.243 -7.690 -19.992 1.00 96.00 618 MET A CA 1
ATOM 5082 C C . MET A 1 618 ? 14.268 -6.526 -20.189 1.00 96.00 618 MET A C 1
ATOM 5084 O O . MET A 1 618 ? 13.465 -6.234 -19.303 1.00 96.00 618 MET A O 1
ATOM 5088 N N . PHE A 1 619 ? 14.298 -5.903 -21.366 1.00 95.25 619 PHE A N 1
ATOM 5089 C CA . PHE A 1 619 ? 13.396 -4.830 -21.753 1.00 95.25 619 PHE A CA 1
ATOM 5090 C C . PHE A 1 619 ? 11.946 -5.312 -21.785 1.00 95.25 619 PHE A C 1
ATOM 5092 O O . PHE A 1 619 ? 11.087 -4.692 -21.162 1.00 95.25 619 PHE A O 1
ATOM 5099 N N . SER A 1 620 ? 11.676 -6.475 -22.381 1.00 96.06 620 SER A N 1
ATOM 5100 C CA . SER A 1 620 ? 10.353 -7.110 -22.376 1.00 96.06 620 SER A CA 1
ATOM 5101 C C . SER A 1 620 ? 9.865 -7.413 -20.963 1.00 96.06 620 SER A C 1
ATOM 5103 O O . SER A 1 620 ? 8.723 -7.112 -20.621 1.00 96.06 620 SER A O 1
ATOM 5105 N N . PHE A 1 621 ? 10.736 -7.959 -20.112 1.00 96.94 621 PHE A N 1
ATOM 5106 C CA . PHE A 1 621 ? 10.421 -8.215 -18.709 1.00 96.94 621 PHE A CA 1
ATOM 5107 C C . PHE A 1 621 ? 10.037 -6.930 -17.964 1.00 96.94 621 PHE A C 1
ATOM 5109 O O . PHE A 1 621 ? 8.964 -6.865 -17.363 1.00 96.94 621 PHE A O 1
ATOM 5116 N N . ILE A 1 622 ? 10.861 -5.881 -18.050 1.00 95.19 622 ILE A N 1
ATOM 5117 C CA . ILE A 1 622 ? 10.583 -4.584 -17.415 1.00 95.19 622 ILE A CA 1
ATOM 5118 C C . ILE A 1 622 ? 9.305 -3.949 -17.958 1.00 95.19 622 ILE A C 1
ATOM 5120 O O . ILE A 1 622 ? 8.529 -3.373 -17.203 1.00 95.19 622 ILE A O 1
ATOM 5124 N N . SER A 1 623 ? 9.027 -4.120 -19.241 1.00 94.25 623 SER A N 1
ATOM 5125 C CA . SER A 1 623 ? 7.790 -3.642 -19.852 1.00 94.25 623 SER A CA 1
ATOM 5126 C C . SER A 1 623 ? 6.553 -4.315 -19.260 1.00 94.25 623 SER A C 1
ATOM 5128 O O . SER A 1 623 ? 5.565 -3.645 -18.971 1.00 94.25 623 SER A O 1
ATOM 5130 N N . GLY A 1 624 ? 6.623 -5.625 -19.012 1.00 95.31 624 GLY A N 1
ATOM 5131 C CA . GLY A 1 624 ? 5.583 -6.371 -18.305 1.00 95.31 624 GLY A CA 1
ATOM 5132 C C . GLY A 1 624 ? 5.366 -5.896 -16.870 1.00 95.31 624 GLY A C 1
ATOM 5133 O O . GLY A 1 624 ? 4.223 -5.728 -16.443 1.00 95.31 624 GLY A O 1
ATOM 5134 N N . VAL A 1 625 ? 6.460 -5.630 -16.148 1.00 93.88 625 VAL A N 1
ATOM 5135 C CA . VAL A 1 625 ? 6.432 -5.033 -14.801 1.00 93.88 625 VAL A CA 1
ATOM 5136 C C . VAL A 1 625 ? 5.700 -3.689 -14.829 1.00 93.88 625 VAL A C 1
ATOM 5138 O O . VAL A 1 625 ? 4.774 -3.473 -14.054 1.00 93.88 625 VAL A O 1
ATOM 5141 N N . ILE A 1 626 ? 6.069 -2.808 -15.762 1.00 91.12 626 ILE A N 1
ATOM 5142 C CA . ILE A 1 626 ? 5.481 -1.471 -15.895 1.00 91.12 626 ILE A CA 1
ATOM 5143 C C . ILE A 1 626 ? 4.002 -1.552 -16.258 1.00 91.12 626 ILE A C 1
ATOM 5145 O O . ILE A 1 626 ? 3.190 -0.855 -15.654 1.00 91.12 626 ILE A O 1
ATOM 5149 N N . LEU A 1 627 ? 3.635 -2.425 -17.199 1.00 93.06 627 LEU A N 1
ATOM 5150 C CA . LEU A 1 627 ? 2.243 -2.629 -17.587 1.00 93.06 627 LEU A CA 1
ATOM 5151 C C . LEU A 1 627 ? 1.385 -3.057 -16.392 1.00 93.06 627 LEU A C 1
ATOM 5153 O O . LEU A 1 627 ? 0.300 -2.511 -16.199 1.00 93.06 627 LEU A O 1
ATOM 5157 N N . TYR A 1 628 ? 1.879 -3.996 -15.577 1.00 92.62 628 TYR A N 1
ATOM 5158 C CA . TYR A 1 628 ? 1.194 -4.403 -14.352 1.00 92.62 628 TYR A CA 1
ATOM 5159 C C . TYR A 1 628 ? 0.988 -3.217 -13.410 1.00 92.62 628 TYR A C 1
ATOM 5161 O O . TYR A 1 628 ? -0.140 -2.953 -13.000 1.00 92.62 628 TYR A O 1
ATOM 5169 N N . THR A 1 629 ? 2.060 -2.478 -13.114 1.00 88.75 629 THR A N 1
ATOM 5170 C CA . THR A 1 629 ? 2.014 -1.304 -12.235 1.00 88.75 629 THR A CA 1
ATOM 5171 C C . THR A 1 629 ? 1.006 -0.272 -12.735 1.00 88.75 629 THR A C 1
ATOM 5173 O O . THR A 1 629 ? 0.213 0.231 -11.951 1.00 88.75 629 THR A O 1
ATOM 5176 N N . ILE A 1 630 ? 0.954 0.005 -14.041 1.00 87.50 630 ILE A N 1
ATOM 5177 C CA . ILE A 1 630 ? -0.017 0.953 -14.606 1.00 87.50 630 ILE A CA 1
ATOM 5178 C C . ILE A 1 630 ? -1.449 0.470 -14.407 1.00 87.50 630 ILE A C 1
ATOM 5180 O O . ILE A 1 630 ? -2.293 1.239 -13.954 1.00 87.50 630 ILE A O 1
ATOM 5184 N N . ILE A 1 631 ? -1.723 -0.791 -14.750 1.00 89.94 631 ILE A N 1
ATOM 5185 C CA . ILE A 1 631 ? -3.066 -1.374 -14.642 1.00 89.94 631 ILE A CA 1
ATOM 5186 C C . ILE A 1 631 ? -3.536 -1.414 -13.190 1.00 89.94 631 ILE A C 1
ATOM 5188 O O . ILE A 1 631 ? -4.717 -1.205 -12.935 1.00 89.94 631 ILE A O 1
ATOM 5192 N N . ARG A 1 632 ? -2.625 -1.684 -12.255 1.00 86.25 632 ARG A N 1
ATOM 5193 C CA . ARG A 1 632 ? -2.954 -1.871 -10.844 1.00 86.25 632 ARG A CA 1
ATOM 5194 C C . ARG A 1 632 ? -2.993 -0.568 -10.046 1.00 86.25 632 ARG A C 1
ATOM 5196 O O . ARG A 1 632 ? -3.876 -0.406 -9.217 1.00 86.25 632 ARG A O 1
ATOM 5203 N N . GLU A 1 633 ? -2.022 0.319 -10.243 1.00 81.94 633 GLU A N 1
ATOM 5204 C CA . GLU A 1 633 ? -1.813 1.490 -9.377 1.00 81.94 633 GLU A CA 1
ATOM 5205 C C . GLU A 1 633 ? -2.308 2.796 -10.002 1.00 81.94 633 GLU A C 1
ATOM 5207 O O . GLU A 1 633 ? -2.649 3.737 -9.287 1.00 81.94 633 GLU A O 1
ATOM 5212 N N . VAL A 1 634 ? -2.324 2.885 -11.333 1.00 80.44 634 VAL A N 1
ATOM 5213 C CA . VAL A 1 634 ? -2.500 4.168 -12.035 1.00 80.44 634 VAL A CA 1
ATOM 5214 C C . VAL A 1 634 ? -3.847 4.253 -12.729 1.00 80.44 634 VAL A C 1
ATOM 5216 O O . VAL A 1 634 ? -4.447 5.327 -12.792 1.00 80.44 634 VAL A O 1
ATOM 5219 N N . LEU A 1 635 ? -4.329 3.123 -13.244 1.00 82.19 635 LEU A N 1
ATOM 5220 C CA . LEU A 1 635 ? -5.701 2.987 -13.689 1.00 82.19 635 LEU A CA 1
ATOM 5221 C C . LEU A 1 635 ? -6.595 2.978 -12.438 1.00 82.19 635 LEU A C 1
ATOM 5223 O O . LEU A 1 635 ? -6.500 2.062 -11.625 1.00 82.19 635 LEU A O 1
ATOM 5227 N N . PRO A 1 636 ? -7.417 4.022 -12.249 1.00 66.38 636 PRO A N 1
ATOM 5228 C CA . PRO A 1 636 ? -8.210 4.193 -11.044 1.00 66.38 636 PRO A CA 1
ATOM 5229 C C . PRO A 1 636 ? -9.150 3.003 -10.864 1.00 66.38 636 PRO A C 1
ATOM 5231 O O . PRO A 1 636 ? -9.919 2.656 -11.763 1.00 66.38 636 PRO A O 1
ATOM 5234 N N . GLU A 1 637 ? -9.085 2.381 -9.690 1.00 65.12 637 GLU A N 1
ATOM 5235 C CA . GLU A 1 637 ? -10.058 1.379 -9.287 1.00 65.12 637 GLU A CA 1
ATOM 5236 C C . GLU A 1 637 ? -11.344 2.110 -8.870 1.00 65.12 637 GLU A C 1
ATOM 5238 O O . GLU A 1 637 ? -11.336 2.907 -7.929 1.00 65.12 637 GLU A O 1
ATOM 5243 N N . ASN A 1 638 ? -12.455 1.811 -9.555 1.00 67.88 638 ASN A N 1
ATOM 5244 C CA . ASN A 1 638 ? -13.803 2.375 -9.350 1.00 67.88 638 ASN A CA 1
ATOM 5245 C C . ASN A 1 638 ? -14.041 3.773 -9.979 1.00 67.88 638 ASN A C 1
ATOM 5247 O O . ASN A 1 638 ? -13.282 4.242 -10.823 1.00 67.88 638 ASN A O 1
ATOM 5251 N N . GLU A 1 639 ? -15.151 4.428 -9.613 1.00 63.41 639 GLU A N 1
ATOM 5252 C CA . GLU A 1 639 ? -15.658 5.676 -10.223 1.00 63.41 639 GLU A CA 1
ATOM 5253 C C . GLU A 1 639 ? -14.795 6.929 -9.961 1.00 63.41 639 GLU A C 1
ATOM 5255 O O . GLU A 1 639 ? -15.103 8.009 -10.457 1.00 63.41 639 GLU A O 1
ATOM 5260 N N . SER A 1 640 ? -13.689 6.810 -9.219 1.00 70.88 640 SER A N 1
ATOM 5261 C CA . SER A 1 640 ? -12.796 7.931 -8.878 1.00 70.88 640 SER A CA 1
ATOM 5262 C C . SER A 1 640 ? -11.915 8.402 -10.044 1.00 70.88 640 SER A C 1
ATOM 5264 O O . SER A 1 640 ? -11.240 9.432 -9.956 1.00 70.88 640 SER A O 1
ATOM 5266 N N . GLY A 1 641 ? -11.902 7.661 -11.152 1.00 77.75 641 GLY A N 1
ATOM 5267 C CA . GLY A 1 641 ? -11.092 7.985 -12.312 1.00 77.75 641 GLY A CA 1
ATOM 5268 C C . GLY A 1 641 ? -11.550 9.209 -13.089 1.00 77.75 641 GLY A C 1
ATOM 5269 O O . GLY A 1 641 ? -12.740 9.431 -13.286 1.00 77.75 641 GLY A O 1
ATOM 5270 N N . LYS A 1 642 ? -10.592 9.975 -13.628 1.00 88.19 642 LYS A N 1
ATOM 5271 C CA . LYS A 1 642 ? -10.882 11.095 -14.535 1.00 88.19 642 LYS A CA 1
ATOM 5272 C C . LYS A 1 642 ? -10.559 10.707 -15.989 1.00 88.19 642 LYS A C 1
ATOM 5274 O O . LYS A 1 642 ? -9.476 11.042 -16.481 1.00 88.19 642 LYS A O 1
ATOM 5279 N N . PRO A 1 643 ? -11.476 10.034 -16.718 1.00 90.69 643 PRO A N 1
ATOM 5280 C CA . PRO A 1 643 ? -11.201 9.473 -18.048 1.00 90.69 643 PRO A CA 1
ATOM 5281 C C . PRO A 1 643 ? -10.767 10.523 -19.080 1.00 90.69 643 PRO A C 1
ATOM 5283 O O . PRO A 1 643 ? -9.980 10.224 -19.974 1.00 90.69 643 PRO A O 1
ATOM 5286 N N . LEU A 1 644 ? -11.217 11.775 -18.934 1.00 92.56 644 LEU A N 1
ATOM 5287 C CA . LEU A 1 644 ? -10.806 12.876 -19.810 1.00 92.56 644 LEU A CA 1
ATOM 5288 C C . LEU A 1 644 ? -9.307 13.189 -19.710 1.00 92.56 644 LEU A C 1
ATOM 5290 O O . LEU A 1 644 ? -8.677 13.436 -20.733 1.00 92.56 644 LEU A O 1
ATOM 5294 N N . TYR A 1 645 ? -8.718 13.147 -18.510 1.00 92.50 645 TYR A N 1
ATOM 5295 C CA . TYR A 1 645 ? -7.276 13.370 -18.345 1.00 92.50 645 TYR A CA 1
ATOM 5296 C C . TYR A 1 645 ? -6.468 12.201 -18.895 1.00 92.50 645 TYR A C 1
ATOM 5298 O O . TYR A 1 645 ? -5.432 12.415 -19.513 1.00 92.50 645 TYR A O 1
ATOM 5306 N N . PHE A 1 646 ? -6.966 10.977 -18.727 1.00 92.50 646 PHE A N 1
ATOM 5307 C CA . PHE A 1 646 ? -6.369 9.803 -19.352 1.00 92.50 646 PHE A CA 1
ATOM 5308 C C . PHE A 1 646 ? -6.332 9.934 -20.881 1.00 92.50 646 PHE A C 1
ATOM 5310 O O . PHE A 1 646 ? -5.271 9.811 -21.491 1.00 92.50 646 PHE A O 1
ATOM 5317 N N . LEU A 1 647 ? -7.459 10.293 -21.500 1.00 94.56 647 LEU A N 1
ATOM 5318 C CA . LEU A 1 647 ? -7.545 10.503 -22.947 1.00 94.56 647 LEU A CA 1
ATOM 5319 C C . LEU A 1 647 ? -6.688 11.688 -23.423 1.00 94.56 647 LEU A C 1
ATOM 5321 O O . LEU A 1 647 ? -6.043 11.601 -24.466 1.00 94.56 647 LEU A O 1
ATOM 5325 N N . LEU A 1 648 ? -6.616 12.767 -22.639 1.00 95.19 648 LEU A N 1
ATOM 5326 C CA . LEU A 1 648 ? -5.705 13.883 -22.900 1.00 95.19 648 LEU A CA 1
ATOM 5327 C C . LEU A 1 648 ? -4.239 13.426 -22.898 1.00 95.19 648 LEU A C 1
ATOM 5329 O O . LEU A 1 648 ? -3.474 13.853 -23.758 1.00 95.19 648 LEU A O 1
ATOM 5333 N N . GLY A 1 649 ? -3.862 12.537 -21.975 1.00 93.38 649 GLY A N 1
ATOM 5334 C CA . GLY A 1 649 ? -2.523 11.953 -21.904 1.00 93.38 649 GLY A CA 1
ATOM 5335 C C . GLY A 1 649 ? -2.178 11.149 -23.154 1.00 93.38 649 GLY A C 1
ATOM 5336 O O . GLY A 1 649 ? -1.079 11.294 -23.685 1.00 93.38 649 GLY A O 1
ATOM 5337 N N . ILE A 1 650 ? -3.143 10.379 -23.671 1.00 95.69 650 ILE A N 1
ATOM 5338 C CA . ILE A 1 650 ? -3.000 9.646 -24.937 1.00 95.69 650 ILE A CA 1
ATOM 5339 C C . ILE A 1 650 ? -2.737 10.610 -26.096 1.00 95.69 650 ILE A C 1
ATOM 5341 O O . ILE A 1 650 ? -1.735 10.484 -26.798 1.00 95.69 650 ILE A O 1
ATOM 5345 N N . ILE A 1 651 ? -3.617 11.600 -26.282 1.00 97.25 651 ILE A N 1
ATOM 5346 C CA . ILE A 1 651 ? -3.513 12.558 -27.392 1.00 97.25 651 ILE A CA 1
ATOM 5347 C C . ILE A 1 651 ? -2.194 13.328 -27.320 1.00 97.25 651 ILE A C 1
ATOM 5349 O O . ILE A 1 651 ? -1.496 13.452 -28.328 1.00 97.25 651 ILE A O 1
ATOM 5353 N N . LEU A 1 652 ? -1.838 13.827 -26.133 1.00 94.94 652 LEU A N 1
ATOM 5354 C CA . LEU A 1 652 ? -0.606 14.579 -25.924 1.00 94.94 652 LEU A CA 1
ATOM 5355 C C . LEU A 1 652 ? 0.616 13.741 -26.302 1.00 94.94 652 LEU A C 1
ATOM 5357 O O . LEU A 1 652 ? 1.511 14.242 -26.979 1.00 94.94 652 LEU A O 1
ATOM 5361 N N . PHE A 1 653 ? 0.645 12.468 -25.908 1.00 94.00 653 PHE A N 1
ATOM 5362 C CA . PHE A 1 653 ? 1.790 11.618 -26.194 1.00 94.00 653 PHE A CA 1
ATOM 5363 C C . PHE A 1 653 ? 1.900 11.229 -27.671 1.00 94.00 653 PHE A C 1
ATOM 5365 O O . PHE A 1 653 ? 3.002 11.234 -28.213 1.00 94.00 653 PHE A O 1
ATOM 5372 N N . ILE A 1 654 ? 0.777 10.995 -28.360 1.00 95.50 654 ILE A N 1
ATOM 5373 C CA . ILE A 1 654 ? 0.772 10.790 -29.819 1.00 95.50 654 ILE A CA 1
ATOM 5374 C C . ILE A 1 654 ? 1.367 12.010 -30.534 1.00 95.50 654 ILE A C 1
ATOM 5376 O O . ILE A 1 654 ? 2.198 11.854 -31.426 1.00 95.50 654 ILE A O 1
ATOM 5380 N N . ILE A 1 655 ? 0.988 13.227 -30.126 1.00 94.94 655 ILE A N 1
ATOM 5381 C CA . ILE A 1 655 ? 1.553 14.461 -30.695 1.00 94.94 655 ILE A CA 1
ATOM 5382 C C . ILE A 1 655 ? 3.067 14.514 -30.466 1.00 94.94 655 ILE A C 1
ATOM 5384 O O . ILE A 1 655 ? 3.808 14.839 -31.393 1.00 94.94 655 ILE A O 1
ATOM 5388 N N . VAL A 1 656 ? 3.534 14.171 -29.261 1.00 90.81 656 VAL A N 1
ATOM 5389 C CA . VAL A 1 656 ? 4.970 14.125 -28.943 1.00 90.81 656 VAL A CA 1
ATOM 5390 C C . VAL A 1 656 ? 5.707 13.144 -29.853 1.00 90.81 656 VAL A C 1
ATOM 5392 O O . VAL A 1 656 ? 6.731 13.527 -30.412 1.00 90.81 656 VAL A O 1
ATOM 5395 N N . ILE A 1 657 ? 5.179 11.931 -30.058 1.00 90.81 657 ILE A N 1
ATOM 5396 C CA . ILE A 1 657 ? 5.774 10.928 -30.957 1.00 90.81 657 ILE A CA 1
ATOM 5397 C C . ILE A 1 657 ? 5.882 11.479 -32.383 1.00 90.81 657 ILE A C 1
ATOM 5399 O O . ILE A 1 657 ? 6.971 11.495 -32.950 1.00 90.81 657 ILE A O 1
ATOM 5403 N N . VAL A 1 658 ? 4.784 11.999 -32.941 1.00 93.94 658 VAL A N 1
ATOM 5404 C CA . VAL A 1 658 ? 4.754 12.512 -34.323 1.00 93.94 658 VAL A CA 1
ATOM 5405 C C . VAL A 1 658 ? 5.740 13.665 -34.516 1.00 93.94 658 VAL A C 1
ATOM 5407 O O . VAL A 1 658 ? 6.449 13.720 -35.523 1.00 93.94 658 VAL A O 1
ATOM 5410 N N . VAL A 1 659 ? 5.807 14.594 -33.558 1.00 93.31 659 VAL A N 1
ATOM 5411 C CA . VAL A 1 659 ? 6.765 15.708 -33.600 1.00 93.31 659 VAL A CA 1
ATOM 5412 C C . VAL A 1 659 ? 8.196 15.187 -33.511 1.00 93.31 659 VAL A C 1
ATOM 5414 O O . VAL A 1 659 ? 9.052 15.636 -34.271 1.00 93.31 659 VAL A O 1
ATOM 5417 N N . PHE A 1 660 ? 8.460 14.236 -32.616 1.00 89.38 660 PHE A N 1
ATOM 5418 C CA . PHE A 1 660 ? 9.787 13.668 -32.418 1.00 89.38 660 PHE A CA 1
ATOM 5419 C C . PHE A 1 660 ? 10.290 12.927 -33.665 1.00 89.38 660 PHE A C 1
ATOM 5421 O O . PHE A 1 660 ? 11.391 13.215 -34.133 1.00 89.38 660 PHE A O 1
ATOM 5428 N N . GLU A 1 661 ? 9.464 12.071 -34.274 1.00 88.19 661 GLU A N 1
ATOM 5429 C CA . GLU A 1 661 ? 9.780 11.410 -35.547 1.00 88.19 661 GLU A CA 1
ATOM 5430 C C . GLU A 1 661 ? 9.994 12.418 -36.680 1.00 88.19 661 GLU A C 1
ATOM 5432 O O . GLU A 1 661 ? 10.952 12.304 -37.445 1.00 88.19 661 GLU A O 1
ATOM 5437 N N . SER A 1 662 ? 9.149 13.452 -36.762 1.00 92.69 662 SER A N 1
ATOM 5438 C CA . SER A 1 662 ? 9.295 14.508 -37.771 1.00 92.69 662 SER A CA 1
ATOM 5439 C C . SER A 1 662 ? 10.641 15.221 -37.636 1.00 92.69 662 SER A C 1
ATOM 5441 O O . SER A 1 662 ? 11.339 15.420 -38.629 1.00 92.69 662 SER A O 1
ATOM 5443 N N . VAL A 1 663 ? 11.046 15.565 -36.410 1.00 92.25 663 VAL A N 1
ATOM 5444 C CA . VAL A 1 663 ? 12.337 16.210 -36.138 1.00 92.25 663 VAL A CA 1
ATOM 5445 C C . VAL A 1 663 ? 13.499 15.284 -36.495 1.00 92.25 663 VAL A C 1
ATOM 5447 O O . VAL A 1 663 ? 14.429 15.720 -37.168 1.00 92.25 663 VAL A O 1
ATOM 5450 N N . LEU A 1 664 ? 13.445 14.009 -36.107 1.00 87.81 664 LEU A N 1
ATOM 5451 C CA . LEU A 1 664 ? 14.499 13.045 -36.434 1.00 87.81 664 LEU A CA 1
ATOM 5452 C C . LEU A 1 664 ? 14.622 12.802 -37.939 1.00 87.81 664 LEU A C 1
ATOM 5454 O O . LEU A 1 664 ? 15.737 12.759 -38.459 1.00 87.81 664 LEU A O 1
ATOM 5458 N N . SER A 1 665 ? 13.498 12.723 -38.655 1.00 89.12 665 SER A N 1
ATOM 5459 C CA . SER A 1 665 ? 13.504 12.547 -40.109 1.00 89.12 665 SER A CA 1
ATOM 5460 C C . SER A 1 665 ? 14.243 13.687 -40.824 1.00 89.12 665 SER A C 1
ATOM 5462 O O . SER A 1 665 ? 15.019 13.432 -41.747 1.00 89.12 665 SER A O 1
ATOM 5464 N N . LEU A 1 666 ? 14.109 14.928 -40.333 1.00 93.44 666 LEU A N 1
ATOM 5465 C CA . LEU A 1 666 ? 14.819 16.096 -40.866 1.00 93.44 666 LEU A CA 1
ATOM 5466 C C . LEU A 1 666 ? 16.338 15.995 -40.686 1.00 93.44 666 LEU A C 1
ATOM 5468 O O . LEU A 1 666 ? 17.079 16.443 -41.557 1.00 93.44 666 LEU A O 1
ATOM 5472 N N . PHE A 1 667 ? 16.803 15.400 -39.585 1.00 88.62 667 PHE A N 1
ATOM 5473 C CA . PHE A 1 667 ? 18.231 15.181 -39.351 1.00 88.62 667 PHE A CA 1
ATOM 5474 C C . PHE A 1 667 ? 18.779 13.964 -40.100 1.00 88.62 667 PHE A C 1
ATOM 5476 O O . PHE A 1 667 ? 19.948 13.969 -40.455 1.00 88.62 667 PHE A O 1
ATOM 5483 N N . SER A 1 668 ? 17.953 12.951 -40.378 1.00 83.88 668 SER A N 1
ATOM 5484 C CA . SER A 1 668 ? 18.382 11.729 -41.080 1.00 83.88 668 SER A CA 1
ATOM 5485 C C . SER A 1 668 ? 18.628 11.910 -42.585 1.00 83.88 668 SER A C 1
ATOM 5487 O O . SER A 1 668 ? 19.307 11.097 -43.208 1.00 83.88 668 SER A O 1
ATOM 5489 N N . HIS A 1 669 ? 18.071 12.967 -43.185 1.00 81.31 669 HIS A N 1
ATOM 5490 C CA . HIS A 1 669 ? 18.253 13.291 -44.604 1.00 81.31 669 HIS A CA 1
ATOM 5491 C C . HIS A 1 669 ? 19.502 14.141 -44.899 1.00 81.31 669 HIS A C 1
ATOM 5493 O O . HIS A 1 669 ? 19.749 14.473 -46.063 1.00 81.31 669 HIS A O 1
ATOM 5499 N N . HIS A 1 670 ? 20.283 14.473 -43.871 1.00 57.25 670 HIS A N 1
ATOM 5500 C CA . HIS A 1 670 ? 21.559 15.180 -43.959 1.00 57.25 670 HIS A CA 1
ATOM 5501 C C . HIS A 1 670 ? 22.704 14.275 -43.517 1.00 57.25 670 HIS A C 1
ATOM 5503 O O . HIS A 1 670 ? 23.781 14.387 -44.148 1.00 57.25 670 HIS A O 1
#

pLDDT: mean 71.17, std 17.29, range [40.41, 98.44]

Sequence (670 aa):
MSVDIIFPLSLGLIFGSIFFIVDVYNENKTREIQTSLIAGVTITYFFIILLPEIEIGLEHFPFELFRYVGILIGFCTIHLTEKFILLRVENKSQLKLKELYKEEAEITLKEKKIEKSLIKKIIGDDEKKNSYMKIAERLFALREICKMQYICFEKEKNLEEKLDISNNNSLAILNKLSALKQISKMHEKCVEEERKLHSSLLKKLLPNEQDKSSVRDRDLLVKLNMLKELYKKEVEFLEIEQNLENIVIKNYMNNHQNQDRLSEEDLSLKFSELKNISKIHEDCVEREDDLEEAMLFTLKEDYVGGDQEFRLVGQVCALQEIAKFQEFCYLEEKELEEDIIEGDIDKLSILSNLSALNEISTIRSLYLEEEEILRKSFRDALQESHHTQLSNEDFIENLNSYERIRKEQKESMIKERDLENSLVKGLMGDNQKKLSLLELTENLLELKNSFMFQAECIEKEKMFGASVLDKIMDKEDTRLNLSQIASKLNTFCQREEELEMQNTRLKAKIQNHINDYLDLLHQYTNFGYHLLIGIILFELLVHEYTTGILFFVFAFFKALISKTSNKVQLFPSIEIKSGHHEPLYKEIFFASSAVFGVLIGVILTVVFHISMDIVFIMFSFISGVILYTIIREVLPENESGKPLYFLLGIILFIIVIVVFESVLSLFSHH

Secondary structure (DSSP, 8-state):
----THHHHHHHHHHHHHHHHHHHH-SSS-TTHHHHHHHHHHHHHIIIIIHHHHHHHTTTSS-TTHHHHHHHHHHHHHHHHHHHHHHHHHHHHHHHHHHHHHHHHHHHHHHHHHHHHHHHHHH-S-GGGHHHHHHHHHHHHHHHHHHHHHHHHHHHHHHHHHHHT--S-HHHHHHHHHHHHHHHHHHHHHHHHHHHHHHHHHHHHSPPTT----SHHHHHHHHHHHHHHHHHHHHHHHHHHHHHHHHHHHHHHHHTTS-----HHHHHHHHHHHHHHHHHHHHHHHHHHHHHHHHHHHHHHHH-TT-HHHHHHHHHHHHHHHHHHHHHHHHHHHHHHHHHHHS---HHHHHHHHHHHHHHHHHHHHHHHHHHHHHHHHHHHHHHTTTSS---HHHHHHHHHHHHHHHHHHHHHHHHHHHHHHHHHHHH--SS-PPPHHHHHHHHHHHHHHHHHHHHHHHHHHHHHHHHHHHHTT-HHHHHHHHHHHHHHHHHHHHHHHHHHHHHHHHHHHHHHHHHHHHHHHHHHHHHHHHHHHHHHHHHHHH-HHHHHHHHHHHHHHHHHTT------S-TT----------HHHHHHHHTHHHHHHHHHHHIIIII---HHHHHHHHHHHHHHHHHHIIIIIS-SSTT--HHHHHHHHHHHHHHHHHHHHHHHHHHT-